Protein AF-A0A7J7MP45-F1 (afdb_monomer_lite)

Foldseek 3Di:
DPPWDKAKAKDDFAADPDPVPFAQQFEAEFEFEEEALVQDPHRDDDDDDDPVRVVLRVLLRQLVVQWAPGRVPHNTYMYMYMYTPHAWAPNSQVRSQNSLLNCVVLVGDTPARKGKWKWWADPNDIGTGDTPVRVVVQTKIWIWMARLVVRDIRDTDIDHDDDPVVVVVNVVVRSVVRNVVRVVSVVVSVVVVVVVVVVVVVVVDPPDPDDDDDDDDDDDDDDPDDPCPVVLVVVLVVLVVVVVVVVVPPPDDDDDDDDDDDDDDDDDDDDDDDDDDDPLDPVQLVVLLVDPPFDLDDDDDDDHDLFWTARPVPRDIDGLVVSLVVLSVQLNPDPDLLSVLVSLLSSLSSCPPGPVPVVVNVVSVVVNVVSCVVVDPPSNPD

Radius of gyration: 30.68 Å; chains: 1; bounding box: 60×50×95 Å

Organism: NCBI:txid39325

pLDDT: mean 71.86, std 23.41, range [21.91, 95.94]

Secondary structure (DSSP, 8-state):
-TT-EEEEEEEEEEE-SSGGG--SSSPEEEEEEEE-TTSSSS-----TT-HHHHHHHHHHHHHHHHHB-GGGSTTEEEEEEEEEEE-SS-HHHHHHHHHHHHHHHTT--BSS-EEEEEEEEETTEEEES--HHHHHTT-EEEEEEEETTTTEEEEEEEES---HHHHHHHHHHHHHHHHHHHHHHHHHHHHHHHHHHHHHHHHS-TT------------PPP---SSHHHHHHHHHHHHHHHHHHHHTT--------------------------------HHHHHHHHH-TT------SSS---TTEEE-TTT--EEEHHHHHHHHHHHHHH---HHHHHHHHHHHHHHHTT-STTHHHHHHHHHHHHHHHHHH-TTTT--

Sequence (382 aa):
MENTKVIATEYGPREVQNWSQQINDKALVRCEYSMANFSTGDRMRKQKGDRRFTEISLVIRQTMEACILMHLMPRSQIDIFVQVLQADGGTRSACINAATLALADSGIPMSDLVTSCSAGYLNSTPLFDLNYVEDSAGGADVTVGILAKLDKVTPLQMDGKLLMDTFENVMQLAVEGCKAIANYIREVLLENTKKLERRHNSIEDPCNEAIASEDVPYTFSFQVLRNSKILEFTIKLVIQTWIIQLDTNSHTPSYCIVSGFGAGVSVPSSEPPCESDSCGMSYHLECVLKDKRAGIAKETHQGGLDGSYNYISCRKVNDLLECWRKQLMMVKDTRRVDTLCYHVSLSQKLLFGTKKYQKLIEIVKIAAKKLETEVGPGKLNF

InterPro domains:
  IPR001247 Exoribonuclease, phosphorolytic domain 1 [PF01138] (1-109)
  IPR015847 Exoribonuclease, phosphorolytic domain 2 [PF03725] (112-177)
  IPR020568 Ribosomal protein uS5 domain 2-type superfamily [SSF54211] (2-109)
  IPR027408 PNPase/RNase PH domain superfamily [G3DSA:3.30.230.70] (1-200)
  IPR032881 Oberon-like, PHD finger domain [PF07227] (271-348)
  IPR036345 Exoribonuclease, PH domain 2 superfamily [SSF55666] (109-195)
  IPR050080 Ribonuclease PH [PTHR11953] (1-187)

Structure (mmCIF, N/CA/C/O backbone):
data_AF-A0A7J7MP45-F1
#
_entry.id   AF-A0A7J7MP45-F1
#
loop_
_atom_site.group_PDB
_atom_site.id
_atom_site.type_symbol
_atom_site.label_atom_id
_atom_site.label_alt_id
_atom_site.label_comp_id
_atom_site.label_asym_id
_atom_site.label_entity_id
_atom_site.label_seq_id
_atom_site.pdbx_PDB_ins_code
_atom_site.Cartn_x
_atom_site.Cartn_y
_atom_site.Cartn_z
_atom_site.occupancy
_atom_site.B_iso_or_equiv
_atom_site.auth_seq_id
_atom_site.auth_comp_id
_atom_site.auth_asym_id
_atom_site.auth_atom_id
_atom_site.pdbx_PDB_model_num
ATOM 1 N N . MET A 1 1 ? -1.727 -7.676 -10.074 1.00 66.19 1 MET A N 1
ATOM 2 C CA . MET A 1 1 ? -0.797 -7.255 -11.134 1.00 66.19 1 MET A CA 1
ATOM 3 C C . MET A 1 1 ? -0.276 -8.534 -11.735 1.00 66.19 1 MET A C 1
ATOM 5 O O . MET A 1 1 ? 0.500 -9.214 -11.079 1.00 66.19 1 MET A O 1
ATOM 9 N N . GLU A 1 2 ? -0.881 -8.938 -12.851 1.00 80.50 2 GLU A N 1
ATOM 10 C CA . GLU A 1 2 ? -0.577 -10.167 -13.599 1.00 80.50 2 GLU A CA 1
ATOM 11 C C . GLU A 1 2 ? -0.229 -11.396 -12.731 1.00 80.50 2 GLU A C 1
ATOM 13 O O . GLU A 1 2 ? -1.078 -11.871 -11.970 1.00 80.50 2 GLU A O 1
ATOM 18 N N . ASN A 1 3 ? 1.010 -11.896 -12.815 1.00 89.31 3 ASN A N 1
ATOM 19 C CA . ASN A 1 3 ? 1.487 -13.061 -12.065 1.00 89.31 3 ASN A CA 1
ATOM 20 C C . ASN A 1 3 ? 2.101 -12.709 -10.700 1.00 89.31 3 ASN A C 1
ATOM 22 O O . ASN A 1 3 ? 2.452 -13.611 -9.931 1.00 89.31 3 ASN A O 1
ATOM 26 N N . THR A 1 4 ? 2.240 -11.422 -10.377 1.00 91.44 4 THR A N 1
ATOM 27 C CA . THR A 1 4 ? 2.799 -10.964 -9.104 1.00 91.44 4 THR A CA 1
ATOM 28 C C . THR A 1 4 ? 1.819 -11.245 -7.969 1.00 91.44 4 THR A C 1
ATOM 30 O O . THR A 1 4 ? 0.694 -10.737 -7.933 1.00 91.44 4 THR A O 1
ATOM 33 N N . LYS A 1 5 ? 2.266 -12.048 -6.998 1.00 93.88 5 LYS A N 1
ATOM 34 C CA . LYS A 1 5 ? 1.482 -12.448 -5.824 1.00 93.88 5 LYS A CA 1
ATOM 35 C C . LYS A 1 5 ? 2.107 -11.869 -4.572 1.00 93.88 5 LYS A C 1
ATOM 37 O O . LYS A 1 5 ? 3.253 -12.173 -4.233 1.00 93.88 5 LYS A O 1
ATOM 42 N N . VAL A 1 6 ? 1.321 -11.070 -3.865 1.00 94.69 6 VAL A N 1
ATOM 43 C CA . VAL A 1 6 ? 1.719 -10.399 -2.630 1.00 94.69 6 VAL A CA 1
ATOM 44 C C . VAL A 1 6 ? 0.657 -10.660 -1.579 1.00 94.69 6 VAL A C 1
ATOM 46 O O . VAL A 1 6 ? -0.535 -10.620 -1.877 1.00 94.69 6 VAL A O 1
ATOM 49 N N . ILE A 1 7 ? 1.098 -10.910 -0.353 1.00 95.50 7 ILE A N 1
ATOM 50 C CA . ILE A 1 7 ? 0.238 -10.928 0.822 1.00 95.50 7 ILE A CA 1
ATOM 51 C C . ILE A 1 7 ? 0.645 -9.777 1.736 1.00 95.50 7 ILE A C 1
ATOM 53 O O . ILE A 1 7 ? 1.831 -9.556 1.988 1.00 95.50 7 ILE A O 1
ATOM 57 N N . ALA A 1 8 ? -0.344 -9.025 2.199 1.00 95.31 8 ALA A N 1
ATOM 58 C CA . ALA A 1 8 ? -0.166 -8.003 3.213 1.00 95.31 8 ALA A CA 1
ATOM 59 C C . ALA A 1 8 ? -0.925 -8.424 4.470 1.00 95.31 8 ALA A C 1
ATOM 61 O O . ALA A 1 8 ? -1.969 -9.071 4.394 1.00 95.31 8 ALA A O 1
ATOM 62 N N . THR A 1 9 ? -0.367 -8.098 5.625 1.00 95.19 9 THR A N 1
ATOM 63 C CA . THR A 1 9 ? -1.002 -8.323 6.917 1.00 95.19 9 THR A CA 1
ATOM 64 C C . THR A 1 9 ? -0.706 -7.146 7.812 1.00 95.19 9 THR A C 1
ATOM 66 O O . THR A 1 9 ? 0.441 -6.734 7.981 1.00 95.19 9 THR A O 1
ATOM 69 N N . GLU A 1 10 ? -1.747 -6.624 8.415 1.00 94.12 10 GLU A N 1
ATOM 70 C CA . GLU A 1 10 ? -1.714 -5.488 9.299 1.00 94.12 10 GLU A CA 1
ATOM 71 C C . GLU A 1 10 ? -2.104 -5.909 10.709 1.00 94.12 10 GLU A C 1
ATOM 73 O O . GLU A 1 10 ? -3.033 -6.676 10.945 1.00 94.12 10 GLU A O 1
ATOM 78 N N . TYR A 1 11 ? -1.363 -5.382 11.671 1.00 92.25 11 TYR A N 1
ATOM 79 C CA . TYR A 1 11 ? -1.656 -5.531 13.082 1.00 92.25 11 TYR A CA 1
ATOM 80 C C . TYR A 1 11 ? -1.833 -4.141 13.659 1.00 92.25 11 TYR A C 1
ATOM 82 O O . TYR A 1 11 ? -0.872 -3.379 13.790 1.00 92.25 11 TYR A O 1
ATOM 90 N N . GLY A 1 12 ? -3.058 -3.799 14.031 1.00 79.62 12 GLY A N 1
ATOM 91 C CA . GLY A 1 12 ? -3.319 -2.510 14.641 1.00 79.62 12 GLY A CA 1
ATOM 92 C C . GLY A 1 12 ? -4.735 -2.383 15.185 1.00 79.62 12 GLY A C 1
ATOM 93 O O . GLY A 1 12 ? -5.569 -3.256 14.958 1.00 79.62 12 GLY A O 1
ATOM 94 N N . PRO A 1 13 ? -5.013 -1.282 15.896 1.00 88.12 13 PRO A N 1
ATOM 95 C CA . PRO A 1 13 ? -4.059 -0.476 16.658 1.00 88.12 13 PRO A CA 1
ATOM 96 C C . PRO A 1 13 ? -3.683 -1.194 17.967 1.00 88.12 13 PRO A C 1
ATOM 98 O O . PRO A 1 13 ? -4.550 -1.508 18.782 1.00 88.12 13 PRO A O 1
ATOM 101 N N . ARG A 1 14 ? -2.387 -1.453 18.179 1.00 90.19 14 ARG A N 1
ATOM 102 C CA . ARG A 1 14 ? -1.869 -2.079 19.410 1.00 90.19 14 ARG A CA 1
ATOM 103 C C . ARG A 1 14 ? -1.088 -1.088 20.261 1.00 90.19 14 ARG A C 1
ATOM 105 O O . ARG A 1 14 ? -0.667 -0.047 19.769 1.00 90.19 14 ARG A O 1
ATOM 112 N N . GLU A 1 15 ? -0.883 -1.403 21.533 1.00 89.38 15 GLU A N 1
ATOM 113 C CA . GLU A 1 15 ? 0.029 -0.623 22.371 1.00 89.38 15 GLU A CA 1
ATOM 114 C C . GLU A 1 15 ? 1.467 -0.739 21.843 1.00 89.38 15 GLU A C 1
ATOM 116 O O . GLU A 1 15 ? 1.872 -1.785 21.323 1.00 89.38 15 GLU A O 1
ATOM 121 N N . VAL A 1 16 ? 2.224 0.356 21.930 1.00 90.25 16 VAL A N 1
ATOM 122 C CA . VAL A 1 16 ? 3.608 0.395 21.451 1.00 90.25 16 VAL A CA 1
ATOM 123 C C . VAL A 1 16 ? 4.456 -0.546 22.306 1.00 90.25 16 VAL A C 1
ATOM 125 O O . VAL A 1 16 ? 4.500 -0.410 23.525 1.00 90.25 16 VAL A O 1
ATOM 128 N N . GLN A 1 17 ? 5.172 -1.479 21.670 1.00 85.00 17 GLN A N 1
ATOM 129 C CA . GLN A 1 17 ? 5.990 -2.462 22.400 1.00 85.00 17 GLN A CA 1
ATOM 130 C C . GLN A 1 17 ? 7.137 -1.804 23.181 1.00 85.00 17 GLN A C 1
ATOM 132 O O . GLN A 1 17 ? 7.466 -2.221 24.288 1.00 85.00 17 GLN A O 1
ATOM 137 N N . ASN A 1 18 ? 7.739 -0.766 22.598 1.00 89.19 18 ASN A N 1
ATOM 138 C CA . ASN A 1 18 ? 8.827 -0.008 23.201 1.00 89.19 18 ASN A CA 1
ATOM 139 C C . ASN A 1 18 ? 8.335 1.368 23.644 1.00 89.19 18 ASN A C 1
ATOM 141 O O . ASN A 1 18 ? 8.137 2.254 22.811 1.00 89.19 18 ASN A O 1
ATOM 145 N N . TRP A 1 19 ? 8.251 1.590 24.954 1.00 83.88 19 TRP A N 1
ATOM 146 C CA . TRP A 1 19 ? 7.788 2.865 25.513 1.00 83.88 19 TRP A CA 1
ATOM 147 C C . TRP A 1 19 ? 8.603 4.076 25.026 1.00 83.88 19 TRP A C 1
ATOM 149 O O . TRP A 1 19 ? 8.069 5.164 24.836 1.00 83.88 19 TRP A O 1
ATOM 159 N N . SER A 1 20 ? 9.897 3.895 24.743 1.00 89.19 20 SER A N 1
ATOM 160 C CA . SER A 1 20 ? 10.769 4.960 24.223 1.00 89.19 20 SER A CA 1
ATOM 161 C C . SER A 1 20 ? 10.416 5.428 22.807 1.00 89.19 20 SER A C 1
ATOM 163 O O . SER A 1 20 ? 10.780 6.535 22.427 1.00 89.19 20 SER A O 1
ATOM 165 N N . GLN A 1 21 ? 9.746 4.590 22.010 1.00 87.50 21 GLN A N 1
ATOM 166 C CA . GLN A 1 21 ? 9.344 4.900 20.630 1.00 87.50 21 GLN A CA 1
ATOM 167 C C . GLN A 1 21 ? 7.908 5.430 20.552 1.00 87.50 21 GLN A C 1
ATOM 169 O O . GLN A 1 21 ? 7.406 5.721 19.466 1.00 87.50 21 GLN A O 1
ATOM 174 N N . GLN A 1 22 ? 7.236 5.539 21.697 1.00 88.94 22 GLN A N 1
ATOM 175 C CA . GLN A 1 22 ? 5.860 5.978 21.774 1.00 88.94 22 GLN A CA 1
ATOM 176 C C . GLN A 1 22 ? 5.747 7.463 21.447 1.00 88.94 22 GLN A C 1
ATOM 178 O O . GLN A 1 22 ? 6.386 8.315 22.064 1.00 88.94 22 GLN A O 1
ATOM 183 N N . ILE A 1 23 ? 4.875 7.773 20.492 1.00 89.25 23 ILE A N 1
ATOM 184 C CA . ILE A 1 23 ? 4.538 9.146 20.142 1.00 89.25 23 ILE A CA 1
ATOM 185 C C . ILE A 1 23 ? 3.193 9.480 20.790 1.00 89.25 23 ILE A C 1
ATOM 187 O O . ILE A 1 23 ? 2.220 8.736 20.662 1.00 89.25 23 ILE A O 1
ATOM 191 N N . ASN A 1 24 ? 3.143 10.586 21.532 1.00 90.06 24 ASN A N 1
ATOM 192 C CA . ASN A 1 24 ? 1.950 10.954 22.296 1.00 90.06 24 ASN A CA 1
ATOM 193 C C . ASN A 1 24 ? 0.824 11.497 21.413 1.00 90.06 24 ASN A C 1
ATOM 195 O O . ASN A 1 24 ? -0.337 11.200 21.679 1.00 90.06 24 ASN A O 1
ATOM 199 N N . ASP A 1 25 ? 1.167 12.234 20.356 1.00 92.25 25 ASP A N 1
ATOM 200 C CA . ASP A 1 25 ? 0.191 12.991 19.559 1.00 92.25 25 ASP A CA 1
ATOM 201 C C . ASP A 1 25 ? -0.344 12.222 18.341 1.00 92.25 25 ASP A C 1
ATOM 203 O O . ASP A 1 25 ? -1.362 12.598 17.755 1.00 92.25 25 ASP A O 1
ATOM 207 N N . LYS A 1 26 ? 0.350 11.152 17.937 1.00 92.56 26 LYS A N 1
ATOM 208 C CA . LYS A 1 26 ? 0.047 10.365 16.736 1.00 92.56 26 LYS A CA 1
ATOM 209 C C . LYS A 1 26 ? 0.383 8.889 16.932 1.00 92.56 26 LYS A C 1
ATOM 211 O O . LYS A 1 26 ? 1.203 8.548 17.781 1.00 92.56 26 LYS A O 1
ATOM 216 N N . ALA A 1 27 ? -0.227 8.031 16.119 1.00 92.44 27 ALA A N 1
ATOM 217 C CA . ALA A 1 27 ? 0.161 6.628 16.015 1.00 92.44 27 ALA A CA 1
ATOM 218 C C . ALA A 1 27 ? 1.603 6.472 15.494 1.00 92.44 27 ALA A C 1
ATOM 220 O O . ALA A 1 27 ? 2.125 7.345 14.804 1.00 92.44 27 ALA A O 1
ATOM 221 N N . LEU A 1 28 ? 2.246 5.349 15.787 1.00 93.62 28 LEU A N 1
ATOM 222 C CA . LEU A 1 28 ? 3.494 4.918 15.166 1.00 93.62 28 LEU A CA 1
ATOM 223 C C . LEU A 1 28 ? 3.163 3.914 14.058 1.00 93.62 28 LEU A C 1
ATOM 225 O O . LEU A 1 28 ? 2.558 2.881 14.335 1.00 93.62 28 LEU A O 1
ATOM 229 N N . VAL A 1 29 ? 3.569 4.193 12.820 1.00 94.25 29 VAL A N 1
ATOM 230 C CA . VAL A 1 29 ? 3.406 3.257 11.699 1.00 94.25 29 VAL A CA 1
ATOM 231 C C . VAL A 1 29 ? 4.738 2.570 11.435 1.00 94.25 29 VAL A C 1
ATOM 233 O O . VAL A 1 29 ? 5.763 3.223 11.236 1.00 94.25 29 VAL A O 1
ATOM 236 N N . ARG A 1 30 ? 4.731 1.241 11.416 1.00 93.94 30 ARG A N 1
ATOM 237 C CA . ARG A 1 30 ? 5.877 0.420 11.032 1.00 93.94 30 ARG A CA 1
ATOM 238 C C . ARG A 1 30 ? 5.504 -0.388 9.804 1.00 93.94 30 ARG A C 1
ATOM 240 O O . ARG A 1 30 ? 4.422 -0.957 9.746 1.00 93.94 30 ARG A O 1
ATOM 247 N N . CYS A 1 31 ? 6.415 -0.455 8.843 1.00 94.88 31 CYS A N 1
ATOM 248 C CA . CYS A 1 31 ? 6.270 -1.317 7.682 1.00 94.88 31 CYS A CA 1
ATOM 249 C C . CYS A 1 31 ? 7.498 -2.214 7.572 1.00 94.88 31 CYS A C 1
ATOM 251 O O . CYS A 1 31 ? 8.624 -1.729 7.701 1.00 94.88 31 CYS A O 1
ATOM 253 N N . GLU A 1 32 ? 7.279 -3.498 7.318 1.00 93.69 32 GLU A N 1
ATOM 254 C CA . GLU A 1 32 ? 8.326 -4.460 7.002 1.00 93.69 32 GLU A CA 1
ATOM 255 C C . GLU A 1 32 ? 8.008 -5.119 5.662 1.00 93.69 32 GLU A C 1
ATOM 257 O O . GLU A 1 32 ? 6.985 -5.784 5.501 1.00 93.69 32 GLU A O 1
ATOM 262 N N . TYR A 1 33 ? 8.891 -4.895 4.692 1.00 93.81 33 TYR A N 1
ATOM 263 C CA . TYR A 1 33 ? 8.855 -5.552 3.396 1.00 93.81 33 TYR A CA 1
ATOM 264 C C . TYR A 1 33 ? 9.792 -6.758 3.397 1.00 93.81 33 TYR A C 1
ATOM 266 O O . TYR A 1 33 ? 10.975 -6.646 3.729 1.00 93.81 33 TYR A O 1
ATOM 274 N N . SER A 1 34 ? 9.271 -7.900 2.967 1.00 91.69 34 SER A N 1
ATOM 275 C CA . SER A 1 34 ? 10.023 -9.138 2.818 1.00 91.69 34 SER A CA 1
ATOM 276 C C . SER A 1 34 ? 9.670 -9.820 1.498 1.00 91.69 34 SER A C 1
ATOM 278 O O . SER A 1 34 ? 8.526 -9.827 1.045 1.00 91.69 34 SER A O 1
ATOM 280 N N . MET A 1 35 ? 10.673 -10.418 0.864 1.00 91.06 35 MET A N 1
ATOM 281 C CA . MET A 1 35 ? 10.532 -11.166 -0.382 1.00 91.06 35 MET A CA 1
ATOM 282 C C . MET A 1 35 ? 10.846 -12.640 -0.121 1.00 91.06 35 MET A C 1
ATOM 284 O O . MET A 1 35 ? 11.781 -12.962 0.616 1.00 91.06 35 MET A O 1
ATOM 288 N N . ALA A 1 36 ? 10.028 -13.552 -0.652 1.00 90.44 36 ALA A N 1
ATOM 289 C CA . ALA A 1 36 ? 10.211 -14.976 -0.413 1.00 90.44 36 ALA A CA 1
ATOM 290 C C . ALA A 1 36 ? 11.434 -15.466 -1.189 1.00 90.44 36 ALA A C 1
ATOM 292 O O . ALA A 1 36 ? 11.668 -15.064 -2.320 1.00 90.44 36 ALA A O 1
ATOM 293 N N . ASN A 1 37 ? 12.202 -16.396 -0.622 1.00 90.56 37 ASN A N 1
ATOM 294 C CA . ASN A 1 37 ? 13.430 -16.870 -1.274 1.00 90.56 37 ASN A CA 1
ATOM 295 C C . ASN A 1 37 ? 13.187 -17.506 -2.658 1.00 90.56 37 ASN A C 1
ATOM 297 O O . ASN A 1 37 ? 14.130 -17.639 -3.429 1.00 90.56 37 ASN A O 1
ATOM 301 N N . PHE A 1 38 ? 11.958 -17.952 -2.932 1.00 90.38 38 PHE A N 1
ATOM 302 C CA . PHE A 1 38 ? 11.536 -18.583 -4.184 1.00 90.38 38 PHE A CA 1
ATOM 303 C C . PHE A 1 38 ? 10.714 -17.652 -5.091 1.00 90.38 38 PHE A C 1
ATOM 305 O O . PHE A 1 38 ? 10.179 -18.119 -6.088 1.00 90.38 38 PHE A O 1
ATOM 312 N N . SER A 1 39 ? 10.541 -16.371 -4.740 1.00 88.06 39 SER A N 1
ATOM 313 C CA . SER A 1 39 ? 9.633 -15.487 -5.484 1.00 88.06 39 SER A CA 1
ATOM 314 C C . SER A 1 39 ? 10.153 -15.080 -6.858 1.00 88.06 39 SER A C 1
ATOM 316 O O . SER A 1 39 ? 9.358 -14.699 -7.712 1.00 88.06 39 SER A O 1
ATOM 318 N N . THR A 1 40 ? 11.470 -15.105 -7.041 1.00 87.31 40 THR A N 1
ATOM 319 C CA . THR A 1 40 ? 12.175 -14.830 -8.298 1.00 87.31 40 THR A CA 1
ATOM 320 C C . THR A 1 40 ? 12.608 -16.134 -8.965 1.00 87.31 40 THR A C 1
ATOM 322 O O . THR A 1 40 ? 12.690 -17.168 -8.302 1.00 87.31 40 THR A O 1
ATOM 325 N N . GLY A 1 41 ? 12.929 -16.085 -10.266 1.00 81.75 41 GLY A N 1
ATOM 326 C CA . GLY A 1 41 ? 13.406 -17.257 -11.016 1.00 81.75 41 GLY A CA 1
ATOM 327 C C . GLY A 1 41 ? 14.647 -17.907 -10.395 1.00 81.75 41 GLY A C 1
ATOM 328 O O . GLY A 1 41 ? 14.707 -19.128 -10.262 1.00 81.75 41 GLY A O 1
ATOM 329 N N . ASP A 1 42 ? 15.587 -17.088 -9.916 1.00 84.50 42 ASP A N 1
ATOM 330 C CA . ASP A 1 42 ? 16.720 -17.553 -9.121 1.00 84.50 42 ASP A CA 1
ATOM 331 C C . ASP A 1 42 ? 16.417 -17.492 -7.627 1.00 84.50 42 ASP A C 1
ATOM 333 O O . ASP A 1 42 ? 15.926 -16.486 -7.102 1.00 84.50 42 ASP A O 1
ATOM 337 N N . ARG A 1 43 ? 16.768 -18.568 -6.914 1.00 84.12 43 ARG A N 1
ATOM 338 C CA . ARG A 1 43 ? 16.568 -18.646 -5.467 1.00 84.12 43 ARG A CA 1
ATOM 339 C C . ARG A 1 43 ? 17.478 -17.652 -4.750 1.00 84.12 43 ARG A C 1
ATOM 341 O O . ARG A 1 43 ? 18.697 -17.831 -4.689 1.00 84.12 43 ARG A O 1
ATOM 348 N N . MET A 1 44 ? 16.875 -16.661 -4.105 1.00 80.00 44 MET A N 1
ATOM 349 C CA . MET A 1 44 ? 17.604 -15.674 -3.316 1.00 80.00 44 MET A CA 1
ATOM 350 C C . MET A 1 44 ? 18.110 -16.275 -1.999 1.00 80.00 44 MET A C 1
ATOM 352 O O . MET A 1 44 ? 17.440 -17.077 -1.337 1.00 80.00 44 MET A O 1
ATOM 356 N N . ARG A 1 45 ? 19.310 -15.858 -1.577 1.00 79.69 45 ARG A N 1
ATOM 357 C CA . ARG A 1 45 ? 19.794 -16.109 -0.212 1.00 79.69 45 ARG A CA 1
ATOM 358 C C . ARG A 1 45 ? 19.126 -15.124 0.743 1.00 79.69 45 ARG A C 1
ATOM 360 O O . ARG A 1 45 ? 18.959 -13.956 0.411 1.00 79.69 45 ARG A O 1
ATOM 367 N N . LYS A 1 46 ? 18.792 -15.587 1.950 1.00 68.94 46 LYS A N 1
ATOM 368 C CA . LYS A 1 46 ? 18.142 -14.772 2.984 1.00 68.94 46 LYS A CA 1
ATOM 369 C C . LYS A 1 46 ? 19.058 -13.609 3.394 1.00 68.94 46 LYS A C 1
ATOM 371 O O . LYS A 1 46 ? 19.980 -13.801 4.184 1.00 68.94 46 LYS A O 1
ATOM 376 N N . GLN A 1 47 ? 18.817 -12.416 2.858 1.00 64.62 47 GLN A N 1
ATOM 377 C CA . GLN A 1 47 ? 19.539 -11.205 3.237 1.00 64.62 47 GLN A CA 1
ATOM 378 C C . GLN A 1 47 ? 18.787 -10.499 4.364 1.00 64.62 47 GLN A C 1
ATOM 380 O O . GLN A 1 47 ? 17.784 -9.823 4.152 1.00 64.62 47 GLN A O 1
ATOM 385 N N . LYS A 1 48 ? 19.266 -10.672 5.599 1.00 69.62 48 LYS A N 1
ATOM 386 C CA . LYS A 1 48 ? 18.814 -9.845 6.718 1.00 69.62 48 LYS A CA 1
ATOM 387 C C . LYS A 1 48 ? 19.445 -8.460 6.550 1.00 69.62 48 LYS A C 1
ATOM 389 O O . LYS A 1 48 ? 20.655 -8.335 6.699 1.00 69.62 48 LYS A O 1
ATOM 394 N N . GLY A 1 49 ? 18.631 -7.451 6.238 1.00 74.19 49 GLY A N 1
ATOM 395 C CA . GLY A 1 49 ? 19.085 -6.063 6.097 1.00 74.19 49 GLY A CA 1
ATOM 396 C C . GLY A 1 49 ? 19.523 -5.659 4.689 1.00 74.19 49 GLY A C 1
ATOM 397 O O . GLY A 1 49 ? 20.450 -4.864 4.556 1.00 74.19 49 GLY A O 1
ATOM 398 N N . ASP A 1 50 ? 18.881 -6.188 3.642 1.00 85.38 50 ASP A N 1
ATOM 399 C CA . ASP A 1 50 ? 19.087 -5.654 2.293 1.00 85.38 50 ASP A CA 1
ATOM 400 C C . ASP A 1 50 ? 18.686 -4.163 2.232 1.00 85.38 50 ASP A C 1
ATOM 402 O O . ASP A 1 50 ? 17.659 -3.733 2.780 1.00 85.38 50 ASP A O 1
ATOM 406 N N . ARG A 1 51 ? 19.518 -3.363 1.559 1.00 90.56 51 ARG A N 1
ATOM 407 C CA . ARG A 1 51 ? 19.304 -1.923 1.375 1.00 90.56 51 ARG A CA 1
ATOM 408 C C . ARG A 1 51 ? 18.038 -1.680 0.559 1.00 90.56 51 ARG A C 1
ATOM 410 O O . ARG A 1 51 ? 17.248 -0.822 0.943 1.00 90.56 51 ARG A O 1
ATOM 417 N N . ARG A 1 52 ? 17.801 -2.488 -0.483 1.00 88.62 52 ARG A N 1
ATOM 418 C CA . ARG A 1 52 ? 16.607 -2.377 -1.338 1.00 88.62 52 ARG A CA 1
ATOM 419 C C . ARG A 1 52 ? 15.325 -2.650 -0.552 1.00 88.62 52 ARG A C 1
ATOM 421 O O . ARG A 1 52 ? 14.350 -1.921 -0.685 1.00 88.62 52 ARG A O 1
ATOM 428 N N . PHE A 1 53 ? 15.323 -3.659 0.318 1.00 91.44 53 PHE A N 1
ATOM 429 C CA . PHE A 1 53 ? 14.151 -3.967 1.150 1.00 91.44 53 PHE A CA 1
ATOM 430 C C . PHE A 1 53 ? 13.861 -2.864 2.167 1.00 91.44 53 PHE A C 1
ATOM 432 O O . PHE A 1 53 ? 12.701 -2.530 2.410 1.00 91.44 53 PHE A O 1
ATOM 439 N N . THR A 1 54 ? 14.912 -2.268 2.732 1.00 91.88 54 THR A N 1
ATOM 440 C CA . THR A 1 54 ? 14.787 -1.141 3.665 1.00 91.88 54 THR A CA 1
ATOM 441 C C . THR A 1 54 ? 14.223 0.096 2.964 1.00 91.88 54 THR A C 1
ATOM 443 O O . THR A 1 54 ? 13.359 0.772 3.517 1.00 91.88 54 THR A O 1
ATOM 446 N N . GLU A 1 55 ? 14.663 0.361 1.733 1.00 93.94 55 GLU A N 1
ATOM 447 C CA . GLU A 1 55 ? 14.144 1.445 0.900 1.00 93.94 55 GLU A CA 1
ATOM 448 C C . GLU A 1 55 ? 12.657 1.250 0.581 1.00 93.94 55 GLU A C 1
ATOM 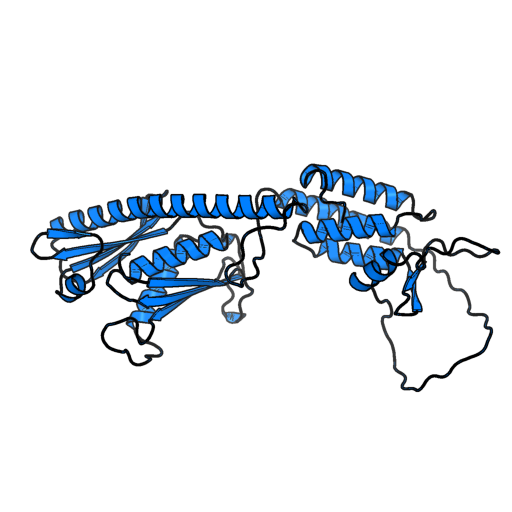450 O O . GLU A 1 55 ? 11.850 2.130 0.867 1.00 93.94 55 GLU A O 1
ATOM 455 N N . ILE A 1 56 ? 12.266 0.074 0.083 1.00 93.69 56 ILE A N 1
ATOM 456 C CA . ILE A 1 56 ? 10.861 -0.224 -0.237 1.00 93.69 56 ILE A CA 1
ATOM 457 C C . ILE A 1 56 ? 9.988 -0.139 1.023 1.00 93.69 56 ILE A C 1
ATOM 459 O O . ILE A 1 56 ? 8.911 0.455 0.992 1.00 93.69 56 ILE A O 1
ATOM 463 N N . SER A 1 57 ? 10.471 -0.657 2.157 1.00 94.94 57 SER A N 1
ATOM 464 C CA . SER A 1 57 ? 9.775 -0.534 3.448 1.00 94.94 57 SER A CA 1
ATOM 465 C C . SER A 1 57 ? 9.565 0.928 3.844 1.00 94.94 57 SER A C 1
ATOM 467 O O . SER A 1 57 ? 8.507 1.287 4.361 1.00 94.94 57 SER A O 1
ATOM 469 N N . LEU A 1 58 ? 10.566 1.781 3.608 1.00 94.31 58 LEU A N 1
ATOM 470 C CA . LEU A 1 58 ?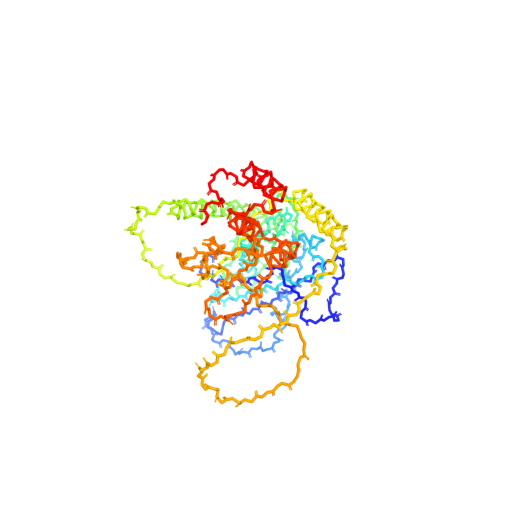 10.490 3.207 3.902 1.00 94.31 58 LEU A CA 1
ATOM 471 C C . LEU A 1 58 ? 9.455 3.906 3.017 1.00 94.31 58 LEU A C 1
ATOM 473 O O . LEU A 1 58 ? 8.658 4.681 3.543 1.00 94.31 58 LEU A O 1
ATOM 477 N N . VAL A 1 59 ? 9.442 3.600 1.718 1.00 95.38 59 VAL A N 1
ATOM 478 C CA . VAL A 1 59 ? 8.470 4.143 0.761 1.00 95.38 59 VAL A CA 1
ATOM 479 C C . VAL A 1 59 ? 7.061 3.751 1.183 1.00 95.38 59 VAL A C 1
ATOM 481 O O . VAL A 1 59 ? 6.237 4.630 1.418 1.00 95.38 59 VAL A O 1
ATOM 484 N N . ILE A 1 60 ? 6.796 2.457 1.397 1.00 95.94 60 ILE A N 1
ATOM 485 C CA . ILE A 1 60 ? 5.470 1.983 1.821 1.00 95.94 60 ILE A CA 1
ATOM 486 C C . ILE A 1 60 ? 5.063 2.660 3.135 1.00 95.94 60 ILE A C 1
ATOM 488 O O . ILE A 1 60 ? 3.961 3.197 3.233 1.00 95.94 60 ILE A O 1
ATOM 492 N N . ARG A 1 61 ? 5.961 2.741 4.124 1.00 95.88 61 ARG A N 1
ATOM 493 C CA . ARG A 1 61 ? 5.675 3.439 5.386 1.00 95.88 61 ARG A CA 1
ATOM 494 C C . ARG A 1 61 ? 5.273 4.899 5.160 1.00 95.88 61 ARG A C 1
ATOM 496 O O . ARG A 1 61 ? 4.252 5.318 5.692 1.00 95.88 61 ARG A O 1
ATOM 503 N N . GLN A 1 62 ? 6.028 5.653 4.361 1.00 95.25 62 GLN A N 1
ATOM 504 C CA . GLN A 1 62 ? 5.721 7.056 4.057 1.00 95.25 62 GLN A CA 1
ATOM 505 C C . GLN A 1 62 ? 4.375 7.209 3.337 1.00 95.25 62 GLN A C 1
ATOM 507 O O . GLN A 1 62 ? 3.608 8.116 3.660 1.00 95.25 62 GLN A O 1
ATOM 512 N N . THR A 1 63 ? 4.055 6.303 2.405 1.00 95.25 63 THR A N 1
ATOM 513 C CA . THR A 1 63 ? 2.753 6.322 1.718 1.00 95.25 63 THR A CA 1
ATOM 514 C C . THR A 1 63 ? 1.587 6.090 2.672 1.00 95.25 63 THR A C 1
ATOM 516 O O . THR A 1 63 ? 0.594 6.815 2.620 1.00 95.25 63 THR A O 1
ATOM 519 N N . MET A 1 64 ? 1.722 5.131 3.590 1.00 95.12 64 MET A N 1
ATOM 520 C CA . MET A 1 64 ? 0.665 4.788 4.539 1.00 95.12 64 MET A CA 1
ATOM 521 C C . MET A 1 64 ? 0.523 5.846 5.634 1.00 95.12 64 MET A C 1
ATOM 523 O O . MET A 1 64 ? -0.595 6.171 6.020 1.00 95.12 64 MET A O 1
ATOM 527 N N . GLU A 1 65 ? 1.621 6.459 6.086 1.00 93.69 65 GLU A N 1
ATOM 528 C CA . GLU A 1 65 ? 1.588 7.595 7.021 1.00 93.69 65 GLU A CA 1
ATOM 529 C C . GLU A 1 65 ? 0.827 8.802 6.453 1.00 93.69 65 GLU A C 1
ATOM 531 O O . GLU A 1 65 ? 0.131 9.488 7.196 1.00 93.69 65 GLU A O 1
ATOM 536 N N . ALA A 1 66 ? 0.913 9.051 5.141 1.00 92.81 66 ALA A N 1
ATOM 537 C CA . ALA A 1 66 ? 0.155 10.121 4.488 1.00 92.81 66 ALA A CA 1
ATOM 538 C C . ALA A 1 66 ? -1.352 9.815 4.373 1.00 92.81 66 ALA A C 1
ATOM 540 O O . ALA A 1 66 ? -2.167 10.731 4.249 1.00 92.81 66 ALA A O 1
ATOM 541 N N . CYS A 1 67 ? -1.717 8.533 4.401 1.00 93.00 67 CYS A N 1
ATOM 542 C CA . CYS A 1 67 ? -3.076 8.040 4.207 1.00 93.00 67 CYS A CA 1
ATOM 543 C C . CYS A 1 67 ? -3.837 7.850 5.529 1.00 93.00 67 CYS A C 1
ATOM 545 O O . CYS A 1 67 ? -5.011 8.207 5.644 1.00 93.00 67 CYS A O 1
ATOM 547 N N . ILE A 1 68 ? -3.180 7.287 6.543 1.00 94.19 68 ILE A N 1
ATOM 548 C CA . ILE A 1 68 ? -3.791 6.933 7.826 1.00 94.19 68 ILE A CA 1
ATOM 549 C C . ILE A 1 68 ? -4.032 8.190 8.671 1.00 94.19 68 ILE A C 1
ATOM 551 O O . ILE A 1 68 ? -3.156 9.037 8.844 1.00 94.19 68 ILE A O 1
ATOM 555 N N . LEU A 1 69 ? -5.209 8.285 9.294 1.00 93.19 69 LEU A N 1
ATOM 556 C CA . LEU A 1 69 ? -5.541 9.358 10.233 1.00 93.19 69 LEU A CA 1
ATOM 557 C C . LEU A 1 69 ? -4.936 9.076 11.616 1.00 93.19 69 LEU A C 1
ATOM 559 O O . LEU A 1 69 ? -5.625 8.732 12.578 1.00 93.19 69 LEU A O 1
ATOM 563 N N . MET A 1 70 ? -3.618 9.249 11.723 1.00 92.81 70 MET A N 1
ATOM 564 C CA . MET A 1 70 ? -2.829 8.895 12.911 1.00 92.81 70 MET A CA 1
ATOM 565 C C . MET A 1 70 ? -3.220 9.674 14.177 1.00 92.81 70 MET A C 1
ATOM 567 O O . MET A 1 70 ? -3.017 9.178 15.283 1.00 92.81 70 MET A O 1
ATOM 571 N N . HIS A 1 71 ? -3.791 10.874 14.035 1.00 91.00 71 HIS A N 1
ATOM 572 C CA . HIS A 1 71 ? -4.240 11.700 15.162 1.00 91.00 71 HIS A CA 1
ATOM 573 C C . HIS A 1 71 ? -5.393 11.058 15.955 1.00 91.00 71 HIS A C 1
ATOM 575 O O . HIS A 1 71 ? -5.558 11.317 17.143 1.00 91.00 71 HIS A O 1
ATOM 581 N N . LEU A 1 72 ? -6.177 10.181 15.320 1.00 92.12 72 LEU A N 1
ATOM 582 C CA . LEU A 1 72 ? -7.284 9.487 15.981 1.00 92.12 72 LEU A CA 1
ATOM 583 C C . LEU A 1 72 ? -6.812 8.373 16.927 1.00 92.12 72 LEU A C 1
ATOM 585 O O . LEU A 1 72 ? -7.600 7.903 17.746 1.00 92.12 72 LEU A O 1
ATOM 589 N N . MET A 1 73 ? -5.551 7.946 16.807 1.00 91.31 73 MET A N 1
ATOM 590 C CA . MET A 1 73 ? -4.979 6.795 17.512 1.00 91.31 73 MET A CA 1
ATOM 591 C C . MET A 1 73 ? -3.650 7.173 18.195 1.00 91.31 73 MET A C 1
ATOM 593 O O . MET A 1 73 ? -2.590 6.667 17.822 1.00 91.31 73 MET A O 1
ATOM 597 N N . PRO A 1 74 ? -3.664 8.078 19.191 1.00 92.12 74 PRO A N 1
ATOM 598 C CA . PRO A 1 74 ? -2.452 8.454 19.914 1.00 92.12 74 PRO A CA 1
ATOM 599 C C . PRO A 1 74 ? -1.863 7.251 20.663 1.00 92.12 74 PRO A C 1
ATOM 601 O O . PRO A 1 74 ? -2.604 6.369 21.107 1.00 92.12 74 PRO A O 1
ATOM 604 N N . ARG A 1 75 ? -0.532 7.219 20.828 1.00 90.81 75 ARG A N 1
ATOM 605 C CA . ARG A 1 75 ? 0.201 6.178 21.587 1.00 90.81 75 ARG A CA 1
ATOM 606 C C . ARG A 1 75 ? -0.018 4.743 21.097 1.00 90.81 75 ARG A C 1
ATOM 608 O O . ARG A 1 75 ? 0.293 3.794 21.809 1.00 90.81 75 ARG A O 1
ATOM 615 N N . SER A 1 76 ? -0.577 4.587 19.904 1.00 91.69 76 SER A N 1
ATOM 616 C CA . SER A 1 76 ? -0.852 3.291 19.296 1.00 91.69 76 SER A CA 1
ATOM 617 C C . SER A 1 76 ? 0.194 2.987 18.233 1.00 91.69 76 SER A C 1
ATOM 619 O O . SER A 1 76 ? 0.765 3.898 17.639 1.00 91.69 76 SER A O 1
ATOM 621 N N . GLN A 1 77 ? 0.422 1.711 17.969 1.00 93.00 77 GLN A N 1
ATOM 622 C CA . GLN A 1 77 ? 1.297 1.210 16.924 1.00 93.00 77 GLN A CA 1
ATOM 623 C C . GLN A 1 77 ? 0.470 0.439 15.892 1.00 93.00 77 GLN A C 1
ATOM 625 O O . GLN A 1 77 ? -0.420 -0.337 16.252 1.00 93.00 77 GLN A O 1
ATOM 630 N N . ILE A 1 78 ? 0.767 0.672 14.617 1.00 94.56 78 ILE A N 1
ATOM 631 C CA . ILE A 1 78 ? 0.227 -0.071 13.479 1.00 94.56 78 ILE A CA 1
ATOM 632 C C . ILE A 1 78 ? 1.417 -0.679 12.753 1.00 94.56 78 ILE A C 1
ATOM 634 O O . ILE A 1 78 ? 2.311 0.043 12.309 1.00 94.56 78 ILE A O 1
ATOM 638 N N . ASP A 1 79 ? 1.433 -2.000 12.644 1.00 94.44 79 ASP A N 1
ATOM 639 C CA . ASP A 1 79 ? 2.506 -2.738 11.993 1.00 94.44 79 ASP A CA 1
ATOM 640 C C . ASP A 1 79 ? 1.979 -3.416 10.736 1.00 94.44 79 ASP A C 1
ATOM 642 O O . ASP A 1 79 ? 1.059 -4.228 10.797 1.00 94.44 79 ASP A O 1
ATOM 646 N N . ILE A 1 80 ? 2.577 -3.072 9.603 1.00 95.81 80 ILE A N 1
ATOM 647 C CA . ILE A 1 80 ? 2.223 -3.563 8.278 1.00 95.81 80 ILE A CA 1
ATOM 648 C C . ILE A 1 80 ? 3.345 -4.492 7.821 1.00 95.81 80 ILE A C 1
ATOM 650 O O . ILE A 1 80 ? 4.500 -4.081 7.705 1.00 95.81 80 ILE A O 1
ATOM 654 N N . PHE A 1 81 ? 3.006 -5.743 7.551 1.00 95.88 81 PHE A N 1
ATOM 655 C CA . PHE A 1 81 ? 3.911 -6.741 7.004 1.00 95.88 81 PHE A CA 1
ATOM 656 C C . PHE A 1 81 ? 3.497 -7.036 5.577 1.00 95.88 81 PHE A C 1
ATOM 658 O O . PHE A 1 81 ? 2.352 -7.399 5.321 1.00 95.88 81 PHE A O 1
ATOM 665 N N . VAL A 1 82 ? 4.432 -6.891 4.647 1.00 95.44 82 VAL A N 1
ATOM 666 C CA . VAL A 1 82 ? 4.193 -7.210 3.245 1.00 95.44 82 VAL A CA 1
ATOM 667 C C . VAL A 1 82 ? 5.179 -8.276 2.814 1.00 95.44 82 VAL A C 1
ATOM 669 O O . VAL A 1 82 ? 6.393 -8.103 2.928 1.00 95.44 82 VAL A O 1
ATOM 672 N N . GLN A 1 83 ? 4.640 -9.385 2.320 1.00 93.69 83 GLN A N 1
ATOM 673 C CA . GLN A 1 83 ? 5.404 -10.531 1.871 1.00 93.69 83 GLN A CA 1
ATOM 674 C C . GLN A 1 83 ? 5.107 -10.802 0.397 1.00 93.69 83 GLN A C 1
ATOM 676 O O . GLN A 1 83 ? 3.989 -11.147 0.013 1.00 93.69 83 GLN A O 1
ATOM 681 N N . VAL A 1 84 ? 6.133 -10.689 -0.441 1.00 93.94 84 VAL A N 1
ATOM 682 C CA . VAL A 1 84 ? 6.039 -11.061 -1.857 1.00 93.94 84 VAL A CA 1
ATOM 683 C C . VAL A 1 84 ? 6.259 -12.564 -1.984 1.00 93.94 84 VAL A C 1
ATOM 685 O O . VAL A 1 84 ? 7.270 -13.087 -1.505 1.00 93.94 84 VAL A O 1
ATOM 688 N N . LEU A 1 85 ? 5.303 -13.254 -2.604 1.00 92.69 85 LEU A N 1
ATOM 689 C CA . LEU A 1 85 ? 5.340 -14.696 -2.855 1.00 92.69 85 LEU A CA 1
ATOM 690 C C . LEU A 1 85 ? 5.850 -15.006 -4.260 1.00 92.69 85 LEU A C 1
ATOM 692 O O . LEU A 1 85 ? 6.636 -15.931 -4.426 1.00 92.69 85 LEU A O 1
ATOM 696 N N . GLN A 1 86 ? 5.427 -14.223 -5.250 1.00 92.75 86 GLN A N 1
ATOM 697 C CA . GLN A 1 86 ? 5.842 -14.340 -6.646 1.00 92.75 86 GLN A CA 1
ATOM 698 C C . GLN A 1 86 ? 6.058 -12.930 -7.194 1.00 92.75 86 GLN A C 1
ATOM 700 O O . GLN A 1 86 ? 5.186 -12.081 -7.019 1.00 92.75 86 GLN A O 1
ATOM 705 N N . ALA A 1 87 ? 7.216 -12.679 -7.803 1.00 91.00 87 ALA A N 1
ATOM 706 C CA . ALA A 1 87 ? 7.602 -11.373 -8.326 1.00 91.00 87 ALA A CA 1
ATOM 707 C C . ALA A 1 87 ? 7.714 -11.430 -9.855 1.00 91.00 87 ALA A C 1
ATOM 709 O O . ALA A 1 87 ? 8.591 -12.118 -10.370 1.00 91.00 87 ALA A O 1
ATOM 710 N N . ASP A 1 88 ? 6.849 -10.695 -10.552 1.00 87.81 88 ASP A N 1
ATOM 711 C CA . ASP A 1 88 ? 6.797 -10.600 -12.016 1.00 87.81 88 ASP A CA 1
ATOM 712 C C . ASP A 1 88 ? 6.624 -9.133 -12.453 1.00 87.81 88 ASP A C 1
ATOM 714 O O . ASP A 1 88 ? 5.668 -8.776 -13.127 1.00 87.81 88 ASP A O 1
ATOM 718 N N . GLY A 1 89 ? 7.511 -8.251 -11.975 1.00 86.56 89 GLY A N 1
ATOM 719 C CA . GLY A 1 89 ? 7.420 -6.802 -12.212 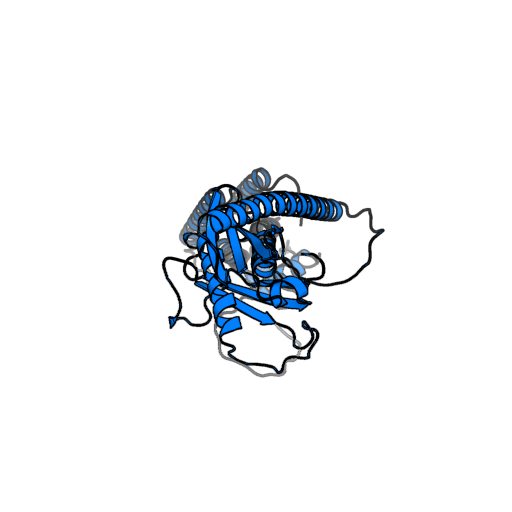1.00 86.56 89 GLY A CA 1
ATOM 720 C C . GLY A 1 89 ? 6.504 -6.059 -11.227 1.00 86.56 89 GLY A C 1
ATOM 721 O O . GLY A 1 89 ? 5.790 -6.669 -10.423 1.00 86.56 89 GLY A O 1
ATOM 722 N N . GLY A 1 90 ? 6.612 -4.725 -11.198 1.00 87.00 90 GLY A N 1
ATOM 723 C CA . GLY A 1 90 ? 5.715 -3.841 -10.432 1.00 87.00 90 GLY A CA 1
ATOM 724 C C . GLY A 1 90 ? 5.601 -4.119 -8.922 1.00 87.00 90 GLY A C 1
ATOM 725 O O . GLY A 1 90 ? 4.601 -3.763 -8.292 1.00 87.00 90 GLY A O 1
ATOM 726 N N . THR A 1 91 ? 6.591 -4.772 -8.296 1.00 91.31 91 THR A N 1
ATOM 727 C CA . THR A 1 91 ? 6.429 -5.319 -6.932 1.00 91.31 91 THR A CA 1
ATOM 728 C C . THR A 1 91 ? 6.142 -4.244 -5.887 1.00 91.31 91 THR A C 1
ATOM 730 O O . THR A 1 91 ? 5.345 -4.474 -4.977 1.00 91.31 91 THR A O 1
ATOM 733 N N . ARG A 1 92 ? 6.741 -3.053 -6.028 1.00 92.44 92 ARG A N 1
ATOM 734 C CA . ARG A 1 92 ? 6.514 -1.895 -5.145 1.00 92.44 92 ARG A CA 1
ATOM 735 C C . ARG A 1 92 ? 5.044 -1.476 -5.157 1.00 92.44 92 ARG A C 1
ATOM 737 O O . ARG A 1 92 ? 4.425 -1.369 -4.098 1.00 92.44 92 ARG A O 1
ATOM 744 N N . SER A 1 93 ? 4.477 -1.309 -6.348 1.00 93.50 93 SER A N 1
ATOM 745 C CA . SER A 1 93 ? 3.082 -0.916 -6.536 1.00 93.50 93 SER A CA 1
ATOM 746 C C . SER A 1 93 ? 2.108 -1.978 -6.046 1.00 93.50 93 SER A C 1
ATOM 748 O O . SER A 1 93 ? 1.161 -1.655 -5.326 1.00 93.50 93 SER A O 1
ATOM 750 N N . ALA A 1 94 ? 2.385 -3.253 -6.332 1.00 94.19 94 ALA A N 1
ATOM 751 C CA . ALA A 1 94 ? 1.591 -4.366 -5.821 1.00 94.19 94 ALA A CA 1
ATOM 752 C C . ALA A 1 94 ? 1.559 -4.383 -4.283 1.00 94.19 94 ALA A C 1
ATOM 754 O O . ALA A 1 94 ? 0.503 -4.588 -3.685 1.00 94.19 94 ALA A O 1
ATOM 755 N N . CYS A 1 95 ? 2.696 -4.110 -3.638 1.00 95.25 95 CYS A N 1
ATOM 756 C CA . CYS A 1 95 ? 2.804 -4.051 -2.182 1.00 95.25 95 CYS A CA 1
ATOM 757 C C . CYS A 1 95 ? 2.018 -2.894 -1.568 1.00 95.25 95 CYS A C 1
ATOM 759 O O . CYS A 1 95 ? 1.352 -3.092 -0.554 1.00 95.25 95 CYS A O 1
ATOM 761 N N . ILE A 1 96 ? 2.064 -1.709 -2.181 1.00 95.62 96 ILE A N 1
ATOM 762 C CA . ILE A 1 96 ? 1.281 -0.550 -1.733 1.00 95.62 96 ILE A CA 1
ATOM 763 C C . ILE A 1 96 ? -0.215 -0.866 -1.833 1.00 95.62 96 ILE A C 1
ATOM 765 O O . ILE A 1 96 ? -0.930 -0.718 -0.846 1.00 95.62 96 ILE A O 1
ATOM 769 N N . ASN A 1 97 ? -0.673 -1.385 -2.976 1.00 95.25 97 ASN A N 1
ATOM 770 C CA . ASN A 1 97 ? -2.081 -1.735 -3.185 1.00 95.25 97 ASN A CA 1
ATOM 771 C C . ASN A 1 97 ? -2.560 -2.811 -2.196 1.00 95.25 97 ASN A C 1
ATOM 773 O O . ASN A 1 97 ? -3.641 -2.689 -1.618 1.00 95.25 97 ASN A O 1
ATOM 777 N N . ALA A 1 98 ? -1.742 -3.844 -1.961 1.00 95.56 98 ALA A N 1
ATOM 778 C CA . ALA A 1 98 ? -2.043 -4.896 -0.994 1.00 95.56 98 ALA A CA 1
ATOM 779 C C . ALA A 1 98 ? -2.131 -4.344 0.436 1.00 95.56 98 ALA A C 1
ATOM 781 O O . ALA A 1 98 ? -3.072 -4.661 1.156 1.00 95.56 98 ALA A O 1
ATOM 782 N N . ALA A 1 99 ? -1.196 -3.477 0.833 1.00 95.69 99 ALA A N 1
ATOM 783 C CA . ALA A 1 99 ? -1.208 -2.839 2.144 1.00 95.69 99 ALA A CA 1
ATOM 784 C C . ALA A 1 99 ? -2.417 -1.903 2.331 1.00 95.69 99 ALA A C 1
ATOM 786 O O . ALA A 1 99 ? -2.998 -1.872 3.411 1.00 95.69 99 ALA A O 1
ATOM 787 N N . THR A 1 100 ? -2.853 -1.184 1.292 1.00 95.06 100 THR A N 1
ATOM 788 C CA . THR A 1 100 ? -4.073 -0.364 1.362 1.00 95.06 100 THR A CA 1
ATOM 789 C C . THR A 1 100 ? -5.326 -1.217 1.540 1.00 95.06 100 THR A C 1
ATOM 791 O O . THR A 1 100 ? -6.195 -0.856 2.331 1.00 95.06 100 THR A O 1
ATOM 794 N N . LEU A 1 101 ? -5.419 -2.353 0.842 1.00 94.56 101 LEU A N 1
ATOM 795 C CA . LEU A 1 101 ? -6.518 -3.307 1.014 1.00 94.56 101 LEU A CA 1
ATOM 796 C C . LEU A 1 101 ? -6.552 -3.886 2.433 1.00 94.56 101 LEU A C 1
ATOM 798 O O . LEU A 1 101 ? -7.609 -3.897 3.050 1.00 94.56 101 LEU A O 1
ATOM 802 N N . ALA A 1 102 ? -5.393 -4.280 2.955 1.00 94.75 102 ALA A N 1
ATOM 803 C CA . ALA A 1 102 ? -5.193 -4.710 4.337 1.00 94.75 102 ALA A CA 1
ATOM 804 C C . ALA A 1 102 ? -5.723 -3.667 5.345 1.00 94.75 102 ALA A C 1
ATOM 806 O O . ALA A 1 102 ? -6.613 -3.921 6.154 1.00 94.75 102 ALA A O 1
ATOM 807 N N . LEU A 1 103 ? -5.267 -2.417 5.241 1.00 93.62 103 LEU A N 1
ATOM 808 C CA . LEU A 1 103 ? -5.731 -1.342 6.127 1.00 93.62 103 LEU A CA 1
ATOM 809 C C . LEU A 1 103 ? -7.239 -1.058 6.005 1.00 93.62 103 LEU A C 1
ATOM 811 O O . LEU A 1 103 ? -7.877 -0.664 6.984 1.00 93.62 103 LEU A O 1
ATOM 815 N N . ALA A 1 104 ? -7.810 -1.231 4.810 1.00 92.94 104 ALA A N 1
ATOM 816 C CA . ALA A 1 104 ? -9.243 -1.083 4.591 1.00 92.94 104 ALA A CA 1
ATOM 817 C C . ALA A 1 104 ? -10.045 -2.227 5.233 1.00 92.94 104 ALA A C 1
ATOM 819 O O . ALA A 1 104 ? -11.091 -1.960 5.823 1.00 92.94 104 ALA A O 1
ATOM 820 N N . ASP A 1 105 ? -9.552 -3.466 5.154 1.00 91.00 105 ASP A N 1
ATOM 821 C CA . ASP A 1 105 ? -10.195 -4.655 5.729 1.00 91.00 105 ASP A CA 1
ATOM 822 C C . ASP A 1 105 ? -10.186 -4.627 7.267 1.00 91.00 105 ASP A C 1
ATOM 824 O O . ASP A 1 105 ? -11.216 -4.852 7.903 1.00 91.00 105 ASP A O 1
ATOM 828 N N . SER A 1 106 ? -9.071 -4.208 7.877 1.00 89.06 106 SER A N 1
ATOM 829 C CA . SER A 1 106 ? -8.983 -3.961 9.330 1.00 89.06 106 SER A CA 1
ATOM 830 C C . SER A 1 106 ? -9.816 -2.775 9.832 1.00 89.06 106 SER A C 1
ATOM 832 O O . SER A 1 106 ? -9.955 -2.588 11.044 1.00 89.06 106 SER A O 1
ATOM 834 N N . GLY A 1 107 ? -10.376 -1.951 8.941 1.00 89.88 107 GLY A N 1
ATOM 835 C CA . GLY A 1 107 ? -11.193 -0.797 9.319 1.00 89.88 107 GLY A CA 1
ATOM 836 C C . GLY A 1 107 ? -10.401 0.336 9.982 1.00 89.88 107 GLY A C 1
ATOM 837 O O . GLY A 1 107 ? -10.965 1.122 10.750 1.00 89.88 107 GLY A O 1
ATOM 838 N N . ILE A 1 108 ? -9.098 0.443 9.703 1.00 91.69 108 ILE A N 1
ATOM 839 C CA . ILE A 1 108 ? -8.270 1.551 10.188 1.00 91.69 108 ILE A CA 1
ATOM 840 C C . ILE A 1 108 ? -8.730 2.852 9.507 1.00 91.69 108 ILE A C 1
ATOM 842 O O . ILE A 1 108 ? -8.893 2.893 8.286 1.00 91.69 108 ILE A O 1
ATOM 846 N N . PRO A 1 109 ? -8.943 3.951 10.257 1.00 91.56 109 PRO A N 1
ATOM 847 C CA . PRO A 1 109 ? -9.421 5.194 9.670 1.00 91.56 109 PRO A CA 1
ATOM 848 C C . PRO A 1 109 ? -8.358 5.812 8.750 1.00 91.56 109 PRO A C 1
ATOM 850 O O . PRO A 1 109 ? -7.288 6.236 9.197 1.00 91.56 109 PRO A O 1
ATOM 853 N N . MET A 1 110 ? -8.688 5.905 7.464 1.00 92.19 110 MET A N 1
ATOM 854 C CA . MET A 1 110 ? -7.862 6.501 6.414 1.00 92.19 110 MET A CA 1
ATOM 855 C C . MET A 1 110 ? -8.569 7.706 5.785 1.00 92.19 110 MET A C 1
ATOM 857 O O . MET A 1 110 ? -9.800 7.767 5.748 1.00 92.19 110 MET A O 1
ATOM 861 N N . SER A 1 111 ? -7.794 8.676 5.300 1.00 91.88 111 SER A N 1
ATOM 862 C CA . SER A 1 111 ? -8.315 9.835 4.566 1.00 91.88 111 SER A CA 1
ATOM 863 C C . SER A 1 111 ? -8.835 9.439 3.180 1.00 91.88 111 SER A C 1
ATOM 865 O O . SER A 1 111 ? -9.862 9.950 2.727 1.00 91.88 111 SER A O 1
ATOM 867 N N . ASP A 1 112 ? -8.156 8.495 2.530 1.00 92.69 112 ASP A N 1
ATOM 868 C CA . ASP A 1 112 ? -8.460 8.019 1.187 1.00 92.69 112 ASP A CA 1
ATOM 869 C C . ASP A 1 112 ? -7.919 6.596 0.961 1.00 92.69 112 ASP A C 1
ATOM 871 O O . ASP A 1 112 ? -7.301 6.022 1.849 1.00 92.69 112 ASP A O 1
ATOM 875 N N . LEU A 1 113 ? -8.153 6.015 -0.216 1.00 92.56 113 LEU A N 1
ATOM 876 C CA . LEU A 1 113 ? -7.470 4.804 -0.666 1.00 92.56 113 LEU A CA 1
ATOM 877 C C . LEU A 1 113 ? -6.252 5.202 -1.503 1.00 92.56 113 LEU A C 1
ATOM 879 O O . LEU A 1 113 ? -6.387 5.911 -2.505 1.00 92.56 113 LEU A O 1
ATOM 883 N N . VAL A 1 114 ? -5.074 4.734 -1.095 1.00 94.69 114 VAL A N 1
ATOM 884 C CA . VAL A 1 114 ? -3.851 4.853 -1.893 1.00 94.69 114 VAL A CA 1
ATOM 885 C C . VAL A 1 114 ? -3.842 3.761 -2.951 1.00 94.69 114 VAL A C 1
ATOM 887 O O . VAL A 1 114 ? -4.107 2.596 -2.673 1.00 94.69 114 VAL A O 1
ATOM 890 N N . THR A 1 115 ? -3.510 4.143 -4.175 1.00 95.06 115 THR A N 1
ATOM 891 C CA . THR A 1 115 ? -3.257 3.200 -5.264 1.00 95.06 115 THR A CA 1
ATOM 892 C C . THR A 1 115 ? -1.954 3.539 -5.938 1.00 95.06 115 THR A C 1
ATOM 894 O O . THR A 1 115 ? -1.618 4.712 -6.057 1.00 95.06 115 THR A O 1
ATOM 897 N N . SER A 1 116 ? -1.203 2.528 -6.349 1.00 94.94 116 SER A N 1
ATOM 898 C CA . SER A 1 116 ? 0.073 2.704 -7.023 1.00 94.94 116 SER A CA 1
ATOM 899 C C . SER A 1 116 ? 0.154 1.850 -8.274 1.00 94.94 116 SER A C 1
ATOM 901 O O . SER A 1 116 ? -0.347 0.724 -8.298 1.00 94.94 116 SER A O 1
ATOM 903 N N . CYS A 1 117 ? 0.816 2.405 -9.285 1.00 93.31 117 CYS A N 1
ATOM 904 C CA . CYS A 1 117 ? 1.176 1.741 -10.526 1.00 93.31 117 CYS A CA 1
ATOM 905 C C . CYS A 1 117 ? 2.611 2.096 -10.907 1.00 93.31 117 CYS A C 1
ATOM 907 O O . CYS A 1 117 ? 3.094 3.191 -10.598 1.00 93.31 117 CYS A O 1
ATOM 909 N N . SER A 1 118 ? 3.246 1.180 -11.625 1.00 92.44 118 SER A N 1
ATOM 910 C CA . SER A 1 118 ? 4.505 1.414 -12.321 1.00 92.44 118 SER A CA 1
ATOM 911 C C . SER A 1 118 ? 4.211 1.636 -13.802 1.00 92.44 118 SER A C 1
ATOM 913 O O . SER A 1 118 ? 3.333 0.991 -14.374 1.00 92.44 118 SER A O 1
ATOM 915 N N . ALA A 1 119 ? 4.925 2.563 -14.420 1.00 93.50 119 ALA A N 1
ATOM 916 C CA . ALA A 1 119 ? 4.923 2.775 -15.856 1.00 93.50 119 ALA A CA 1
ATOM 917 C C . ALA A 1 119 ? 6.366 2.939 -16.308 1.00 93.50 119 ALA A C 1
ATOM 919 O O . ALA A 1 119 ? 7.176 3.531 -15.599 1.00 93.50 119 ALA A O 1
ATOM 920 N N . GLY A 1 120 ? 6.689 2.437 -17.489 1.00 92.25 120 GLY A N 1
ATOM 921 C CA . GLY A 1 120 ? 8.035 2.538 -18.018 1.00 92.25 120 GLY A CA 1
ATOM 922 C C . GLY A 1 120 ? 8.090 3.044 -19.432 1.00 92.25 120 GLY A C 1
ATOM 923 O O . GLY A 1 120 ? 7.082 3.310 -20.083 1.00 92.25 120 GLY A O 1
ATOM 924 N N . TYR A 1 121 ? 9.316 3.180 -19.905 1.00 92.19 121 TYR A N 1
ATOM 925 C CA . TYR A 1 121 ? 9.593 3.594 -21.265 1.00 92.19 121 TYR A CA 1
ATOM 926 C C . TYR A 1 121 ? 10.594 2.638 -21.897 1.00 92.19 121 TYR A C 1
ATOM 928 O O . TYR A 1 121 ? 11.747 2.550 -21.464 1.00 92.19 121 TYR A O 1
ATOM 936 N N . LEU A 1 122 ? 10.146 1.940 -22.938 1.00 89.75 122 LEU A N 1
ATOM 937 C CA . LEU A 1 122 ? 10.935 0.952 -23.663 1.00 89.75 122 LEU A CA 1
ATOM 938 C C . LEU A 1 122 ? 10.715 1.130 -25.167 1.00 89.75 122 LEU A C 1
ATOM 940 O O . LEU A 1 122 ? 9.594 1.362 -25.607 1.00 89.75 122 LEU A O 1
ATOM 944 N N . ASN A 1 123 ? 11.783 1.032 -25.966 1.00 86.88 123 ASN A N 1
ATOM 945 C CA . ASN A 1 123 ? 11.730 1.100 -27.437 1.00 86.88 123 ASN A CA 1
ATOM 946 C C . ASN A 1 123 ? 10.942 2.299 -28.003 1.00 86.88 123 ASN A C 1
ATOM 948 O O . ASN A 1 123 ? 10.212 2.175 -28.982 1.00 86.88 123 ASN A O 1
ATOM 952 N N . SER A 1 124 ? 11.105 3.472 -27.388 1.00 86.94 124 SER A N 1
ATOM 953 C CA . SER A 1 124 ? 10.391 4.705 -27.748 1.00 86.94 124 SER A CA 1
ATOM 954 C C . SER A 1 124 ? 8.871 4.679 -27.525 1.00 86.94 124 SER A C 1
ATOM 956 O O . SER A 1 124 ? 8.151 5.508 -28.080 1.00 86.94 124 SER A O 1
ATOM 958 N N . THR A 1 125 ? 8.377 3.751 -26.704 1.00 89.00 125 THR A N 1
ATOM 959 C CA . THR A 1 125 ? 6.959 3.630 -26.348 1.00 89.00 125 THR A CA 1
ATOM 960 C C . THR A 1 125 ? 6.772 3.632 -24.828 1.00 89.00 125 THR A C 1
ATOM 962 O O . THR A 1 125 ? 7.508 2.927 -24.130 1.00 89.00 125 THR A O 1
ATOM 965 N N . PRO A 1 126 ? 5.821 4.419 -24.287 1.00 91.00 126 PRO A N 1
ATOM 966 C CA . PRO A 1 126 ? 5.446 4.331 -22.883 1.00 91.00 126 PRO A CA 1
ATOM 967 C C . PRO A 1 126 ? 4.602 3.071 -22.652 1.00 91.00 126 PRO A C 1
ATOM 969 O O . PRO A 1 126 ? 3.663 2.797 -23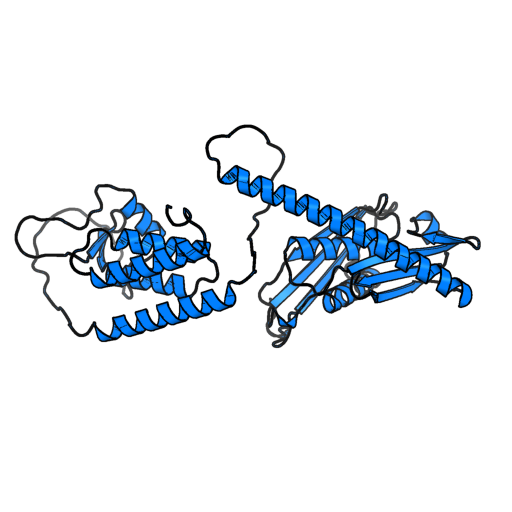.399 1.00 91.00 126 PRO A O 1
ATOM 972 N N . LEU A 1 127 ? 4.944 2.313 -21.617 1.00 90.88 127 LEU A N 1
ATOM 973 C CA . LEU A 1 127 ? 4.280 1.078 -21.215 1.00 90.88 127 LEU A CA 1
ATOM 974 C C . LEU A 1 127 ? 3.721 1.239 -19.804 1.00 90.88 127 LEU A C 1
ATOM 976 O O . LEU A 1 127 ? 4.326 1.884 -18.947 1.00 90.88 127 LEU A O 1
ATOM 980 N N . PHE A 1 128 ? 2.556 0.650 -19.569 1.00 91.06 128 PHE A N 1
ATOM 981 C CA . PHE A 1 128 ? 1.892 0.635 -18.273 1.00 91.06 128 PHE A CA 1
ATOM 982 C C . PHE A 1 128 ? 2.012 -0.759 -17.652 1.00 91.06 128 PHE A C 1
ATOM 984 O O . PHE A 1 128 ? 1.811 -1.729 -18.370 1.00 91.06 128 PHE A O 1
ATOM 991 N N . ASP A 1 129 ? 2.287 -0.832 -16.346 1.00 89.75 129 ASP A N 1
ATOM 992 C CA . ASP A 1 129 ? 2.491 -2.072 -15.574 1.00 89.75 129 ASP A CA 1
ATOM 993 C C . ASP A 1 129 ? 3.585 -2.970 -16.178 1.00 89.75 129 ASP A C 1
ATOM 995 O O . ASP A 1 129 ? 3.311 -3.967 -16.832 1.00 89.75 129 ASP A O 1
ATOM 999 N N . LEU A 1 130 ? 4.849 -2.570 -15.987 1.00 88.75 130 LEU A N 1
ATOM 1000 C CA . LEU A 1 130 ? 6.001 -3.283 -16.546 1.00 88.75 130 LEU A CA 1
ATOM 1001 C C . LEU A 1 130 ? 6.140 -4.698 -15.979 1.00 88.75 130 LEU A C 1
ATOM 1003 O O . LEU A 1 130 ? 6.194 -4.890 -14.757 1.00 88.75 130 LEU A O 1
ATOM 1007 N N . ASN A 1 131 ? 6.369 -5.652 -16.878 1.00 89.75 131 ASN A N 1
ATOM 1008 C CA . ASN A 1 131 ? 6.687 -7.034 -16.527 1.00 89.75 131 ASN A CA 1
ATOM 1009 C C . ASN A 1 131 ? 8.172 -7.214 -16.185 1.00 89.75 131 ASN A C 1
ATOM 1011 O O . ASN A 1 131 ? 9.014 -6.368 -16.490 1.00 89.75 131 ASN A O 1
ATOM 1015 N N . TYR A 1 132 ? 8.537 -8.355 -15.587 1.00 89.31 132 TYR A N 1
ATOM 1016 C CA . TYR A 1 132 ? 9.928 -8.621 -15.186 1.00 89.31 132 TYR A CA 1
ATOM 1017 C C . TYR A 1 132 ? 10.932 -8.511 -16.348 1.00 89.31 132 TYR A C 1
ATOM 1019 O O . TYR A 1 132 ? 12.034 -7.990 -16.177 1.00 89.31 132 TYR A O 1
ATOM 1027 N N . VAL A 1 133 ? 10.553 -8.983 -17.540 1.00 89.12 133 VAL A N 1
ATOM 1028 C CA . VAL A 1 133 ? 11.403 -8.921 -18.744 1.00 89.12 133 VAL A CA 1
ATOM 1029 C C . VAL A 1 133 ? 11.618 -7.478 -19.200 1.00 89.12 133 VAL A C 1
ATOM 1031 O O . VAL A 1 133 ? 12.715 -7.127 -19.627 1.00 89.12 133 VAL A O 1
ATOM 1034 N N . GLU A 1 134 ? 10.586 -6.646 -19.094 1.00 89.12 134 GLU A N 1
ATOM 1035 C CA . GLU A 1 134 ? 10.613 -5.248 -19.525 1.00 89.12 134 GLU A CA 1
ATOM 1036 C C . GLU A 1 134 ? 11.410 -4.384 -18.543 1.00 89.12 134 GLU A C 1
ATOM 1038 O O . GLU A 1 134 ? 12.241 -3.584 -18.968 1.00 89.12 134 GLU A O 1
ATOM 1043 N N . ASP A 1 135 ? 11.237 -4.618 -17.239 1.00 87.50 135 ASP A N 1
ATOM 1044 C CA . ASP A 1 135 ? 12.032 -3.996 -16.173 1.00 87.50 135 ASP A CA 1
ATOM 1045 C C . ASP A 1 135 ? 13.517 -4.396 -16.296 1.00 87.50 135 ASP A C 1
ATOM 1047 O O . ASP A 1 135 ? 14.427 -3.563 -16.271 1.00 87.50 135 ASP A O 1
ATOM 1051 N N . SER A 1 136 ? 13.788 -5.680 -16.565 1.00 87.44 136 SER A N 1
ATOM 1052 C CA . SER A 1 136 ? 15.151 -6.181 -16.774 1.00 87.44 136 SER A CA 1
ATOM 1053 C C . SER A 1 136 ? 15.797 -5.709 -18.083 1.00 87.44 136 SER A C 1
ATOM 1055 O O . SER A 1 136 ? 17.018 -5.828 -18.219 1.00 87.44 136 SER A O 1
ATOM 1057 N N . ALA A 1 137 ? 15.032 -5.178 -19.042 1.00 87.00 137 ALA A N 1
ATOM 1058 C CA . ALA A 1 137 ? 15.577 -4.634 -20.287 1.00 87.00 137 ALA A CA 1
ATOM 1059 C C . ALA A 1 137 ? 16.338 -3.310 -20.074 1.00 87.00 137 ALA A C 1
ATOM 1061 O O . ALA A 1 137 ? 16.985 -2.817 -21.000 1.00 87.00 137 ALA A O 1
ATOM 1062 N N . GLY A 1 138 ? 16.299 -2.744 -18.860 1.00 82.12 138 GLY A N 1
ATOM 1063 C CA . GLY A 1 138 ? 17.026 -1.525 -18.503 1.00 82.12 138 GLY A CA 1
ATOM 1064 C C . GLY A 1 138 ? 16.366 -0.246 -19.017 1.00 82.12 138 GLY A C 1
ATOM 1065 O O . GLY A 1 138 ? 17.043 0.776 -19.161 1.00 82.12 138 GLY A O 1
ATOM 1066 N N . GLY A 1 139 ? 15.064 -0.307 -19.315 1.00 87.00 139 GLY A N 1
ATOM 1067 C CA . GLY A 1 139 ? 14.240 0.871 -19.567 1.00 87.00 139 GLY A CA 1
ATOM 1068 C C . GLY A 1 139 ? 14.114 1.748 -18.320 1.00 87.00 139 GLY A C 1
ATOM 1069 O O . GLY A 1 139 ? 14.542 1.377 -17.228 1.00 87.00 139 GLY A O 1
ATOM 1070 N N . ALA A 1 140 ? 13.542 2.937 -18.484 1.00 91.25 140 ALA A N 1
ATOM 1071 C CA . ALA A 1 140 ? 13.207 3.754 -17.325 1.00 91.25 140 ALA A CA 1
ATOM 1072 C C . ALA A 1 140 ? 11.915 3.240 -16.682 1.00 91.25 140 ALA A C 1
ATOM 1074 O O . ALA A 1 140 ? 10.945 3.013 -17.404 1.00 91.25 140 ALA A O 1
ATOM 1075 N N . ASP A 1 141 ? 11.905 3.110 -15.358 1.00 92.25 141 ASP A N 1
ATOM 1076 C CA . ASP A 1 141 ? 10.736 2.774 -14.541 1.00 92.25 141 ASP A CA 1
ATOM 1077 C C . ASP A 1 141 ? 10.331 3.994 -13.711 1.00 92.25 141 ASP A C 1
ATOM 1079 O O . ASP A 1 141 ? 11.155 4.628 -13.050 1.00 92.25 141 ASP A O 1
ATOM 1083 N N . VAL A 1 142 ? 9.048 4.329 -13.742 1.00 93.44 142 VAL A N 1
ATOM 1084 C CA . VAL A 1 142 ? 8.424 5.386 -12.955 1.00 93.44 142 VAL A CA 1
ATOM 1085 C C . VAL A 1 142 ? 7.300 4.756 -12.143 1.00 93.44 142 VAL A C 1
ATOM 1087 O O . VAL A 1 142 ? 6.256 4.372 -12.664 1.00 93.44 142 VAL A O 1
ATOM 1090 N N . THR A 1 143 ? 7.491 4.695 -10.831 1.00 93.75 143 THR A N 1
ATOM 1091 C CA . THR A 1 143 ? 6.477 4.231 -9.887 1.00 93.75 143 THR A CA 1
ATOM 1092 C C . THR A 1 143 ? 5.774 5.427 -9.252 1.00 93.75 143 THR A C 1
ATOM 1094 O O . THR A 1 143 ? 6.404 6.256 -8.589 1.00 93.75 143 THR A O 1
ATOM 1097 N N . VAL A 1 144 ? 4.453 5.501 -9.415 1.00 94.81 144 VAL A N 1
ATOM 1098 C CA . VAL A 1 144 ? 3.605 6.574 -8.877 1.00 94.81 144 VAL A CA 1
ATOM 1099 C C . VAL A 1 144 ? 2.575 5.979 -7.926 1.00 94.81 144 VAL A C 1
ATOM 1101 O O . VAL A 1 144 ? 2.088 4.868 -8.136 1.00 94.81 144 VAL A O 1
ATOM 1104 N N . GLY A 1 145 ? 2.226 6.707 -6.868 1.00 95.19 145 GLY A N 1
ATOM 1105 C CA . GLY A 1 145 ? 1.071 6.394 -6.033 1.00 95.19 145 GLY A CA 1
ATOM 1106 C C . GLY A 1 145 ? 0.199 7.617 -5.782 1.00 95.19 145 GLY A C 1
ATOM 1107 O O . GLY A 1 145 ? 0.700 8.728 -5.616 1.00 95.19 145 GLY A O 1
ATOM 1108 N N . ILE A 1 146 ? -1.115 7.418 -5.773 1.00 95.44 146 ILE A N 1
ATOM 1109 C CA . ILE A 1 146 ? -2.125 8.475 -5.754 1.00 95.44 146 ILE A CA 1
ATOM 1110 C C . ILE A 1 146 ? -3.186 8.172 -4.706 1.00 95.44 146 ILE A C 1
ATOM 1112 O O . ILE A 1 146 ? -3.666 7.044 -4.582 1.00 95.44 146 ILE A O 1
ATOM 1116 N N . LEU A 1 147 ? -3.574 9.222 -3.985 1.00 94.12 147 LEU A N 1
ATOM 1117 C CA . LEU A 1 147 ? -4.792 9.278 -3.183 1.00 94.12 147 LEU A CA 1
ATOM 1118 C C . LEU A 1 147 ? -5.959 9.598 -4.126 1.00 94.12 147 LEU A C 1
ATOM 1120 O O . LEU A 1 147 ? -6.073 10.722 -4.619 1.00 94.12 147 LEU A O 1
ATOM 1124 N N . ALA A 1 148 ? -6.778 8.594 -4.441 1.00 87.88 148 ALA A N 1
ATOM 1125 C CA . ALA A 1 148 ? -7.689 8.634 -5.584 1.00 87.88 148 ALA A CA 1
ATOM 1126 C C . ALA A 1 148 ? -8.796 9.712 -5.529 1.00 87.88 148 ALA A C 1
ATOM 1128 O O . ALA A 1 148 ? -9.267 10.149 -6.575 1.00 87.88 148 ALA A O 1
ATOM 1129 N N . LYS A 1 149 ? -9.243 10.131 -4.343 1.00 89.19 149 LYS A N 1
ATOM 1130 C CA . LYS A 1 149 ? -10.215 11.221 -4.137 1.00 89.19 149 LYS A CA 1
ATOM 1131 C C . LYS A 1 149 ? -9.557 12.593 -4.097 1.00 89.19 149 LYS A C 1
ATOM 1133 O O . LYS A 1 149 ? -10.169 13.560 -4.535 1.00 89.19 149 LYS A O 1
ATOM 1138 N N . LEU A 1 150 ? -8.360 12.688 -3.518 1.00 89.50 150 LEU A N 1
ATOM 1139 C CA . LEU A 1 150 ? -7.639 13.959 -3.377 1.00 89.50 150 LEU A CA 1
ATOM 1140 C C . LEU A 1 150 ? -6.810 14.317 -4.618 1.00 89.50 150 LEU A C 1
ATOM 1142 O O . LEU A 1 150 ? -6.281 15.422 -4.682 1.00 89.50 150 LEU A O 1
ATOM 1146 N N . ASP A 1 151 ? -6.669 13.375 -5.555 1.00 89.81 151 ASP A N 1
ATOM 1147 C CA . ASP A 1 151 ? -5.794 13.437 -6.733 1.00 89.81 151 ASP A CA 1
ATOM 1148 C C . ASP A 1 151 ? -4.369 13.898 -6.382 1.00 89.81 151 ASP A C 1
ATOM 1150 O O . ASP A 1 151 ? -3.716 14.661 -7.091 1.00 89.81 151 ASP A O 1
ATOM 1154 N N . LYS A 1 152 ? -3.898 13.455 -5.211 1.00 93.31 152 LYS A N 1
ATOM 1155 C CA . LYS A 1 152 ? -2.606 13.839 -4.650 1.00 93.31 152 LYS A CA 1
ATOM 1156 C C . LYS A 1 152 ? -1.618 12.694 -4.798 1.00 93.31 152 LYS A C 1
ATOM 1158 O O . LYS A 1 152 ? -1.842 11.602 -4.270 1.00 93.31 152 LYS A O 1
ATOM 1163 N N . VAL A 1 153 ? -0.494 12.977 -5.449 1.00 93.88 153 VAL A N 1
ATOM 1164 C CA . VAL A 1 153 ? 0.634 12.047 -5.554 1.00 93.88 153 VAL A CA 1
ATOM 1165 C C . VAL A 1 153 ? 1.314 11.906 -4.187 1.00 93.88 153 VAL A C 1
ATOM 1167 O O . VAL A 1 153 ? 1.577 12.902 -3.510 1.00 93.88 153 VAL A O 1
ATOM 1170 N N . THR A 1 154 ? 1.556 10.666 -3.761 1.00 90.06 154 THR A N 1
ATOM 1171 C CA . THR A 1 154 ? 2.212 10.326 -2.487 1.00 90.06 154 THR A CA 1
ATOM 1172 C C . THR A 1 154 ? 3.647 9.854 -2.724 1.00 90.06 154 THR A C 1
ATOM 1174 O O . THR A 1 154 ? 4.545 10.668 -2.508 1.00 90.06 154 THR A O 1
ATOM 1177 N N . PRO A 1 155 ? 3.924 8.619 -3.194 1.00 93.06 155 PRO A N 1
ATOM 1178 C CA . PRO A 1 155 ? 5.244 8.280 -3.697 1.00 93.06 155 PRO A CA 1
ATOM 1179 C C . PRO A 1 155 ? 5.353 8.640 -5.185 1.00 93.06 155 PRO A C 1
ATOM 1181 O O . PRO A 1 155 ? 4.453 8.373 -5.985 1.00 93.06 155 PRO A O 1
ATOM 1184 N N . LEU A 1 156 ? 6.498 9.195 -5.557 1.00 94.38 156 LEU A N 1
ATOM 1185 C CA . LEU A 1 156 ? 6.969 9.251 -6.933 1.00 94.38 156 LEU A CA 1
ATOM 1186 C C . LEU A 1 156 ? 8.424 8.795 -6.906 1.00 94.38 156 LEU A C 1
ATOM 1188 O O . LEU A 1 156 ? 9.263 9.444 -6.280 1.00 94.38 156 LEU A O 1
ATOM 1192 N N . GLN A 1 157 ? 8.706 7.662 -7.537 1.00 93.88 157 GLN A N 1
ATOM 1193 C CA . GLN A 1 157 ? 10.056 7.134 -7.693 1.00 93.88 157 GLN A CA 1
ATOM 1194 C C . GLN A 1 157 ? 10.333 6.919 -9.173 1.00 93.88 157 GLN A C 1
ATOM 1196 O O . GLN A 1 157 ? 9.462 6.447 -9.898 1.00 93.88 157 GLN A O 1
ATOM 1201 N N . MET A 1 158 ? 11.538 7.267 -9.611 1.00 92.88 158 MET A N 1
ATOM 1202 C CA . MET A 1 158 ? 11.987 7.041 -10.977 1.00 92.88 158 MET A CA 1
ATOM 1203 C C . MET A 1 158 ? 13.376 6.422 -10.948 1.00 92.88 158 MET A C 1
ATOM 1205 O O . MET A 1 158 ? 14.289 6.985 -10.344 1.00 92.88 158 MET A O 1
ATOM 1209 N N . ASP A 1 159 ? 13.518 5.312 -11.658 1.00 90.25 159 ASP A N 1
ATOM 1210 C CA . ASP A 1 159 ? 14.767 4.610 -11.888 1.00 90.25 159 ASP A CA 1
ATOM 1211 C C . ASP A 1 159 ? 15.071 4.660 -13.396 1.00 90.25 159 ASP A C 1
ATOM 1213 O O . ASP A 1 159 ? 14.279 4.219 -14.221 1.00 90.25 159 ASP A O 1
ATOM 1217 N N . GLY A 1 160 ? 16.215 5.232 -13.781 1.00 89.81 160 GLY A N 1
ATOM 1218 C CA . GLY A 1 160 ? 16.624 5.361 -15.186 1.00 89.81 160 GLY A CA 1
ATOM 1219 C C . GLY A 1 160 ? 16.629 6.798 -15.715 1.00 89.81 160 GLY A C 1
ATOM 1220 O O . GLY A 1 160 ? 16.414 7.764 -14.986 1.00 89.81 160 GLY A O 1
ATOM 1221 N N . LYS A 1 161 ? 16.969 6.952 -17.000 1.00 90.00 161 LYS A N 1
ATOM 1222 C CA . LYS A 1 161 ? 17.110 8.259 -17.661 1.00 90.00 161 LYS A CA 1
ATOM 1223 C C . LYS A 1 161 ? 15.937 8.490 -18.604 1.00 90.00 161 LYS A C 1
ATOM 1225 O O . LYS A 1 161 ? 15.714 7.683 -19.500 1.00 90.00 161 LYS A O 1
ATOM 1230 N N . LEU A 1 162 ? 15.258 9.621 -18.444 1.00 90.06 162 LEU A N 1
ATOM 1231 C CA . LEU A 1 162 ? 14.165 10.053 -19.311 1.00 90.06 162 LEU A CA 1
ATOM 1232 C C . LEU A 1 162 ? 14.355 11.504 -19.741 1.00 90.06 162 LEU A C 1
ATOM 1234 O O . LEU A 1 162 ? 14.891 12.326 -18.999 1.00 90.06 162 LEU A O 1
ATOM 1238 N N . LEU A 1 163 ? 13.900 11.802 -20.956 1.00 91.44 163 LEU A N 1
ATOM 1239 C CA . LEU A 1 163 ? 13.694 13.171 -21.416 1.00 91.44 163 LEU A CA 1
ATOM 1240 C C . LEU A 1 163 ? 12.464 13.749 -20.708 1.00 91.44 163 LEU A C 1
ATOM 1242 O O . LEU A 1 163 ? 11.504 13.020 -20.457 1.00 91.44 163 LEU A O 1
ATOM 1246 N N . MET A 1 164 ? 12.482 15.051 -20.418 1.00 90.81 164 MET A N 1
ATOM 1247 C CA . MET A 1 164 ? 11.413 15.713 -19.661 1.00 90.81 164 MET A CA 1
ATOM 1248 C C . MET A 1 164 ? 10.041 15.565 -20.341 1.00 90.81 164 MET A C 1
ATOM 1250 O O . MET A 1 164 ? 9.073 15.189 -19.688 1.00 90.81 164 MET A O 1
ATOM 1254 N N . ASP A 1 165 ? 9.984 15.757 -21.661 1.00 90.69 165 ASP A N 1
ATOM 1255 C CA . ASP A 1 165 ? 8.741 15.648 -22.440 1.00 90.69 165 ASP A CA 1
ATOM 1256 C C . ASP A 1 165 ? 8.168 14.221 -22.412 1.00 90.69 165 ASP A C 1
ATOM 1258 O O . ASP A 1 165 ? 6.961 14.000 -22.377 1.00 90.69 165 ASP A O 1
ATOM 1262 N N . THR A 1 166 ? 9.044 13.214 -22.410 1.00 91.75 166 THR A N 1
ATOM 1263 C CA . THR A 1 166 ? 8.639 11.806 -22.318 1.00 91.75 166 THR A CA 1
ATOM 1264 C C . THR A 1 166 ? 8.181 11.447 -20.909 1.00 91.75 166 THR A C 1
ATOM 1266 O O . THR A 1 166 ? 7.238 10.676 -20.748 1.00 91.75 166 THR A O 1
ATOM 1269 N N . PHE A 1 167 ? 8.836 12.008 -19.893 1.00 94.12 167 PHE A N 1
ATOM 1270 C CA . PHE A 1 167 ? 8.495 11.778 -18.496 1.00 94.12 167 PHE A CA 1
ATOM 1271 C C . PHE A 1 167 ? 7.062 12.219 -18.179 1.00 94.12 167 PHE A C 1
ATOM 1273 O O . PHE A 1 167 ? 6.345 11.476 -17.514 1.00 94.12 167 PHE A O 1
ATOM 1280 N N . GLU A 1 168 ? 6.618 13.367 -18.699 1.00 93.25 168 GLU A N 1
ATOM 1281 C CA . GLU A 1 168 ? 5.241 13.844 -18.511 1.00 93.25 168 GLU A CA 1
ATOM 1282 C C . GLU A 1 168 ? 4.211 12.837 -19.048 1.00 93.25 168 GLU A C 1
ATOM 1284 O O . GLU A 1 168 ? 3.281 12.460 -18.333 1.00 93.25 168 GLU A O 1
ATOM 1289 N N . ASN A 1 169 ? 4.443 12.303 -20.252 1.00 93.06 169 ASN A N 1
ATOM 1290 C CA . ASN A 1 169 ? 3.570 11.294 -20.858 1.00 93.06 169 ASN A CA 1
ATOM 1291 C C . ASN A 1 169 ? 3.522 9.991 -20.040 1.00 93.06 169 ASN A C 1
ATOM 1293 O O . ASN A 1 169 ? 2.445 9.436 -19.818 1.00 93.06 169 ASN A O 1
ATOM 1297 N N . VAL A 1 170 ? 4.675 9.496 -19.571 1.00 94.06 170 VAL A N 1
ATOM 1298 C CA . VAL A 1 170 ? 4.749 8.267 -18.755 1.00 94.06 170 VAL A CA 1
ATOM 1299 C C . VAL A 1 170 ? 4.076 8.478 -17.397 1.00 94.06 170 VAL A C 1
ATOM 1301 O O . VAL A 1 170 ? 3.333 7.616 -16.926 1.00 94.06 170 VAL A O 1
ATOM 1304 N N . MET A 1 171 ? 4.291 9.637 -16.770 1.00 94.38 171 MET A N 1
ATOM 1305 C CA . MET A 1 171 ? 3.671 9.976 -15.492 1.00 94.38 171 MET A CA 1
ATOM 1306 C C . MET A 1 171 ? 2.150 10.063 -15.620 1.00 94.38 171 MET A C 1
ATOM 1308 O O . MET A 1 171 ? 1.438 9.530 -14.768 1.00 94.38 171 MET A O 1
ATOM 1312 N N . GLN A 1 172 ? 1.642 10.689 -16.682 1.00 93.62 172 GLN A N 1
ATOM 1313 C CA . GLN A 1 172 ? 0.208 10.762 -16.932 1.00 93.62 172 GLN A CA 1
ATOM 1314 C C . GLN A 1 172 ? -0.399 9.367 -17.140 1.00 93.62 172 GLN A C 1
ATOM 1316 O O . GLN A 1 172 ? -1.422 9.054 -16.529 1.00 93.62 172 GLN A O 1
ATOM 1321 N N . LEU A 1 173 ? 0.270 8.498 -17.904 1.00 94.31 173 LEU A N 1
ATOM 1322 C CA . LEU A 1 173 ? -0.151 7.107 -18.088 1.00 94.31 173 LEU A CA 1
ATOM 1323 C C . LEU A 1 173 ? -0.225 6.352 -16.747 1.00 94.31 173 LEU A C 1
ATOM 1325 O O . LEU A 1 173 ? -1.207 5.659 -16.470 1.00 94.31 173 LEU A O 1
ATOM 1329 N N . ALA A 1 174 ? 0.769 6.533 -15.872 1.00 93.88 174 ALA A N 1
ATOM 1330 C CA . ALA A 1 174 ? 0.766 5.940 -14.534 1.00 93.88 174 ALA A CA 1
ATOM 1331 C C . ALA A 1 174 ? -0.391 6.463 -13.663 1.00 93.88 174 ALA A C 1
ATOM 1333 O O . ALA A 1 174 ? -1.020 5.693 -12.932 1.00 93.88 174 ALA A O 1
ATOM 1334 N N . VAL A 1 175 ? -0.690 7.765 -13.741 1.00 94.62 175 VAL A N 1
ATOM 1335 C CA . VAL A 1 175 ? -1.785 8.414 -13.001 1.00 94.62 175 VAL A CA 1
ATOM 1336 C C . VAL A 1 175 ? -3.145 7.877 -13.440 1.00 94.62 175 VAL A C 1
ATOM 1338 O O . VAL A 1 175 ? -3.980 7.540 -12.597 1.00 94.62 175 VAL A O 1
ATOM 1341 N N . GLU A 1 176 ? -3.369 7.771 -14.748 1.00 93.56 176 GLU A N 1
ATOM 1342 C CA . GLU A 1 176 ? -4.599 7.222 -15.322 1.00 93.56 176 GLU A CA 1
ATOM 1343 C C . GLU A 1 176 ? -4.797 5.759 -14.908 1.00 93.56 176 GLU A C 1
ATOM 1345 O O . GLU A 1 176 ? -5.884 5.375 -14.462 1.00 93.56 176 GLU A O 1
ATOM 1350 N N . GLY A 1 177 ? -3.723 4.968 -14.927 1.00 93.19 177 GLY A N 1
ATOM 1351 C CA . GLY A 1 177 ? -3.743 3.598 -14.432 1.00 93.19 177 GLY A CA 1
ATOM 1352 C C . GLY A 1 177 ? -4.054 3.486 -12.938 1.00 93.19 177 GLY A C 1
ATOM 1353 O O . GLY A 1 177 ? -4.890 2.672 -12.544 1.00 93.19 177 GLY A O 1
ATOM 1354 N N . CYS A 1 178 ? -3.483 4.354 -12.093 1.00 94.19 178 CYS A N 1
ATOM 1355 C CA . CYS A 1 178 ? -3.810 4.383 -10.661 1.00 94.19 178 CYS A CA 1
ATOM 1356 C C . CYS A 1 178 ? -5.304 4.649 -10.436 1.00 94.19 178 CYS A C 1
ATOM 1358 O O . CYS A 1 178 ? -5.940 3.982 -9.618 1.00 94.19 178 CYS A O 1
ATOM 1360 N N . LYS A 1 179 ? -5.896 5.576 -11.201 1.00 93.94 179 LYS A N 1
ATOM 1361 C CA . LYS A 1 179 ? -7.335 5.879 -11.134 1.00 93.94 179 LYS A CA 1
ATOM 1362 C C . LYS A 1 179 ? -8.188 4.669 -11.526 1.00 93.94 179 LYS A C 1
ATOM 1364 O O . LYS A 1 179 ? -9.185 4.392 -10.854 1.00 93.94 179 LYS A O 1
ATOM 1369 N N . ALA A 1 180 ? -7.782 3.918 -12.551 1.00 93.62 180 ALA A N 1
ATOM 1370 C CA . ALA A 1 180 ? -8.454 2.681 -12.948 1.00 93.62 180 ALA A CA 1
ATOM 1371 C C . ALA A 1 180 ? -8.378 1.603 -11.849 1.00 93.62 180 ALA A C 1
ATOM 1373 O O . ALA A 1 180 ? -9.409 1.047 -11.462 1.00 93.62 180 ALA A O 1
ATOM 1374 N N . ILE A 1 181 ? -7.193 1.371 -11.271 1.00 93.62 181 ILE A N 1
ATOM 1375 C CA . ILE A 1 181 ? -7.013 0.418 -10.163 1.00 93.62 181 ILE A CA 1
ATOM 1376 C C . ILE A 1 181 ? -7.824 0.839 -8.933 1.00 93.62 181 ILE A C 1
ATOM 1378 O O . ILE A 1 181 ? -8.424 -0.005 -8.270 1.00 93.62 181 ILE A O 1
ATOM 1382 N N . ALA A 1 182 ? -7.907 2.135 -8.636 1.00 93.75 182 ALA A N 1
ATOM 1383 C CA . ALA A 1 182 ? -8.699 2.633 -7.516 1.00 93.75 182 ALA A CA 1
ATOM 1384 C C . ALA A 1 182 ? -10.195 2.343 -7.676 1.00 93.75 182 ALA A C 1
ATOM 1386 O O . ALA A 1 182 ? -10.865 2.028 -6.692 1.00 93.75 182 ALA A O 1
ATOM 1387 N N . ASN A 1 183 ? -10.726 2.429 -8.898 1.00 94.06 183 ASN A N 1
ATOM 1388 C CA . ASN A 1 183 ? -12.107 2.040 -9.178 1.00 94.06 183 ASN A CA 1
ATOM 1389 C C . ASN A 1 183 ? -12.304 0.539 -8.942 1.00 94.06 183 ASN A C 1
ATOM 1391 O O . ASN A 1 183 ? -13.207 0.159 -8.199 1.00 94.06 183 ASN A O 1
ATOM 1395 N N . TYR A 1 184 ? -11.396 -0.285 -9.467 1.00 94.19 184 TYR A N 1
ATOM 1396 C CA . TYR A 1 184 ? -11.433 -1.735 -9.289 1.00 94.19 184 TYR A CA 1
ATOM 1397 C C . TYR A 1 184 ? -11.363 -2.153 -7.810 1.00 94.19 184 TYR A C 1
ATOM 1399 O O . TYR A 1 184 ? -12.194 -2.921 -7.332 1.00 94.19 184 TYR A O 1
ATOM 1407 N N . ILE A 1 185 ? -10.428 -1.591 -7.037 1.00 93.69 185 ILE A N 1
ATOM 1408 C CA . ILE A 1 185 ? -10.305 -1.858 -5.596 1.00 93.69 185 ILE A CA 1
ATOM 1409 C C . ILE A 1 185 ? -11.594 -1.486 -4.854 1.00 93.69 185 ILE A C 1
ATOM 1411 O O . ILE A 1 185 ? -12.041 -2.231 -3.981 1.00 93.69 185 ILE A O 1
ATOM 1415 N N . ARG A 1 186 ? -12.224 -0.357 -5.201 1.00 92.81 186 ARG A N 1
ATOM 1416 C CA . ARG A 1 186 ? -13.495 0.048 -4.584 1.00 92.81 186 ARG A CA 1
ATOM 1417 C C . ARG A 1 186 ? -14.620 -0.937 -4.886 1.00 92.81 186 ARG A C 1
ATOM 1419 O O . ARG A 1 186 ? -15.391 -1.245 -3.981 1.00 92.81 186 ARG A O 1
ATOM 1426 N N . GLU A 1 187 ? -14.711 -1.444 -6.111 1.00 94.56 187 GLU A N 1
ATOM 1427 C CA . GLU A 1 187 ? -15.698 -2.466 -6.478 1.00 94.56 187 GLU A CA 1
ATOM 1428 C C . GLU A 1 187 ? -15.500 -3.757 -5.675 1.00 94.56 187 GLU A C 1
ATOM 1430 O O . GLU A 1 187 ? -16.456 -4.263 -5.083 1.00 94.56 187 GLU A O 1
ATOM 1435 N N . VAL A 1 188 ? -14.254 -4.226 -5.557 1.00 94.12 188 VAL A N 1
ATOM 1436 C CA . VAL A 1 188 ? -13.906 -5.423 -4.773 1.00 94.12 188 VAL A CA 1
ATOM 1437 C C . VAL A 1 188 ? -14.252 -5.244 -3.294 1.00 94.12 188 VAL A C 1
ATOM 1439 O O . VAL A 1 188 ? -14.853 -6.133 -2.687 1.00 94.12 188 VAL A O 1
ATOM 1442 N N . LEU A 1 189 ? -13.936 -4.087 -2.706 1.00 91.88 189 LEU A N 1
ATOM 1443 C CA . LEU A 1 189 ? -14.291 -3.788 -1.316 1.00 91.88 189 LEU A CA 1
ATOM 1444 C C . LEU A 1 189 ? -15.812 -3.771 -1.110 1.00 91.88 189 LEU A C 1
ATOM 1446 O O . LEU A 1 189 ? -16.303 -4.315 -0.118 1.00 91.88 189 LEU A O 1
ATOM 1450 N N . LEU A 1 190 ? -16.576 -3.199 -2.047 1.00 93.19 190 LEU A N 1
ATOM 1451 C CA . LEU A 1 190 ? -18.041 -3.187 -1.984 1.00 93.19 190 LEU A CA 1
ATOM 1452 C C . LEU A 1 190 ? -18.624 -4.601 -2.074 1.00 93.19 190 LEU A C 1
ATOM 1454 O O . LEU A 1 190 ? -19.563 -4.928 -1.345 1.00 93.19 190 LEU A O 1
ATOM 1458 N N . GLU A 1 191 ? -18.079 -5.449 -2.943 1.00 93.62 191 GLU A N 1
ATOM 1459 C CA . GLU A 1 191 ? -18.508 -6.841 -3.058 1.00 93.62 191 GLU A CA 1
ATOM 1460 C C . GLU A 1 191 ? -18.184 -7.640 -1.788 1.00 93.62 191 GLU A C 1
ATOM 1462 O O . GLU A 1 191 ? -19.051 -8.353 -1.275 1.00 93.62 191 GLU A O 1
ATOM 1467 N N . ASN A 1 192 ? -16.977 -7.482 -1.235 1.00 91.50 192 ASN A N 1
ATOM 1468 C CA . ASN A 1 192 ? -16.593 -8.125 0.022 1.00 91.50 192 ASN A CA 1
ATOM 1469 C C . ASN A 1 192 ? -17.500 -7.680 1.179 1.00 91.50 192 ASN A C 1
ATOM 1471 O O . ASN A 1 192 ? -18.009 -8.513 1.929 1.00 91.50 192 ASN A O 1
ATOM 1475 N N . THR A 1 193 ? -17.803 -6.382 1.260 1.00 90.62 193 THR A N 1
ATOM 1476 C CA . THR A 1 193 ? -18.733 -5.837 2.262 1.00 90.62 193 THR A CA 1
ATOM 1477 C C . THR A 1 193 ? -20.116 -6.486 2.153 1.00 90.62 193 THR A C 1
ATOM 1479 O O . THR A 1 193 ? -20.653 -6.953 3.155 1.00 90.62 193 THR A O 1
ATOM 1482 N N . LYS A 1 194 ? -20.666 -6.623 0.937 1.00 93.25 194 LYS A N 1
ATOM 1483 C CA . LYS A 1 194 ? -21.953 -7.311 0.712 1.00 93.25 194 LYS A CA 1
ATOM 1484 C C . LYS A 1 194 ? -21.905 -8.789 1.111 1.00 93.25 194 LYS A C 1
ATOM 1486 O O . LYS A 1 194 ? -22.882 -9.323 1.631 1.00 93.25 194 LYS A O 1
ATOM 1491 N N . LYS A 1 195 ? -20.785 -9.479 0.864 1.00 89.94 195 LYS A N 1
ATOM 1492 C CA . LYS A 1 195 ? -20.589 -10.878 1.288 1.00 89.94 195 LYS A CA 1
ATOM 1493 C C . LYS A 1 195 ? -20.534 -11.000 2.811 1.00 89.94 195 LYS A C 1
ATOM 1495 O O . LYS A 1 195 ? -21.072 -11.957 3.360 1.00 89.94 195 LYS A 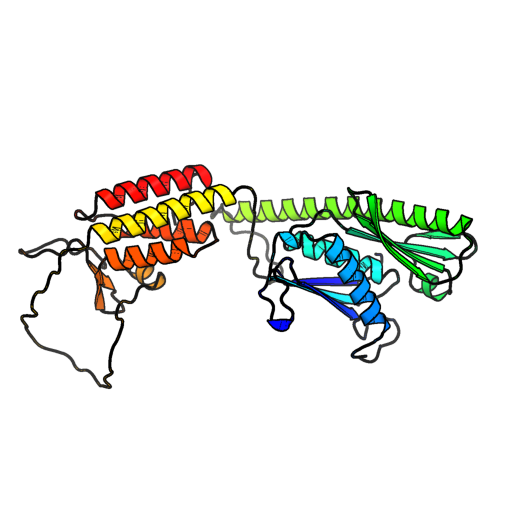O 1
ATOM 1500 N N . LEU A 1 196 ? -19.891 -10.057 3.496 1.00 85.88 196 LEU A N 1
ATOM 1501 C CA . LEU A 1 196 ? -19.864 -9.993 4.960 1.00 85.88 196 LEU A CA 1
ATOM 1502 C C . LEU A 1 196 ? -21.259 -9.722 5.538 1.00 85.88 196 LEU A C 1
ATOM 1504 O O . LEU A 1 196 ? -21.663 -10.404 6.473 1.00 85.88 196 LEU A O 1
ATOM 1508 N N . GLU A 1 197 ? -22.020 -8.808 4.937 1.00 89.31 197 GLU A N 1
ATOM 1509 C CA . GLU A 1 197 ? -23.399 -8.503 5.338 1.00 89.31 197 GLU A CA 1
ATOM 1510 C C . GLU A 1 197 ? -24.322 -9.726 5.213 1.00 89.31 197 GLU A C 1
ATOM 1512 O O . GLU A 1 197 ? -25.032 -10.068 6.154 1.00 89.31 197 GLU A O 1
ATOM 1517 N N . ARG A 1 198 ? -24.252 -10.463 4.095 1.00 89.00 198 ARG A N 1
ATOM 1518 C CA . ARG A 1 198 ? -25.018 -11.713 3.923 1.00 89.00 198 ARG A CA 1
ATOM 1519 C C . ARG A 1 198 ? -24.670 -12.761 4.978 1.00 89.00 198 ARG A C 1
ATOM 1521 O O . ARG A 1 198 ? -25.575 -13.398 5.505 1.00 89.00 198 ARG A O 1
ATOM 1528 N N . ARG A 1 199 ? -23.376 -12.919 5.289 1.00 82.50 199 ARG A N 1
ATOM 1529 C CA . ARG A 1 199 ? -22.898 -13.836 6.337 1.00 82.50 199 ARG A CA 1
ATOM 1530 C C . ARG A 1 199 ? -23.409 -13.437 7.719 1.00 82.50 199 ARG A C 1
ATOM 1532 O O . ARG A 1 199 ? -23.718 -14.313 8.519 1.00 82.50 199 ARG A O 1
ATOM 1539 N N . HIS A 1 200 ? -23.514 -12.139 7.993 1.00 81.19 200 HIS A N 1
ATOM 1540 C CA . HIS A 1 200 ? -24.089 -11.649 9.241 1.00 81.19 200 HIS A CA 1
ATOM 1541 C C . HIS A 1 200 ? -25.573 -12.015 9.351 1.00 81.19 200 HIS A C 1
ATOM 1543 O O . HIS A 1 200 ? -25.973 -12.618 10.341 1.00 81.19 200 HIS A O 1
ATOM 1549 N N . ASN A 1 201 ? -26.354 -11.756 8.298 1.00 77.69 201 ASN A N 1
ATOM 1550 C CA . ASN A 1 201 ? -27.790 -12.042 8.291 1.00 77.69 201 ASN A CA 1
ATOM 1551 C C . ASN A 1 201 ? -28.092 -13.547 8.414 1.00 77.69 201 ASN A C 1
ATOM 1553 O O . ASN A 1 201 ? -29.035 -13.921 9.096 1.00 77.69 201 ASN A O 1
ATOM 1557 N N . SER A 1 202 ? -27.268 -14.427 7.829 1.00 63.28 202 SER A N 1
ATOM 1558 C CA . SER A 1 202 ? -27.446 -15.883 7.971 1.00 63.28 202 SER A CA 1
ATOM 1559 C C . SER A 1 202 ? -27.194 -16.423 9.384 1.00 63.28 202 SER A C 1
ATOM 1561 O O . SER A 1 202 ? -27.623 -17.529 9.686 1.00 63.28 202 SER A O 1
ATOM 1563 N N . ILE A 1 203 ? -26.498 -15.678 10.252 1.00 60.22 203 ILE A N 1
ATOM 1564 C CA . ILE A 1 203 ? -26.271 -16.080 11.652 1.00 60.22 203 ILE A CA 1
ATOM 1565 C C . ILE A 1 203 ? -27.499 -15.755 12.522 1.00 60.22 203 ILE A C 1
ATOM 1567 O O . ILE A 1 203 ? -27.698 -16.387 13.558 1.00 60.22 203 ILE A O 1
ATOM 1571 N N . GLU A 1 204 ? -28.346 -14.807 12.104 1.00 50.69 204 GLU A N 1
ATOM 1572 C CA . GLU A 1 204 ? -29.575 -14.442 12.824 1.00 50.69 204 GLU A CA 1
ATOM 1573 C C . GLU A 1 204 ? -30.750 -15.413 12.562 1.00 50.69 204 GLU A C 1
ATOM 1575 O O . GLU A 1 204 ? -31.733 -15.383 13.301 1.00 50.69 204 GLU A O 1
ATOM 1580 N N . ASP A 1 205 ? -30.617 -16.339 11.600 1.00 38.22 205 ASP A N 1
ATOM 1581 C CA . ASP A 1 205 ? -31.604 -17.381 11.287 1.00 38.22 205 ASP A CA 1
ATOM 1582 C C . ASP A 1 205 ? -31.145 -18.774 11.788 1.00 38.22 205 ASP A C 1
ATOM 1584 O O . ASP A 1 205 ? -30.477 -19.508 11.056 1.00 38.22 205 ASP A O 1
ATOM 1588 N N . PRO A 1 206 ? -31.538 -19.233 12.995 1.00 42.72 206 PRO A N 1
ATOM 1589 C CA . PRO A 1 206 ? -31.146 -20.548 13.529 1.00 42.72 206 PRO A CA 1
ATOM 1590 C C . PRO A 1 206 ? -31.808 -21.752 12.825 1.00 42.72 206 PRO A C 1
ATOM 1592 O O . PRO A 1 206 ? -31.710 -22.876 13.310 1.00 42.72 206 PRO A O 1
ATOM 1595 N N . CYS A 1 207 ? -32.498 -21.546 11.698 1.00 36.56 207 CYS A N 1
ATOM 1596 C CA . CYS A 1 207 ? -33.281 -22.584 11.021 1.00 36.56 207 CYS A CA 1
ATOM 1597 C C . CYS A 1 207 ? -32.708 -23.061 9.676 1.00 36.56 207 CYS A C 1
ATOM 1599 O O . CYS A 1 207 ? -33.337 -23.908 9.050 1.00 36.56 207 CYS A O 1
ATOM 1601 N N . ASN A 1 208 ? -31.541 -22.583 9.228 1.00 35.09 208 ASN A N 1
ATOM 1602 C CA . ASN A 1 208 ? -30.917 -23.053 7.983 1.00 35.09 208 ASN A CA 1
ATOM 1603 C C . ASN A 1 208 ? -29.458 -23.488 8.194 1.00 35.09 208 ASN A C 1
ATOM 1605 O O . ASN A 1 208 ? -28.520 -22.939 7.620 1.00 35.09 208 ASN A O 1
ATOM 1609 N N . GLU A 1 209 ? -29.263 -24.543 8.986 1.00 37.91 209 GLU A N 1
ATOM 1610 C CA . GLU A 1 209 ? -28.056 -25.364 8.878 1.00 37.91 209 GLU A CA 1
ATOM 1611 C C . GLU A 1 209 ? -28.141 -26.233 7.618 1.00 37.91 209 GLU A C 1
ATOM 1613 O O . GLU A 1 209 ? -28.560 -27.387 7.661 1.00 37.91 209 GLU A O 1
ATOM 1618 N N . ALA A 1 210 ? -27.736 -25.674 6.479 1.00 37.50 210 ALA A N 1
ATOM 1619 C CA . ALA A 1 210 ? -27.143 -26.440 5.390 1.00 37.50 210 ALA A CA 1
ATOM 1620 C C . ALA A 1 210 ? -26.436 -25.498 4.405 1.00 37.50 210 ALA A C 1
ATOM 1622 O O . ALA A 1 210 ? -27.044 -24.574 3.875 1.00 37.50 210 ALA A O 1
ATOM 1623 N N . ILE A 1 211 ? -25.190 -25.857 4.073 1.00 35.53 211 ILE A N 1
ATOM 1624 C CA . ILE A 1 211 ? -24.371 -25.372 2.947 1.00 35.53 211 ILE A CA 1
ATOM 1625 C C . ILE A 1 211 ? -23.479 -24.156 3.261 1.00 35.53 211 ILE A C 1
ATOM 1627 O O . ILE A 1 211 ? -23.815 -23.013 2.975 1.00 35.53 211 ILE A O 1
ATOM 1631 N N . ALA A 1 212 ? -22.273 -24.427 3.769 1.00 30.47 212 ALA A N 1
ATOM 1632 C CA . ALA A 1 212 ? -21.034 -24.319 2.979 1.00 30.47 212 ALA A CA 1
ATOM 1633 C C . ALA A 1 212 ? -19.813 -24.536 3.892 1.00 30.47 212 ALA A C 1
ATOM 1635 O O . ALA A 1 212 ? -19.382 -23.645 4.621 1.00 30.47 212 ALA A O 1
ATOM 1636 N N . SER A 1 213 ? -19.260 -25.744 3.844 1.00 32.88 213 SER A N 1
ATOM 1637 C CA . SER A 1 213 ? -17.897 -26.037 4.277 1.00 32.88 213 SER A CA 1
ATOM 1638 C C . SER A 1 213 ? -16.924 -25.642 3.167 1.00 32.88 213 SER A C 1
ATOM 1640 O O . SER A 1 213 ? -17.083 -26.149 2.062 1.00 32.88 213 SER A O 1
ATOM 1642 N N . GLU A 1 214 ? -15.940 -24.795 3.473 1.00 34.00 214 GLU A N 1
ATOM 1643 C CA . GLU A 1 214 ? -14.547 -24.889 2.998 1.00 34.00 214 GLU A CA 1
ATOM 1644 C C . GLU A 1 214 ? -13.678 -23.838 3.737 1.00 34.00 214 GLU A C 1
ATOM 1646 O O . GLU A 1 214 ? -13.910 -22.635 3.661 1.00 34.00 214 GLU A O 1
ATOM 1651 N N . ASP A 1 215 ? -12.734 -24.360 4.526 1.00 27.56 215 ASP A N 1
ATOM 1652 C CA . ASP A 1 215 ? -11.436 -23.829 4.976 1.00 27.56 215 ASP A CA 1
ATOM 1653 C C . ASP A 1 215 ? -11.276 -22.492 5.769 1.00 27.56 215 ASP A C 1
ATOM 1655 O O . ASP A 1 215 ? -11.074 -21.416 5.219 1.00 27.56 215 ASP A O 1
ATOM 1659 N N . VAL A 1 216 ? -11.321 -22.639 7.112 1.00 29.81 216 VAL A N 1
ATOM 1660 C CA . VAL A 1 216 ? -10.451 -22.190 8.258 1.00 29.81 216 VAL A CA 1
ATOM 1661 C C . VAL A 1 216 ? -9.441 -21.004 8.115 1.00 29.81 216 VAL A C 1
ATOM 1663 O O . VAL A 1 216 ? -8.900 -20.786 7.040 1.00 29.81 216 VAL A O 1
ATOM 1666 N N . PRO A 1 217 ? -8.885 -20.424 9.218 1.00 35.28 217 PRO A N 1
ATOM 1667 C CA . PRO A 1 217 ? -9.447 -19.744 10.404 1.00 35.28 217 PRO A CA 1
ATOM 1668 C C . PRO A 1 217 ? -8.905 -18.298 10.561 1.00 35.28 217 PRO A C 1
ATOM 1670 O O . PRO A 1 217 ? -7.700 -18.155 10.623 1.00 35.28 217 PRO A O 1
ATOM 1673 N N . TYR A 1 218 ? -9.694 -17.248 10.820 1.00 30.72 218 TYR A N 1
ATOM 1674 C CA . TYR A 1 218 ? -9.168 -16.077 11.562 1.00 30.72 218 TYR A CA 1
ATOM 1675 C C . TYR A 1 218 ? -10.280 -15.363 12.338 1.00 30.72 218 TYR A C 1
ATOM 1677 O O . TYR A 1 218 ? -11.324 -14.996 11.806 1.00 30.72 218 TYR A O 1
ATOM 1685 N N . THR A 1 219 ? -10.043 -15.202 13.638 1.00 26.73 219 THR A N 1
ATOM 1686 C CA . THR A 1 219 ? -10.883 -14.482 14.596 1.00 26.73 219 THR A CA 1
ATOM 1687 C C . THR A 1 219 ? -10.918 -12.992 14.265 1.00 26.73 219 THR A C 1
ATOM 1689 O O . THR A 1 219 ? -9.919 -12.297 14.445 1.00 26.73 219 THR A O 1
ATOM 1692 N N . PHE A 1 220 ? -12.076 -12.499 13.830 1.00 27.09 220 PHE A N 1
ATOM 1693 C CA . PHE A 1 220 ? -12.331 -11.082 13.577 1.00 27.09 220 PHE A CA 1
ATOM 1694 C C . PHE A 1 220 ? -12.913 -10.411 14.828 1.00 27.09 220 PHE A C 1
ATOM 1696 O O . PHE A 1 220 ? -13.918 -10.860 15.379 1.00 27.09 220 PHE A O 1
ATOM 1703 N N . SER A 1 221 ? -12.292 -9.318 15.274 1.00 26.61 221 SER A N 1
ATOM 1704 C CA . SER A 1 221 ? -12.914 -8.359 16.193 1.00 26.61 221 SER A CA 1
ATOM 1705 C C . SER A 1 221 ? -13.488 -7.213 15.363 1.00 26.61 221 SER A C 1
ATOM 1707 O O . SER A 1 221 ? -12.748 -6.518 14.678 1.00 26.61 221 SER A O 1
ATOM 1709 N N . PHE A 1 222 ? -14.806 -7.037 15.413 1.00 31.47 222 PHE A N 1
ATOM 1710 C CA . PHE A 1 222 ? -15.546 -6.009 14.681 1.00 31.47 222 PHE A CA 1
ATOM 1711 C C . PHE A 1 222 ? -15.422 -4.633 15.354 1.00 31.47 222 PHE A C 1
ATOM 1713 O O . PHE A 1 222 ? -15.529 -4.528 16.578 1.00 31.47 222 PHE A O 1
ATOM 1720 N N . GLN A 1 223 ? -15.306 -3.564 14.557 1.00 29.86 223 GLN A N 1
ATOM 1721 C CA . GLN A 1 223 ? -15.548 -2.198 15.024 1.00 29.86 223 GLN A CA 1
ATOM 1722 C C . GLN A 1 223 ? -16.257 -1.363 13.944 1.00 29.86 223 GLN A C 1
ATOM 1724 O O . GLN A 1 223 ? -15.643 -0.624 13.180 1.00 29.86 223 GLN A O 1
ATOM 1729 N N . VAL A 1 224 ? -17.591 -1.437 13.916 1.00 30.06 224 VAL A N 1
ATOM 1730 C CA . VAL A 1 224 ? -18.429 -0.425 13.254 1.00 30.06 224 VAL A CA 1
ATOM 1731 C C . VAL A 1 224 ? -18.502 0.786 14.185 1.00 30.06 224 VAL A C 1
ATOM 1733 O O . VAL A 1 224 ? -19.296 0.836 15.119 1.00 30.06 224 VAL A O 1
ATOM 1736 N N . LEU A 1 225 ? -17.635 1.771 13.953 1.00 33.69 225 LEU A N 1
ATOM 1737 C CA . LEU A 1 225 ? -17.722 3.096 14.566 1.00 33.69 225 LEU A CA 1
ATOM 1738 C C . LEU A 1 225 ? -18.454 4.048 13.616 1.00 33.69 225 LEU A C 1
ATOM 1740 O O . LEU A 1 225 ? -17.845 4.854 12.916 1.00 33.69 225 LEU A O 1
ATOM 1744 N N . ARG A 1 226 ? -19.786 4.005 13.636 1.00 31.95 226 ARG A N 1
ATOM 1745 C CA . ARG A 1 226 ? -20.597 5.178 13.295 1.00 31.95 226 ARG A CA 1
ATOM 1746 C C . ARG A 1 226 ? -21.526 5.478 14.471 1.00 31.95 226 ARG A C 1
ATOM 1748 O O . ARG A 1 226 ? -22.366 4.669 14.828 1.00 31.95 226 ARG A O 1
ATOM 1755 N N . ASN A 1 227 ? -21.315 6.654 15.067 1.00 35.47 227 ASN A N 1
ATOM 1756 C CA . ASN A 1 227 ? -22.171 7.359 16.035 1.00 35.47 227 ASN A CA 1
ATOM 1757 C C . ASN A 1 227 ? -22.113 7.007 17.541 1.00 35.47 227 ASN A C 1
ATOM 1759 O O . ASN A 1 227 ? -22.772 7.683 18.326 1.00 35.47 227 ASN A O 1
ATOM 1763 N N . SER A 1 228 ? -21.259 6.090 18.011 1.00 44.91 228 SER A N 1
ATOM 1764 C CA . SER A 1 228 ? -21.264 5.679 19.434 1.00 44.91 228 SER A CA 1
ATOM 1765 C C . SER A 1 228 ? -20.635 6.656 20.447 1.00 44.91 228 SER A C 1
ATOM 1767 O O . SER A 1 228 ? -20.888 6.519 21.641 1.00 44.91 228 SER A O 1
ATOM 1769 N N . LYS A 1 229 ? -19.835 7.655 20.038 1.00 44.25 229 LYS A N 1
ATOM 1770 C CA . LYS A 1 229 ? -19.051 8.470 21.000 1.00 44.25 229 LYS A CA 1
ATOM 1771 C C . LYS A 1 229 ? -19.901 9.357 21.922 1.00 44.25 229 LYS A C 1
ATOM 1773 O O . LYS A 1 229 ? -19.523 9.566 23.070 1.00 44.25 229 LYS A O 1
ATOM 1778 N N . ILE A 1 230 ? -21.050 9.854 21.458 1.00 47.19 230 ILE A N 1
ATOM 1779 C CA . ILE A 1 230 ? -21.970 10.656 22.291 1.00 47.19 230 ILE A CA 1
ATOM 1780 C C . ILE A 1 230 ? -22.731 9.747 23.276 1.00 47.19 230 ILE A C 1
ATOM 1782 O O . ILE A 1 230 ? -22.993 10.131 24.420 1.00 47.19 230 ILE A O 1
ATOM 1786 N N . LEU A 1 231 ? -23.023 8.509 22.864 1.00 44.25 231 LEU A N 1
ATOM 1787 C CA . LEU A 1 231 ? -23.754 7.522 23.658 1.00 44.25 231 LEU A CA 1
ATOM 1788 C C . LEU A 1 231 ? -22.865 6.864 24.728 1.00 44.25 231 LEU A C 1
ATOM 1790 O O . LEU A 1 231 ? -23.277 6.716 25.874 1.00 44.25 231 LEU A O 1
ATOM 1794 N N . GLU A 1 232 ? -21.611 6.546 24.392 1.00 49.94 232 GLU A N 1
ATOM 1795 C CA . GLU A 1 232 ? -20.620 6.026 25.343 1.00 49.94 232 GLU A CA 1
ATOM 1796 C C . GLU A 1 232 ? -20.374 7.034 26.473 1.00 49.94 232 GLU A C 1
ATOM 1798 O O . GLU A 1 232 ? -20.310 6.656 27.642 1.00 49.94 232 GLU A O 1
ATOM 1803 N N . PHE A 1 233 ? -20.310 8.328 26.145 1.00 45.28 233 PHE A N 1
ATOM 1804 C CA . PHE A 1 233 ? -20.088 9.384 27.128 1.00 45.28 233 PHE A CA 1
ATOM 1805 C C . PHE A 1 233 ? -21.303 9.599 28.038 1.00 45.28 233 PHE A C 1
ATOM 1807 O O . PHE A 1 233 ? -21.142 9.715 29.250 1.00 45.28 233 PHE A O 1
ATOM 1814 N N . THR A 1 234 ? -22.522 9.598 27.487 1.00 49.78 234 THR A N 1
ATOM 1815 C CA . THR A 1 234 ? -23.759 9.772 28.271 1.00 49.78 234 THR A CA 1
ATOM 1816 C C . THR A 1 234 ? -24.059 8.564 29.154 1.00 49.78 234 THR A C 1
ATOM 1818 O O . THR A 1 234 ? -24.365 8.742 30.330 1.00 49.78 234 THR A O 1
ATOM 1821 N N . ILE A 1 235 ? -23.893 7.339 28.646 1.00 52.56 235 ILE A N 1
ATOM 1822 C CA . ILE A 1 235 ? -24.082 6.113 29.432 1.00 52.56 235 ILE A CA 1
ATOM 1823 C C . ILE A 1 235 ? -23.022 6.012 30.537 1.00 52.56 235 ILE A C 1
ATOM 1825 O O . ILE A 1 235 ? -23.374 5.738 31.684 1.00 52.56 235 ILE A O 1
ATOM 1829 N N . LYS A 1 236 ? -21.746 6.320 30.254 1.00 55.00 236 LYS A N 1
ATOM 1830 C CA . LYS A 1 236 ? -20.691 6.331 31.284 1.00 55.00 236 LYS A CA 1
ATOM 1831 C C . LYS A 1 236 ? -20.898 7.425 32.334 1.00 55.00 236 LYS A C 1
ATOM 1833 O O . LYS A 1 236 ? -20.675 7.150 33.510 1.00 55.00 236 LYS A O 1
ATOM 1838 N N . LEU A 1 237 ? -21.380 8.619 31.964 1.00 50.94 237 LEU A N 1
ATOM 1839 C CA . LEU A 1 237 ? -21.725 9.671 32.937 1.00 50.94 237 LEU A CA 1
ATOM 1840 C C . LEU A 1 237 ? -22.882 9.248 33.850 1.00 50.94 237 LEU A C 1
ATOM 1842 O O . LEU A 1 237 ? -22.852 9.513 35.052 1.00 50.94 237 LEU A O 1
ATOM 1846 N N . VAL A 1 238 ? -23.889 8.584 33.278 1.00 54.47 238 VAL A N 1
ATOM 1847 C CA . VAL A 1 238 ? -25.062 8.071 33.995 1.00 54.47 238 VAL A CA 1
ATOM 1848 C C . VAL A 1 238 ? -24.667 6.938 34.950 1.00 54.47 238 VAL A C 1
ATOM 1850 O O . VAL A 1 238 ? -25.042 6.963 36.117 1.00 54.47 238 VAL A O 1
ATOM 1853 N N . ILE A 1 239 ? -23.822 5.997 34.517 1.00 56.81 239 ILE A N 1
ATOM 1854 C CA . ILE A 1 239 ? -23.286 4.936 35.387 1.00 56.81 239 ILE A CA 1
ATOM 1855 C C . ILE A 1 239 ? -22.410 5.527 36.502 1.00 56.81 239 ILE A C 1
ATOM 1857 O O . ILE A 1 239 ? -22.516 5.114 37.654 1.00 56.81 239 ILE A O 1
ATOM 1861 N N . GLN A 1 240 ? -21.578 6.525 36.193 1.00 49.69 240 GLN A N 1
ATOM 1862 C CA . GLN A 1 240 ? -20.733 7.203 37.178 1.00 49.69 240 GLN A CA 1
ATOM 1863 C C . GLN A 1 240 ? -21.575 7.944 38.231 1.00 49.69 240 GLN A C 1
ATOM 1865 O O . GLN A 1 240 ? -21.266 7.867 39.418 1.00 49.69 240 GLN A O 1
ATOM 1870 N N . THR A 1 241 ? -22.665 8.608 37.830 1.00 51.06 241 THR A N 1
ATOM 1871 C CA . THR A 1 241 ? -23.614 9.218 38.780 1.00 51.06 241 THR A CA 1
ATOM 1872 C C . THR A 1 241 ? -24.352 8.165 39.606 1.00 51.06 241 THR A C 1
ATOM 1874 O O . THR A 1 241 ? -24.579 8.385 40.791 1.00 51.06 241 THR A O 1
ATOM 1877 N N . TRP A 1 242 ? -24.653 6.989 39.050 1.00 58.53 242 TRP A N 1
ATOM 1878 C CA . TRP A 1 242 ? -25.270 5.886 39.798 1.00 58.53 242 TRP A CA 1
ATOM 1879 C C . TRP A 1 242 ? -24.347 5.263 40.843 1.00 58.53 242 TRP A C 1
ATOM 1881 O O . TRP A 1 242 ? -24.810 4.968 41.942 1.00 58.53 242 TRP A O 1
ATOM 1891 N N . ILE A 1 243 ? -23.055 5.111 40.538 1.00 54.97 243 ILE A N 1
ATOM 1892 C CA . ILE A 1 243 ? -22.048 4.665 41.514 1.00 54.97 243 ILE A CA 1
ATOM 1893 C C . ILE A 1 243 ? -21.999 5.649 42.696 1.00 54.97 243 ILE A C 1
ATOM 1895 O O . ILE A 1 243 ? -22.085 5.228 43.845 1.00 54.97 243 ILE A O 1
ATOM 1899 N N . ILE A 1 244 ? -21.994 6.958 42.420 1.00 51.00 244 ILE A N 1
ATOM 1900 C CA . ILE A 1 244 ? -21.990 8.011 43.452 1.00 51.00 244 ILE A CA 1
ATOM 1901 C C . ILE A 1 244 ? -23.288 7.998 44.289 1.00 51.00 244 ILE A C 1
ATOM 1903 O O . ILE A 1 244 ? -23.249 8.174 45.507 1.00 51.00 244 ILE A O 1
ATOM 1907 N N . GLN A 1 245 ? -24.446 7.737 43.671 1.00 44.75 245 GLN A N 1
ATOM 1908 C CA . GLN A 1 245 ? -25.740 7.643 44.367 1.00 44.75 245 GLN A CA 1
ATOM 1909 C C . GLN A 1 245 ? -25.861 6.401 45.280 1.00 44.75 245 GLN A C 1
ATOM 1911 O O . GLN A 1 245 ? -26.727 6.352 46.156 1.00 44.75 245 GLN A O 1
ATOM 1916 N N . LEU A 1 246 ? -25.031 5.375 45.060 1.00 48.09 246 LEU A N 1
ATOM 1917 C CA . LEU A 1 246 ? -24.997 4.149 45.863 1.00 48.09 246 LEU A CA 1
ATOM 1918 C C . LEU A 1 246 ? -24.110 4.280 47.104 1.00 48.09 246 LEU A C 1
ATOM 1920 O O . LEU A 1 246 ? -24.393 3.612 48.097 1.00 48.09 246 LEU A O 1
ATOM 1924 N N . ASP A 1 247 ? -23.079 5.126 47.067 1.00 43.38 247 ASP A N 1
ATOM 1925 C CA . ASP A 1 247 ? -22.188 5.368 48.212 1.00 43.38 247 ASP A CA 1
ATOM 1926 C C . ASP A 1 247 ? -22.846 6.240 49.294 1.00 43.38 247 ASP A C 1
ATOM 1928 O O . ASP A 1 247 ? -22.530 6.120 50.476 1.00 43.38 247 ASP A O 1
ATOM 1932 N N . THR A 1 248 ? -23.846 7.051 48.934 1.00 42.09 248 THR A N 1
ATOM 1933 C CA . THR A 1 248 ? -24.615 7.857 49.901 1.00 42.09 248 THR A CA 1
ATOM 1934 C C . THR A 1 248 ? -25.639 7.050 50.709 1.00 42.09 248 THR A C 1
ATOM 1936 O O . THR A 1 248 ? -26.111 7.530 51.737 1.00 42.09 248 THR A O 1
ATOM 1939 N N . ASN A 1 249 ? -25.962 5.814 50.302 1.00 39.88 249 ASN A N 1
ATOM 1940 C CA . ASN A 1 249 ? -26.962 4.957 50.959 1.00 39.88 249 ASN A CA 1
ATOM 1941 C C . ASN A 1 249 ? -26.372 3.822 51.825 1.00 39.88 249 ASN A C 1
ATOM 1943 O O . ASN A 1 249 ? -27.138 3.023 52.361 1.00 39.88 249 ASN A O 1
ATOM 1947 N N . SER A 1 250 ? -25.044 3.715 51.984 1.00 35.72 250 SER A N 1
ATOM 1948 C CA . SER A 1 250 ? -24.397 2.592 52.696 1.00 35.72 250 SER A CA 1
ATOM 1949 C C . SER A 1 250 ? -23.984 2.853 54.152 1.00 35.72 250 SER A C 1
ATOM 1951 O O . SER A 1 250 ? -23.277 2.033 54.734 1.00 35.72 250 SER A O 1
ATOM 1953 N N . HIS A 1 251 ? -24.442 3.929 54.798 1.00 31.66 251 HIS A N 1
ATOM 1954 C CA . HIS A 1 251 ? -24.250 4.086 56.246 1.00 31.66 251 HIS A CA 1
ATOM 1955 C C . HIS A 1 251 ? -25.319 3.342 57.058 1.00 31.66 251 HIS A C 1
ATOM 1957 O O . HIS A 1 251 ? -26.161 3.957 57.700 1.00 31.66 251 HIS A O 1
ATOM 1963 N N . THR A 1 252 ? -25.240 2.010 57.087 1.00 26.12 252 THR A N 1
ATOM 1964 C CA . THR A 1 252 ? -25.696 1.215 58.240 1.00 26.12 252 THR A CA 1
ATOM 1965 C C . THR A 1 252 ? -24.775 -0.000 58.435 1.00 26.12 252 THR A C 1
ATOM 1967 O O . THR A 1 252 ? -24.816 -0.943 57.644 1.00 26.12 252 THR A O 1
ATOM 1970 N N . PRO A 1 253 ? -23.919 -0.022 59.475 1.00 26.89 253 PRO A N 1
ATOM 1971 C CA . PRO A 1 253 ? -23.118 -1.195 59.788 1.00 26.89 253 PRO A CA 1
ATOM 1972 C C . PRO A 1 253 ? -24.016 -2.215 60.493 1.00 26.89 253 PRO A C 1
ATOM 1974 O O . PRO A 1 253 ? -24.510 -1.967 61.590 1.00 26.89 253 PRO A O 1
ATOM 1977 N N . SER A 1 254 ? -24.244 -3.364 59.863 1.00 25.25 254 SER A N 1
ATOM 1978 C CA . SER A 1 254 ? -24.932 -4.491 60.501 1.00 25.25 254 SER A CA 1
ATOM 1979 C C . SER A 1 254 ? -23.888 -5.512 60.948 1.00 25.25 254 SER A C 1
ATOM 1981 O O . SER A 1 254 ? -23.559 -6.438 60.215 1.00 25.25 254 SER A O 1
ATOM 1983 N N . TYR A 1 255 ? -23.343 -5.326 62.149 1.00 27.75 255 TYR A N 1
ATOM 1984 C CA . TYR A 1 255 ? -22.766 -6.427 62.923 1.00 27.75 255 TYR A CA 1
ATOM 1985 C C . TYR A 1 255 ? -23.905 -7.355 63.373 1.00 27.75 255 TYR A C 1
ATOM 1987 O O . TYR A 1 255 ? -24.904 -6.840 63.862 1.00 27.75 255 TYR A O 1
ATOM 1995 N N . CYS A 1 256 ? -23.748 -8.681 63.256 1.00 22.53 256 CYS A N 1
ATOM 1996 C CA . CYS A 1 256 ? -24.278 -9.705 64.183 1.00 22.53 256 CYS A CA 1
ATOM 1997 C C . CYS A 1 256 ? -23.750 -11.098 63.773 1.00 22.53 256 CYS A C 1
ATOM 1999 O O . CYS A 1 256 ? -23.988 -11.547 62.659 1.00 22.53 256 CYS A O 1
ATOM 2001 N N . ILE A 1 257 ? -22.822 -11.672 64.548 1.00 23.06 257 ILE A N 1
ATOM 2002 C CA . ILE A 1 257 ? -23.030 -12.730 65.565 1.00 23.06 257 ILE A CA 1
ATOM 2003 C C . ILE A 1 257 ? -23.352 -14.096 64.939 1.00 23.06 257 ILE A C 1
ATOM 2005 O O . ILE A 1 257 ? -24.480 -14.387 64.557 1.00 23.06 257 ILE A O 1
ATOM 2009 N N . VAL A 1 258 ? -22.327 -14.952 64.903 1.00 22.11 258 VAL A N 1
ATOM 2010 C CA . VAL A 1 258 ? -22.441 -16.391 64.645 1.00 22.11 258 VAL A CA 1
ATOM 2011 C C . VAL A 1 258 ? -22.868 -17.073 65.946 1.00 22.11 258 VAL A C 1
ATOM 2013 O O . VAL A 1 258 ? -22.106 -17.092 66.911 1.00 22.11 258 VAL A O 1
ATOM 2016 N N . SER A 1 259 ? -24.066 -17.654 65.973 1.00 21.91 259 SER A N 1
ATOM 2017 C CA . SER A 1 259 ? -24.440 -18.702 66.926 1.00 21.91 259 SER A CA 1
ATOM 2018 C C . SER A 1 259 ? -24.463 -20.044 66.190 1.00 21.91 259 SER A C 1
ATOM 2020 O O . SER A 1 259 ? -25.031 -20.175 65.108 1.00 21.91 259 SER A O 1
ATOM 2022 N N . GLY A 1 260 ? -23.730 -21.014 66.738 1.00 23.05 260 GLY A N 1
ATOM 2023 C CA . GLY A 1 260 ? -23.415 -22.280 66.085 1.00 23.05 260 GLY A CA 1
ATOM 2024 C C . GLY A 1 260 ? -24.475 -23.370 66.225 1.00 23.05 260 GLY A C 1
ATOM 2025 O O . GLY A 1 260 ? -25.357 -23.275 67.062 1.00 23.05 260 GLY A O 1
ATOM 2026 N N . PHE A 1 261 ? -24.318 -24.398 65.390 1.00 22.78 261 PHE A N 1
ATOM 2027 C CA . PHE A 1 261 ? -24.691 -25.825 65.487 1.00 22.78 261 PHE A CA 1
ATOM 2028 C C . PHE A 1 261 ? -24.391 -26.369 64.071 1.00 22.78 261 PHE A C 1
ATOM 2030 O O . PHE A 1 261 ? -24.780 -25.742 63.096 1.00 22.78 261 PHE A O 1
ATOM 2037 N N . GLY A 1 262 ? -23.690 -27.457 63.778 1.00 22.92 262 GLY A N 1
ATOM 2038 C CA . GLY A 1 262 ? -23.119 -28.563 64.525 1.00 22.92 262 GLY A CA 1
ATOM 2039 C C . GLY A 1 262 ? -23.007 -29.725 63.521 1.00 22.92 262 GLY A C 1
ATOM 2040 O O . GLY A 1 262 ? -23.998 -30.069 62.891 1.00 22.92 262 GLY A O 1
ATOM 2041 N N . ALA A 1 263 ? -21.808 -30.305 63.408 1.00 23.72 263 ALA A N 1
ATOM 2042 C CA . ALA A 1 263 ? -21.473 -31.613 62.825 1.00 23.72 263 ALA A CA 1
ATOM 2043 C C . ALA A 1 263 ? -21.443 -31.821 61.287 1.00 23.72 263 ALA A C 1
ATOM 2045 O O . ALA A 1 263 ? -22.461 -31.923 60.613 1.00 23.72 263 ALA A O 1
ATOM 2046 N N . GLY A 1 264 ? -20.227 -32.116 60.801 1.00 23.17 264 GLY A N 1
ATOM 2047 C CA . GLY A 1 264 ? -19.979 -33.344 60.035 1.00 23.17 264 GLY A CA 1
ATOM 2048 C C . GLY A 1 264 ? -19.639 -33.195 58.551 1.00 23.17 264 GLY A C 1
ATOM 2049 O O . GLY A 1 264 ? -20.516 -33.319 57.706 1.00 23.17 264 GLY A O 1
ATOM 2050 N N . VAL A 1 265 ? -18.351 -33.039 58.225 1.00 24.94 265 VAL A N 1
ATOM 2051 C CA . VAL A 1 265 ? -17.515 -34.028 57.499 1.00 24.94 265 VAL A CA 1
ATOM 2052 C C . VAL A 1 265 ? -16.219 -33.349 57.013 1.00 24.94 265 VAL A C 1
ATOM 2054 O O . VAL A 1 265 ? -16.199 -32.203 56.578 1.00 24.94 265 VAL A O 1
ATOM 2057 N N . SER A 1 266 ? -15.141 -34.109 57.184 1.00 23.98 266 SER A N 1
ATOM 2058 C CA . SER A 1 266 ? -13.698 -33.859 57.116 1.00 23.98 266 SER A CA 1
ATOM 2059 C C . SER A 1 266 ? -13.117 -33.020 55.969 1.00 23.98 266 SER A C 1
ATOM 2061 O O . SER A 1 266 ? -13.383 -33.252 54.791 1.00 23.98 266 SER A O 1
ATOM 2063 N N . VAL A 1 267 ? -12.182 -32.163 56.384 1.00 25.61 267 VAL A N 1
ATOM 2064 C CA . VAL A 1 267 ? -11.107 -31.482 55.639 1.00 25.61 267 VAL A CA 1
ATOM 2065 C C . VAL A 1 267 ? -9.837 -32.370 55.624 1.00 25.61 267 VAL A C 1
ATOM 2067 O O . VAL A 1 267 ? -9.669 -33.185 56.532 1.00 25.61 267 VAL A O 1
ATOM 2070 N N . PRO A 1 268 ? -8.935 -32.214 54.635 1.00 26.28 268 PRO A N 1
ATOM 2071 C CA . PRO A 1 268 ? -7.520 -31.926 54.946 1.00 26.28 268 PRO A CA 1
ATOM 2072 C C . PRO A 1 268 ? -7.010 -30.727 54.105 1.00 26.28 268 PRO A C 1
ATOM 2074 O O . PRO A 1 268 ? -7.031 -30.780 52.880 1.00 26.28 268 PRO A O 1
ATOM 2077 N N . SER A 1 269 ? -6.834 -29.534 54.696 1.00 23.23 269 SER A N 1
ATOM 2078 C CA . SER A 1 269 ? -5.608 -28.927 55.267 1.00 23.23 269 SER A CA 1
ATOM 2079 C C . SER A 1 269 ? -4.583 -28.570 54.180 1.00 23.23 269 SER A C 1
ATOM 2081 O O . SER A 1 269 ? -3.953 -29.465 53.629 1.00 23.23 269 SER A O 1
ATOM 2083 N N . SER A 1 270 ? -4.428 -27.295 53.804 1.00 27.00 270 SER A N 1
ATOM 2084 C CA . SER A 1 270 ? -3.596 -26.319 54.538 1.00 27.00 270 SER A CA 1
ATOM 2085 C C . SER A 1 270 ? -4.108 -24.859 54.483 1.00 27.00 270 SER A C 1
ATOM 2087 O O . SER A 1 270 ? -4.566 -24.401 53.440 1.00 27.00 270 SER A O 1
ATOM 2089 N N . GLU A 1 271 ? -3.984 -24.142 55.606 1.00 25.45 271 GLU A N 1
ATOM 2090 C CA . GLU A 1 271 ? -4.520 -22.798 55.919 1.00 25.45 271 GLU A CA 1
ATOM 2091 C C . GLU A 1 271 ? -3.657 -21.573 55.476 1.00 25.45 271 GLU A C 1
ATOM 2093 O O . GLU A 1 271 ? -2.508 -21.765 55.076 1.00 25.45 271 GLU A O 1
ATOM 2098 N N . PRO A 1 272 ? -4.210 -20.327 55.535 1.00 38.75 272 PRO A N 1
ATOM 2099 C CA . PRO A 1 272 ? -3.768 -19.102 54.831 1.00 38.75 272 PRO A CA 1
ATOM 2100 C C . PRO A 1 272 ? -3.042 -18.054 55.726 1.00 38.75 272 PRO A C 1
ATOM 2102 O O . PRO A 1 272 ? -2.635 -18.382 56.840 1.00 38.75 272 PRO A O 1
ATOM 2105 N N . PRO A 1 273 ? -2.859 -16.788 55.262 1.00 34.66 273 PRO A N 1
ATOM 2106 C CA . PRO A 1 273 ? -3.806 -15.736 55.686 1.00 34.66 273 PRO A CA 1
ATOM 2107 C C . PRO A 1 273 ? -4.241 -14.712 54.598 1.00 34.66 273 PRO A C 1
ATOM 2109 O O . PRO A 1 273 ? -3.439 -14.298 53.769 1.00 34.66 273 PRO A O 1
ATOM 2112 N N . CYS A 1 274 ? -5.538 -14.351 54.669 1.00 25.86 274 CYS A N 1
ATOM 2113 C CA . CYS A 1 274 ? -6.336 -13.179 54.205 1.00 25.86 274 CYS A CA 1
ATOM 2114 C C . CYS A 1 274 ? -5.660 -12.068 53.350 1.00 25.86 274 CYS A C 1
ATOM 2116 O O . CYS A 1 274 ? -4.553 -11.657 53.659 1.00 25.86 274 CYS A O 1
ATOM 2118 N N . GLU A 1 275 ? -6.274 -11.467 52.312 1.00 28.33 275 GLU A N 1
ATOM 2119 C CA . GLU A 1 275 ? -7.539 -10.693 52.325 1.00 28.33 275 GLU A CA 1
ATOM 2120 C C . GLU A 1 275 ? -8.211 -10.572 50.924 1.00 28.33 275 GLU A C 1
ATOM 2122 O O . GLU A 1 275 ? -7.538 -10.523 49.895 1.00 28.33 275 GLU A O 1
ATOM 2127 N N . SER A 1 276 ? -9.544 -10.397 50.915 1.00 35.22 276 SER A N 1
ATOM 2128 C CA . SER A 1 276 ? -10.478 -10.096 49.794 1.00 35.22 276 SER A CA 1
ATOM 2129 C C . SER A 1 276 ? -11.278 -11.275 49.200 1.00 35.22 276 SER A C 1
ATOM 2131 O O . SER A 1 276 ? -11.070 -11.756 48.088 1.00 35.22 276 SER A O 1
ATOM 2133 N N . ASP A 1 277 ? -12.287 -11.712 49.956 1.00 44.09 277 ASP A N 1
ATOM 2134 C CA . ASP A 1 277 ? -13.175 -12.824 49.617 1.00 44.09 277 ASP A CA 1
ATOM 2135 C C . ASP A 1 277 ? -14.522 -12.373 49.019 1.00 44.09 277 ASP A C 1
ATOM 2137 O O . ASP A 1 277 ? -15.510 -12.236 49.731 1.00 44.09 277 ASP A O 1
ATOM 2141 N N . SER A 1 278 ? -14.615 -12.248 47.691 1.00 42.53 278 SER A N 1
ATOM 2142 C CA . SER A 1 278 ? -15.896 -12.459 46.986 1.00 42.53 278 SER A CA 1
ATOM 2143 C C . SER A 1 278 ? -15.668 -12.885 45.528 1.00 42.53 278 SER A C 1
ATOM 2145 O O . SER A 1 278 ? -15.064 -12.159 44.732 1.00 42.53 278 SER A O 1
ATOM 2147 N N . CYS A 1 279 ? -16.145 -14.082 45.146 1.00 50.16 279 CYS A N 1
ATOM 2148 C CA . CYS A 1 279 ? -15.992 -14.603 43.782 1.00 50.16 279 CYS A CA 1
ATOM 2149 C C . CYS A 1 279 ? -16.977 -13.893 42.832 1.00 50.16 279 CYS A C 1
ATOM 2151 O O . CYS A 1 279 ? -18.108 -14.314 42.624 1.00 50.16 279 CYS A O 1
ATOM 2153 N N . GLY A 1 280 ? -16.561 -12.748 42.294 1.00 49.50 280 GLY A N 1
ATOM 2154 C CA . GLY A 1 280 ? -17.407 -11.857 41.491 1.00 49.50 280 GLY A CA 1
ATOM 2155 C C . GLY A 1 280 ? -17.343 -12.062 39.974 1.00 49.50 280 GLY A C 1
ATOM 2156 O O . GLY A 1 280 ? -17.656 -11.125 39.247 1.00 49.50 280 GLY A O 1
ATOM 2157 N N . MET A 1 281 ? -16.892 -13.221 39.480 1.00 56.78 281 MET A N 1
ATOM 2158 C CA . MET A 1 281 ? -16.737 -13.451 38.035 1.00 56.78 281 MET A CA 1
ATOM 2159 C C . MET A 1 281 ? -18.061 -13.834 37.354 1.00 56.78 281 MET A C 1
ATOM 2161 O O . MET A 1 281 ? -18.806 -14.676 37.856 1.00 56.78 281 MET A O 1
ATOM 2165 N N . SER A 1 282 ? -18.330 -13.242 36.182 1.00 54.00 282 SER A N 1
ATOM 2166 C CA . SER A 1 282 ? -19.549 -13.425 35.365 1.00 54.00 282 SER A CA 1
ATOM 2167 C C . SER A 1 282 ? -19.871 -14.891 35.042 1.00 54.00 282 SER A C 1
ATOM 2169 O O . SER A 1 282 ? -21.038 -15.270 35.019 1.00 54.00 282 SER A O 1
ATOM 2171 N N . TYR A 1 283 ? -18.855 -15.748 34.905 1.00 54.53 283 TYR A N 1
ATOM 2172 C CA . TYR A 1 283 ? -19.032 -17.185 34.667 1.00 54.53 283 TYR A CA 1
ATOM 2173 C C . TYR A 1 283 ? -19.762 -17.918 35.803 1.00 54.53 283 TYR A C 1
ATOM 2175 O O . TYR A 1 283 ? -20.567 -18.811 35.549 1.00 54.53 283 TYR A O 1
ATOM 2183 N N . HIS A 1 284 ? -19.529 -17.542 37.065 1.00 56.47 284 HIS A N 1
ATOM 2184 C CA . HIS A 1 284 ? -20.224 -18.172 38.192 1.00 56.47 284 HIS A CA 1
ATOM 2185 C C . HIS A 1 284 ? -21.692 -17.721 38.274 1.00 56.47 284 HIS A C 1
ATOM 2187 O O . HIS A 1 284 ? -22.553 -18.492 38.702 1.00 56.47 284 HIS A O 1
ATOM 2193 N N . LEU A 1 285 ? -21.985 -16.491 37.842 1.00 60.59 285 LEU A N 1
ATOM 2194 C CA . LEU A 1 285 ? -23.337 -15.929 37.775 1.00 60.59 285 LEU A CA 1
ATOM 2195 C C . LEU A 1 285 ? -24.215 -16.653 36.752 1.00 60.59 285 LEU A C 1
ATOM 2197 O O . LEU A 1 285 ? -25.381 -16.927 37.029 1.00 60.59 285 LEU A O 1
ATOM 2201 N N . GLU A 1 286 ? -23.658 -17.034 35.605 1.00 57.78 286 GLU A N 1
ATOM 2202 C CA . GLU A 1 286 ? -24.385 -17.848 34.628 1.00 57.78 286 GLU A CA 1
ATOM 2203 C C . GLU A 1 286 ? -24.702 -19.255 35.141 1.00 57.78 286 GLU A C 1
ATOM 2205 O O . GLU A 1 286 ? -25.792 -19.761 34.877 1.00 57.78 286 GLU A O 1
ATOM 2210 N N . CYS A 1 287 ? -23.799 -19.877 35.910 1.00 57.47 287 CYS A N 1
ATOM 2211 C CA . CYS A 1 287 ? -24.071 -21.168 36.550 1.00 57.47 287 CYS A CA 1
ATOM 2212 C C . CYS A 1 287 ? -25.256 -21.084 37.526 1.00 57.47 287 CYS A C 1
ATOM 2214 O O . CYS A 1 287 ? -26.072 -21.999 37.579 1.00 57.47 287 CYS A O 1
ATOM 2216 N N . VAL A 1 288 ? -25.385 -19.972 38.257 1.00 56.16 288 VAL A N 1
ATOM 2217 C CA . VAL A 1 288 ? -26.524 -19.704 39.154 1.00 56.16 288 VAL A CA 1
ATOM 2218 C C . VAL A 1 288 ? -27.814 -19.503 38.358 1.00 56.16 288 VAL A C 1
ATOM 2220 O O . VAL A 1 288 ? -28.841 -20.061 38.718 1.00 56.16 288 VAL A O 1
ATOM 2223 N N . LEU A 1 289 ? -27.779 -18.749 37.257 1.00 59.09 289 LEU A N 1
ATOM 2224 C CA . LEU A 1 289 ? -28.980 -18.466 36.462 1.00 59.09 289 LEU A CA 1
ATOM 2225 C C . LEU A 1 289 ? -29.492 -19.676 35.656 1.00 59.09 289 LEU A C 1
ATOM 2227 O O . LEU A 1 289 ? -30.667 -19.701 35.293 1.00 59.09 289 LEU A O 1
ATOM 2231 N N . LYS A 1 290 ? -28.641 -20.674 35.378 1.00 56.44 290 LYS A N 1
ATOM 2232 C CA . LYS A 1 290 ? -29.011 -21.906 34.654 1.00 56.44 290 LYS A CA 1
ATOM 2233 C C . LYS A 1 290 ? -29.691 -22.958 35.542 1.00 56.44 290 LYS A C 1
ATOM 2235 O O . LYS A 1 290 ? -30.484 -23.748 35.030 1.00 56.44 290 LYS A O 1
ATOM 2240 N N . ASP A 1 291 ? -29.440 -22.958 36.852 1.00 50.62 291 ASP A N 1
ATOM 2241 C CA . ASP A 1 291 ? -29.961 -23.975 37.771 1.00 50.62 291 ASP A CA 1
ATOM 2242 C C . ASP A 1 291 ? -31.195 -23.507 38.555 1.00 50.62 291 ASP A C 1
ATOM 2244 O O . ASP A 1 291 ? -31.134 -22.608 39.389 1.00 50.62 291 ASP A O 1
ATOM 2248 N N . LYS A 1 292 ? -32.318 -24.228 38.412 1.00 43.81 292 LYS A N 1
ATOM 2249 C CA . LYS A 1 292 ? -33.572 -23.976 39.162 1.00 43.81 292 LYS A CA 1
ATOM 2250 C C . LYS A 1 292 ? -33.438 -24.111 40.691 1.00 43.81 292 LYS A C 1
ATOM 2252 O O . LYS A 1 292 ? -34.368 -23.760 41.412 1.00 43.81 292 LYS A O 1
ATOM 2257 N N . ARG A 1 293 ? -32.324 -24.668 41.186 1.00 40.66 293 ARG A N 1
ATOM 2258 C CA . ARG A 1 293 ? -32.023 -24.845 42.623 1.00 40.66 293 ARG A CA 1
ATOM 2259 C C . ARG A 1 293 ? -31.231 -23.682 43.221 1.00 40.66 293 ARG A C 1
ATOM 2261 O O . ARG A 1 293 ? -31.091 -23.623 44.439 1.00 40.66 293 ARG A O 1
ATOM 2268 N N . ALA A 1 294 ? -30.725 -22.771 42.394 1.00 45.03 294 ALA A N 1
ATOM 2269 C CA . ALA A 1 294 ? -30.123 -21.535 42.853 1.00 45.03 294 ALA A CA 1
ATOM 2270 C C . ALA A 1 294 ? -31.217 -20.460 42.886 1.00 45.03 294 ALA A C 1
ATOM 2272 O O . ALA A 1 294 ? -31.617 -19.905 41.868 1.00 45.03 294 ALA A O 1
ATOM 2273 N N . GLY A 1 295 ? -31.773 -20.226 44.070 1.00 42.66 295 GLY A N 1
ATOM 2274 C CA . GLY A 1 295 ? -32.863 -19.280 44.267 1.00 42.66 295 GLY A CA 1
ATOM 2275 C C . GLY A 1 295 ? -32.583 -18.357 45.440 1.00 42.66 295 GLY A C 1
ATOM 2276 O O . GLY A 1 295 ? -32.002 -18.774 46.441 1.00 42.66 295 GLY A O 1
ATOM 2277 N N . ILE A 1 296 ? -33.045 -17.111 45.318 1.00 46.62 296 ILE A N 1
ATOM 2278 C CA . ILE A 1 296 ? -33.307 -16.235 46.465 1.00 46.62 296 ILE A CA 1
ATOM 2279 C C . ILE A 1 296 ? -34.205 -17.039 47.407 1.00 46.62 296 ILE A C 1
ATOM 2281 O O . ILE A 1 296 ? -35.309 -17.428 47.014 1.00 46.62 296 ILE A O 1
ATOM 2285 N N . ALA A 1 297 ? -33.707 -17.355 48.602 1.00 41.31 297 ALA A N 1
ATOM 2286 C CA . ALA A 1 297 ? -34.404 -18.212 49.549 1.00 41.31 297 ALA A CA 1
ATOM 2287 C C . ALA A 1 297 ? -35.783 -17.613 49.871 1.00 41.31 297 ALA A C 1
ATOM 2289 O O . ALA A 1 297 ? -35.889 -16.585 50.539 1.00 41.31 297 ALA A O 1
ATOM 2290 N N . LYS A 1 298 ? -36.851 -18.250 49.382 1.00 35.12 298 LYS A N 1
ATOM 2291 C CA . LYS A 1 298 ? -38.227 -17.915 49.757 1.00 35.12 298 LYS A CA 1
ATOM 2292 C C . LYS A 1 298 ? -38.724 -18.920 50.796 1.00 35.12 298 LYS A C 1
ATOM 2294 O O . LYS A 1 298 ? -39.181 -19.996 50.443 1.00 35.12 298 LYS A O 1
ATOM 2299 N N . GLU A 1 299 ? -38.571 -18.476 52.046 1.00 39.41 299 GLU A N 1
ATOM 2300 C CA . GLU A 1 299 ? -39.320 -18.763 53.284 1.00 39.41 299 GLU A CA 1
ATOM 2301 C C . GLU A 1 299 ? -39.475 -20.211 53.783 1.00 39.41 299 GLU A C 1
ATOM 2303 O O . GLU A 1 299 ? -40.121 -21.030 53.150 1.00 39.41 299 GLU A O 1
ATOM 2308 N N . THR A 1 300 ? -39.047 -20.443 55.034 1.00 33.94 300 THR A N 1
ATOM 2309 C CA . THR A 1 300 ? -39.977 -20.608 56.175 1.00 33.94 300 THR A CA 1
ATOM 2310 C C . THR A 1 300 ? -39.261 -20.310 57.505 1.00 33.94 300 THR A C 1
ATOM 2312 O O . THR A 1 300 ? -38.167 -20.812 57.732 1.00 33.94 300 THR A O 1
ATOM 2315 N N . HIS A 1 301 ? -39.927 -19.528 58.368 1.00 36.22 301 HIS A N 1
ATOM 2316 C CA . HIS A 1 301 ? -39.580 -19.109 59.743 1.00 36.22 301 HIS A CA 1
ATOM 2317 C C . HIS A 1 301 ? -38.564 -17.952 59.920 1.00 36.22 301 HIS A C 1
ATOM 2319 O O . HIS A 1 301 ? -37.361 -18.146 59.958 1.00 36.22 301 HIS A O 1
ATOM 2325 N N . GLN A 1 302 ? -39.123 -16.736 60.052 1.00 38.75 302 GLN A N 1
ATOM 2326 C CA . GLN A 1 302 ? -38.585 -15.499 60.661 1.00 38.75 302 GLN A CA 1
ATOM 2327 C C . GLN A 1 302 ? -37.052 -15.286 60.668 1.00 38.75 302 GLN A C 1
ATOM 2329 O O . GLN A 1 302 ? -36.350 -15.778 61.543 1.00 38.75 302 GLN A O 1
ATOM 2334 N N . GLY A 1 303 ? -36.572 -14.410 59.770 1.00 34.19 303 GLY A N 1
ATOM 2335 C CA . GLY A 1 303 ? -35.210 -13.846 59.782 1.00 34.19 303 GLY A CA 1
ATOM 2336 C C . GLY A 1 303 ? -34.608 -13.779 58.377 1.00 34.19 303 GLY A C 1
ATOM 2337 O O . GLY A 1 303 ? -33.910 -14.691 57.959 1.00 34.19 303 GLY A O 1
ATOM 2338 N N . GLY A 1 304 ? -34.972 -12.752 57.603 1.00 38.56 304 GLY A N 1
ATOM 2339 C CA . GLY A 1 304 ? -34.841 -12.739 56.142 1.00 38.56 304 GLY A CA 1
ATOM 2340 C C . GLY A 1 304 ? -33.435 -12.576 55.563 1.00 38.56 304 GLY A C 1
ATOM 2341 O O . GLY A 1 304 ? -32.563 -11.981 56.181 1.00 38.56 304 GLY A O 1
ATOM 2342 N N . LEU A 1 305 ? -33.283 -12.993 54.301 1.00 45.12 305 LEU A N 1
ATOM 2343 C CA . LEU A 1 305 ? -32.227 -12.529 53.397 1.00 45.12 305 LEU A CA 1
ATOM 2344 C C . LEU A 1 305 ? -32.779 -12.382 51.969 1.00 45.12 305 LEU A C 1
ATOM 2346 O O . LEU A 1 305 ? -32.541 -13.196 51.083 1.00 45.12 305 LEU A O 1
ATOM 2350 N N . ASP A 1 306 ? -33.530 -11.304 51.747 1.00 51.25 306 ASP A N 1
ATOM 2351 C CA . ASP A 1 306 ? -33.815 -10.783 50.409 1.00 51.25 306 ASP A CA 1
ATOM 2352 C C . ASP A 1 306 ? -32.642 -9.855 50.033 1.00 51.25 306 ASP A C 1
ATOM 2354 O O . ASP A 1 306 ? -32.634 -8.673 50.387 1.00 51.25 306 ASP A O 1
ATOM 2358 N N . GLY A 1 307 ? -31.575 -10.411 49.445 1.00 56.94 307 GLY A N 1
ATOM 2359 C CA . GLY A 1 307 ? -30.368 -9.638 49.109 1.00 56.94 307 GLY A CA 1
ATOM 2360 C C . GLY A 1 307 ? -29.030 -10.379 49.090 1.00 56.94 307 GLY A C 1
ATOM 2361 O O . GLY A 1 307 ? -28.025 -9.739 48.789 1.00 56.94 307 GLY A O 1
ATOM 2362 N N . SER A 1 308 ? -28.994 -11.685 49.357 1.00 61.47 308 SER A N 1
ATOM 2363 C CA . SER A 1 308 ? -27.789 -12.509 49.208 1.00 61.47 308 SER A CA 1
ATOM 2364 C C . SER A 1 308 ? -28.061 -13.756 48.367 1.00 61.47 308 SER A C 1
ATOM 2366 O O . SER A 1 308 ? -29.206 -14.190 48.219 1.00 61.47 308 SER A O 1
ATOM 2368 N N . TYR A 1 309 ? -27.012 -14.305 47.759 1.00 62.66 309 TYR A N 1
ATOM 2369 C CA . TYR A 1 309 ? -27.099 -15.481 46.899 1.00 62.66 309 TYR A CA 1
ATOM 2370 C C . TYR A 1 309 ? -25.898 -16.413 47.116 1.00 62.66 309 TYR A C 1
ATOM 2372 O O . TYR A 1 309 ? -24.794 -15.966 47.431 1.00 62.66 309 TYR A O 1
ATOM 2380 N N . ASN A 1 310 ? -26.117 -17.721 46.948 1.00 56.28 310 ASN A N 1
ATOM 2381 C CA . ASN A 1 310 ? -25.101 -18.752 47.169 1.00 56.28 310 ASN A CA 1
ATOM 2382 C C . ASN A 1 310 ? -24.690 -19.397 45.849 1.00 56.28 310 ASN A C 1
ATOM 2384 O O . ASN A 1 310 ? -25.530 -19.921 45.116 1.00 56.28 310 ASN A O 1
ATOM 2388 N N . TYR A 1 311 ? -23.386 -19.430 45.574 1.00 55.34 311 TYR A N 1
ATOM 2389 C CA . TYR A 1 311 ? -22.858 -20.220 44.464 1.00 55.34 311 TYR A CA 1
ATOM 2390 C C . TYR A 1 311 ? -22.813 -21.700 44.840 1.00 55.34 311 TYR A C 1
ATOM 2392 O O . TYR A 1 311 ? -22.189 -22.067 45.835 1.00 55.34 311 TYR A O 1
ATOM 2400 N N . ILE A 1 312 ? -23.396 -22.561 44.003 1.00 48.06 312 ILE A N 1
ATOM 2401 C CA . ILE A 1 312 ? -23.375 -24.021 44.195 1.00 48.06 312 ILE A CA 1
ATOM 2402 C C . ILE A 1 312 ? -21.929 -24.552 44.215 1.00 48.06 312 ILE A C 1
ATOM 2404 O O . ILE A 1 312 ? -21.607 -25.434 45.008 1.00 48.06 312 ILE A O 1
ATOM 2408 N N . SER A 1 313 ? -21.044 -23.970 43.399 1.00 48.53 313 SER A N 1
ATOM 2409 C CA . SER A 1 313 ? -19.634 -24.366 43.284 1.00 48.53 313 SER A CA 1
ATOM 2410 C C . SER A 1 313 ? -18.740 -23.849 44.415 1.00 48.53 313 SER A C 1
ATOM 2412 O O . SER A 1 313 ? -17.781 -24.519 44.782 1.00 48.53 313 SER A O 1
ATOM 2414 N N . CYS A 1 314 ? -19.031 -22.669 44.974 1.00 54.56 314 CYS A N 1
ATOM 2415 C CA . CYS A 1 314 ? -18.150 -22.000 45.940 1.00 54.56 314 CYS A CA 1
ATOM 2416 C C . CYS A 1 314 ? -18.689 -22.030 47.383 1.00 54.56 314 CYS A C 1
ATOM 2418 O O . CYS A 1 314 ? -17.943 -21.744 48.312 1.00 54.56 314 CYS A O 1
ATOM 2420 N N . ARG A 1 315 ? -19.978 -22.348 47.588 1.00 54.31 315 ARG A N 1
ATOM 2421 C CA . ARG A 1 315 ? -20.706 -22.305 48.879 1.00 54.31 315 ARG A CA 1
ATOM 2422 C C . ARG A 1 315 ? -20.591 -20.986 49.669 1.00 54.31 315 ARG A C 1
ATOM 2424 O O . ARG A 1 315 ? -21.081 -20.912 50.791 1.00 54.31 315 ARG A O 1
ATOM 2431 N N . LYS A 1 316 ? -19.996 -19.938 49.091 1.00 60.88 316 LYS A N 1
ATOM 2432 C CA . LYS A 1 316 ? -19.908 -18.598 49.679 1.00 60.88 316 LYS A CA 1
ATOM 2433 C C . LYS A 1 316 ? -21.216 -17.837 49.467 1.00 60.88 316 LYS A C 1
ATOM 2435 O O . LYS A 1 316 ? -21.736 -17.801 48.346 1.00 60.88 316 LYS A O 1
ATOM 2440 N N . VAL A 1 317 ? -21.693 -17.216 50.545 1.00 58.03 317 VAL A N 1
ATOM 2441 C CA . VAL A 1 317 ? -22.781 -16.234 50.532 1.00 58.03 317 VAL A CA 1
ATOM 2442 C C . VAL A 1 317 ? -22.222 -14.941 49.957 1.00 58.03 317 VAL A C 1
ATOM 2444 O O . VAL A 1 317 ? -21.250 -14.413 50.488 1.00 58.03 317 VAL A O 1
ATOM 2447 N N . ASN A 1 318 ? -22.793 -14.454 48.859 1.00 64.06 318 ASN A N 1
ATOM 2448 C CA . ASN A 1 318 ? -22.423 -13.166 48.279 1.00 64.06 318 ASN A CA 1
ATOM 2449 C C . ASN A 1 318 ? -23.585 -12.186 48.371 1.00 64.06 318 ASN A C 1
ATOM 2451 O O . ASN A 1 318 ? -24.740 -12.549 48.128 1.00 64.06 318 ASN A O 1
ATOM 2455 N N . ASP A 1 319 ? -23.260 -10.929 48.656 1.00 67.94 319 ASP A N 1
ATOM 2456 C CA . ASP A 1 319 ? -24.225 -9.841 48.645 1.00 67.94 319 ASP A CA 1
ATOM 2457 C C . ASP A 1 319 ? -24.575 -9.453 47.206 1.00 67.94 319 ASP A C 1
ATOM 2459 O O . ASP A 1 319 ? -23.718 -9.156 46.368 1.00 67.94 319 ASP A O 1
ATOM 2463 N N . LEU A 1 320 ? -25.875 -9.417 46.914 1.00 69.94 320 LEU A N 1
ATOM 2464 C CA . LEU A 1 320 ? -26.409 -9.092 45.593 1.00 69.94 320 LEU A CA 1
ATOM 2465 C C . LEU A 1 320 ? -25.955 -7.699 45.130 1.00 69.94 320 LEU A C 1
ATOM 2467 O O . LEU A 1 320 ? -25.607 -7.512 43.966 1.00 69.94 320 LEU A O 1
ATOM 2471 N N . LEU A 1 321 ? -25.917 -6.729 46.052 1.00 68.88 321 LEU A N 1
ATOM 2472 C CA . LEU A 1 321 ? -25.446 -5.370 45.777 1.00 68.88 321 LEU A CA 1
ATOM 2473 C C . LEU A 1 321 ? -23.961 -5.329 45.426 1.00 68.88 321 LEU A C 1
ATOM 2475 O O . LEU A 1 321 ? -23.576 -4.598 44.518 1.00 68.88 321 LEU A O 1
ATOM 2479 N N . GLU A 1 322 ? -23.128 -6.089 46.132 1.00 67.38 322 GLU A N 1
ATOM 2480 C CA . GLU A 1 322 ? -21.688 -6.107 45.886 1.00 67.38 322 GLU A CA 1
ATOM 2481 C C . GLU A 1 322 ? -21.387 -6.716 44.514 1.00 67.38 322 GLU A C 1
ATOM 2483 O O . GLU A 1 322 ? -20.568 -6.210 43.747 1.00 67.38 322 GLU A O 1
ATOM 2488 N N . CYS A 1 323 ? -22.119 -7.761 44.142 1.00 71.25 323 CYS A N 1
ATOM 2489 C CA . CYS A 1 323 ? -21.946 -8.391 42.842 1.00 71.25 323 CYS A CA 1
ATOM 2490 C C . CYS A 1 323 ? -22.528 -7.558 41.708 1.00 71.25 323 CYS A C 1
ATOM 2492 O O . CYS A 1 323 ? -21.901 -7.458 40.656 1.00 71.25 323 CYS A O 1
ATOM 2494 N N . TRP A 1 324 ? -23.644 -6.871 41.937 1.00 73.06 324 TRP A N 1
ATOM 2495 C CA . TRP A 1 324 ? -24.157 -5.884 40.995 1.00 73.06 324 TRP A CA 1
ATOM 2496 C C . TRP A 1 324 ? -23.189 -4.699 40.813 1.00 73.06 324 TRP A C 1
ATOM 2498 O O . TRP A 1 324 ? -22.930 -4.291 39.682 1.00 73.06 324 TRP A O 1
ATOM 2508 N N . ARG A 1 325 ? -22.550 -4.213 41.890 1.00 70.75 325 ARG A N 1
ATOM 2509 C CA . ARG A 1 325 ? -21.471 -3.208 41.818 1.00 70.75 325 ARG A CA 1
ATOM 2510 C C . ARG A 1 325 ? -20.305 -3.692 40.957 1.00 70.75 325 ARG A C 1
ATOM 2512 O O . ARG A 1 325 ? -19.837 -2.944 40.105 1.00 70.75 325 ARG A O 1
ATOM 2519 N N . LYS A 1 326 ? -19.866 -4.945 41.116 1.00 73.62 326 LYS A N 1
ATOM 2520 C CA . LYS A 1 326 ? -18.807 -5.531 40.274 1.00 73.62 326 LYS A CA 1
ATOM 2521 C C . LYS A 1 326 ? -19.205 -5.595 38.797 1.00 73.62 326 LYS A C 1
ATOM 2523 O O . LYS A 1 326 ? -18.386 -5.259 37.947 1.00 73.62 326 LYS A O 1
ATOM 2528 N N . GLN A 1 327 ? -20.458 -5.944 38.487 1.00 73.56 327 GLN A N 1
ATOM 2529 C CA . GLN A 1 327 ? -20.966 -5.895 37.110 1.00 73.56 327 GLN A CA 1
ATOM 2530 C C . GLN A 1 327 ? -20.929 -4.467 36.546 1.00 73.56 327 GLN A C 1
ATOM 2532 O O . GLN A 1 327 ? -20.441 -4.266 35.439 1.00 73.56 327 GLN A O 1
ATOM 2537 N N . LEU A 1 328 ? -21.353 -3.461 37.317 1.00 70.69 328 LEU A N 1
ATOM 2538 C CA . LEU A 1 328 ? -21.304 -2.056 36.893 1.00 70.69 328 LEU A CA 1
ATOM 2539 C C . LEU A 1 328 ? -19.881 -1.517 36.704 1.00 70.69 328 LEU A C 1
ATOM 2541 O O . LEU A 1 328 ? -19.645 -0.727 35.790 1.00 70.69 328 LEU A O 1
ATOM 2545 N N . MET A 1 329 ? -18.928 -1.940 37.536 1.00 67.31 329 MET A N 1
ATOM 2546 C CA . MET A 1 329 ? -17.520 -1.571 37.365 1.00 67.31 329 MET A CA 1
ATOM 2547 C C . MET A 1 329 ? -16.955 -2.139 36.058 1.00 67.31 329 MET A C 1
ATOM 2549 O O . MET A 1 329 ? -16.294 -1.416 35.320 1.00 67.31 329 MET A O 1
ATOM 2553 N N . MET A 1 330 ? -17.304 -3.380 35.702 1.00 69.19 330 MET A N 1
ATOM 2554 C CA . MET A 1 330 ? -16.935 -3.943 34.397 1.00 69.19 330 MET A CA 1
ATOM 2555 C C . MET A 1 330 ? -17.583 -3.168 33.241 1.00 69.19 330 MET A C 1
ATOM 2557 O O . MET A 1 330 ? -16.902 -2.817 32.282 1.00 69.19 330 MET A O 1
ATOM 2561 N N . VAL A 1 331 ? -18.866 -2.809 33.354 1.00 67.62 331 VAL A N 1
ATOM 2562 C CA . VAL A 1 331 ? -19.587 -1.977 32.367 1.00 67.62 331 VAL A CA 1
ATOM 2563 C C . VAL A 1 331 ? -18.882 -0.635 32.145 1.00 67.62 331 VAL A C 1
ATOM 2565 O O . VAL A 1 331 ? -18.700 -0.222 30.999 1.00 67.62 331 VAL A O 1
ATOM 2568 N N . LYS A 1 332 ? -18.436 0.033 33.216 1.00 64.19 332 LYS A N 1
ATOM 2569 C CA . LYS A 1 332 ? -17.718 1.314 33.141 1.00 64.19 332 LYS A CA 1
ATOM 2570 C C . LYS A 1 332 ? -16.438 1.222 32.301 1.00 64.19 332 LYS A C 1
ATOM 2572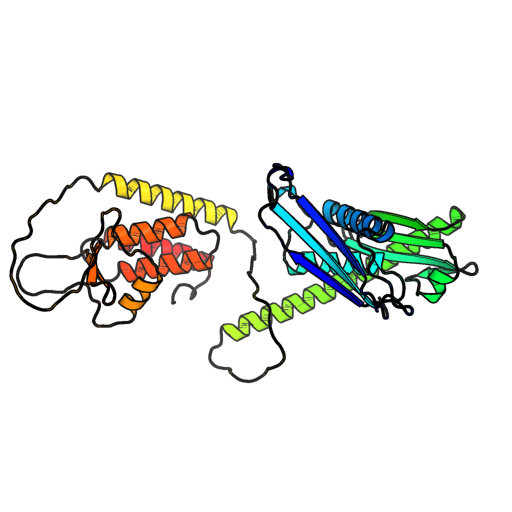 O O . LYS A 1 332 ? -16.176 2.118 31.493 1.00 64.19 332 LYS A O 1
ATOM 2577 N N . ASP A 1 333 ? -15.677 0.146 32.472 1.00 60.88 333 ASP A N 1
ATOM 2578 C CA . ASP A 1 333 ? -14.385 -0.038 31.805 1.00 60.88 333 ASP A CA 1
ATOM 2579 C C . ASP A 1 333 ? -14.525 -0.631 30.392 1.00 60.88 333 ASP A C 1
ATOM 2581 O O . ASP A 1 333 ? -13.621 -0.505 29.560 1.00 60.88 333 ASP A O 1
ATOM 2585 N N . THR A 1 334 ? -15.685 -1.213 30.067 1.00 62.84 334 THR A N 1
ATOM 2586 C CA . THR A 1 334 ? -15.943 -1.762 28.732 1.00 62.84 334 THR A CA 1
ATOM 2587 C C . THR A 1 334 ? -16.085 -0.675 27.661 1.00 62.84 334 THR A C 1
ATOM 2589 O O . THR A 1 334 ? -16.656 0.400 27.861 1.00 62.84 334 THR A O 1
ATOM 2592 N N . ARG A 1 335 ? -15.520 -0.966 26.484 1.00 59.06 335 ARG A N 1
ATOM 2593 C CA . ARG A 1 335 ? -15.607 -0.136 25.265 1.00 59.06 335 ARG A CA 1
ATOM 2594 C C . ARG A 1 335 ? -16.454 -0.789 24.164 1.00 59.06 335 ARG A C 1
ATOM 2596 O O . ARG A 1 335 ? -16.664 -0.189 23.116 1.00 59.06 335 ARG A O 1
ATOM 2603 N N . ARG A 1 336 ? -16.906 -2.031 24.378 1.00 63.06 336 ARG A N 1
ATOM 2604 C CA . ARG A 1 336 ? -17.678 -2.832 23.416 1.00 63.06 336 ARG A CA 1
ATOM 2605 C C . ARG A 1 336 ? -19.160 -2.820 23.791 1.00 63.06 336 ARG A C 1
ATOM 2607 O O . ARG A 1 336 ? -19.500 -3.098 24.939 1.00 63.06 336 ARG A O 1
ATOM 2614 N N . VAL A 1 337 ? -20.022 -2.526 22.816 1.00 65.88 337 VAL A N 1
ATOM 2615 C CA . VAL A 1 337 ? -21.484 -2.446 23.001 1.00 65.88 337 VAL A CA 1
ATOM 2616 C C . VAL A 1 337 ? -22.075 -3.808 23.369 1.00 65.88 337 VAL A C 1
ATOM 2618 O O . VAL A 1 337 ? -22.956 -3.871 24.218 1.00 65.88 337 VAL A O 1
ATOM 2621 N N . ASP A 1 338 ? -21.544 -4.901 22.822 1.00 61.78 338 ASP A N 1
ATOM 2622 C CA . ASP A 1 338 ? -22.037 -6.254 23.117 1.00 61.78 338 ASP A CA 1
ATOM 2623 C C . ASP A 1 338 ? -21.793 -6.633 24.583 1.00 61.78 338 ASP A C 1
ATOM 2625 O O . ASP A 1 338 ? -22.680 -7.137 25.268 1.00 61.78 338 ASP A O 1
ATOM 2629 N N . THR A 1 339 ? -20.605 -6.308 25.103 1.00 68.75 339 THR A N 1
ATOM 2630 C CA . THR A 1 339 ? -20.249 -6.533 26.511 1.00 68.75 339 THR A CA 1
ATOM 2631 C C . THR A 1 339 ? -21.091 -5.658 27.441 1.00 68.75 339 THR A C 1
ATOM 2633 O O . THR A 1 339 ? -21.544 -6.123 28.485 1.00 68.75 339 THR A O 1
ATOM 2636 N N . LEU A 1 340 ? -21.374 -4.416 27.035 1.00 71.44 340 LEU A N 1
ATOM 2637 C CA . LEU A 1 340 ? -22.290 -3.521 27.741 1.00 71.44 340 LEU A CA 1
ATOM 2638 C C . LEU A 1 340 ? -23.706 -4.121 27.816 1.00 71.44 340 LEU A C 1
ATOM 2640 O O . LEU A 1 340 ? -24.271 -4.229 28.903 1.00 71.44 340 LEU A O 1
ATOM 2644 N N . CYS A 1 341 ? -24.258 -4.553 26.678 1.00 73.19 341 CYS A N 1
ATOM 2645 C CA . CYS A 1 341 ? -25.588 -5.160 26.591 1.00 73.19 341 CYS A CA 1
ATOM 2646 C C . CYS A 1 341 ? -25.682 -6.437 27.433 1.00 73.19 341 CYS A C 1
ATOM 2648 O O . CYS A 1 341 ? -26.649 -6.615 28.172 1.00 73.19 341 CYS A O 1
ATOM 2650 N N . TYR A 1 342 ? -24.647 -7.278 27.389 1.00 75.81 342 TYR A N 1
ATOM 2651 C CA . TYR A 1 342 ? -24.543 -8.490 28.195 1.00 75.81 342 TYR A CA 1
ATOM 2652 C C . TYR A 1 342 ? -24.570 -8.199 29.702 1.00 75.81 342 TYR A C 1
ATOM 2654 O O . TYR A 1 342 ? -25.356 -8.787 30.441 1.00 75.81 342 TYR A O 1
ATOM 2662 N N . HIS A 1 343 ? -23.761 -7.259 30.192 1.00 74.75 343 HIS A N 1
ATOM 2663 C CA . HIS A 1 343 ? -23.740 -6.957 31.626 1.00 74.75 343 HIS A CA 1
ATOM 2664 C C . HIS A 1 343 ? -25.008 -6.229 32.101 1.00 74.75 343 HIS A C 1
ATOM 2666 O O . HIS A 1 343 ? -25.412 -6.392 33.257 1.00 74.75 343 HIS A O 1
ATOM 2672 N N . VAL A 1 344 ? -25.666 -5.453 31.232 1.00 76.12 344 VAL A N 1
ATOM 2673 C CA . VAL A 1 344 ? -26.963 -4.826 31.531 1.00 76.12 344 VAL A CA 1
ATOM 2674 C C . VAL A 1 344 ? -28.079 -5.874 31.594 1.00 76.12 344 VAL A C 1
ATOM 2676 O O . VAL A 1 344 ? -28.858 -5.861 32.550 1.00 76.12 344 VAL A O 1
ATOM 2679 N N . SER A 1 345 ? -28.125 -6.827 30.659 1.00 76.50 345 SER A N 1
ATOM 2680 C CA . SER A 1 345 ? -29.099 -7.927 30.697 1.00 76.50 345 SER A CA 1
ATOM 2681 C C . SER A 1 345 ? -28.862 -8.844 31.903 1.00 76.50 345 SER A C 1
ATOM 2683 O O . SER A 1 345 ? -29.806 -9.209 32.609 1.00 76.50 345 SER A O 1
ATOM 2685 N N . LEU A 1 346 ? -27.598 -9.127 32.233 1.00 75.38 346 LEU A N 1
ATOM 2686 C CA . LEU A 1 346 ? -27.220 -9.883 33.426 1.00 75.38 346 LEU A CA 1
ATOM 2687 C C . LEU A 1 346 ? -27.636 -9.153 34.711 1.00 75.38 346 LEU A C 1
ATOM 2689 O O . LEU A 1 346 ? -28.164 -9.773 35.632 1.00 75.38 346 LEU A O 1
ATOM 2693 N N . SER A 1 347 ? -27.473 -7.828 34.755 1.00 76.38 347 SER A N 1
ATOM 2694 C CA . SER A 1 347 ? -27.929 -6.985 35.868 1.00 76.38 347 SER A CA 1
ATOM 2695 C C . SER A 1 347 ? -29.449 -7.023 36.042 1.00 76.38 347 SER A C 1
ATOM 2697 O O . SER A 1 347 ? -29.945 -7.094 37.167 1.00 76.38 347 SER A O 1
ATOM 2699 N N . GLN A 1 348 ? -30.198 -7.012 34.939 1.00 76.38 348 GLN A N 1
ATOM 2700 C CA . GLN A 1 348 ? -31.654 -7.130 34.964 1.00 76.38 348 GLN A CA 1
ATOM 2701 C C . GLN A 1 348 ? -32.102 -8.505 35.477 1.00 76.38 348 GLN A C 1
ATOM 2703 O O . GLN A 1 348 ? -33.009 -8.573 36.307 1.00 76.38 348 GLN A O 1
ATOM 2708 N N . LYS A 1 349 ? -31.445 -9.586 35.034 1.00 74.44 349 LYS A N 1
ATOM 2709 C CA . LYS A 1 349 ? -31.700 -10.956 35.511 1.00 74.44 349 LYS A CA 1
ATOM 2710 C C . LYS A 1 349 ? -31.358 -11.127 36.991 1.00 74.44 349 LYS A C 1
ATOM 2712 O O . LYS A 1 349 ? -32.118 -11.756 37.715 1.00 74.44 349 LYS A O 1
ATOM 2717 N N . LEU A 1 350 ? -30.261 -10.524 37.450 1.00 72.31 350 LEU A N 1
ATOM 2718 C CA . LEU A 1 350 ? -29.831 -10.556 38.850 1.00 72.31 350 LEU A CA 1
ATOM 2719 C C . LEU A 1 350 ? -30.843 -9.922 39.804 1.00 72.31 350 LEU A C 1
ATOM 2721 O O . LEU A 1 350 ? -31.090 -10.438 40.890 1.00 72.31 350 LEU A O 1
ATOM 2725 N N . LEU A 1 351 ? -31.418 -8.788 39.410 1.00 71.06 351 LEU A N 1
ATOM 2726 C CA . LEU A 1 351 ? -32.367 -8.054 40.245 1.00 71.06 351 LEU A CA 1
ATOM 2727 C C . LEU A 1 351 ? -33.800 -8.607 40.139 1.00 71.06 351 LEU A C 1
ATOM 2729 O O . LEU A 1 351 ? -34.670 -8.224 40.930 1.00 71.06 351 LEU A O 1
ATOM 2733 N N . PHE A 1 352 ? -34.060 -9.509 39.188 1.00 68.44 352 PHE A N 1
ATOM 2734 C CA . PHE A 1 352 ? -35.378 -10.080 38.941 1.00 68.44 352 PHE A CA 1
ATOM 2735 C C . PHE A 1 352 ? -35.854 -10.926 40.133 1.00 68.44 352 PHE A C 1
ATOM 2737 O O . PHE A 1 352 ? -35.273 -11.952 40.471 1.00 68.44 352 PHE A O 1
ATOM 2744 N N . GLY A 1 353 ? -36.947 -10.499 40.775 1.00 63.56 353 GLY A N 1
ATOM 2745 C CA . GLY A 1 353 ? -37.583 -11.232 41.877 1.00 63.56 353 GLY A CA 1
ATOM 2746 C C . GLY A 1 353 ? -37.240 -10.749 43.291 1.00 63.56 353 GLY A C 1
ATOM 2747 O O . GLY A 1 353 ? -37.832 -11.268 44.240 1.00 63.56 353 GLY A O 1
ATOM 2748 N N . THR A 1 354 ? -36.369 -9.742 43.435 1.00 68.25 354 THR A N 1
ATOM 2749 C CA . THR A 1 354 ? -36.042 -9.111 44.730 1.00 68.25 354 THR A CA 1
ATOM 2750 C C . THR A 1 354 ? -37.105 -8.086 45.146 1.00 68.25 354 THR A C 1
ATOM 2752 O O . THR A 1 354 ? -37.567 -7.292 44.323 1.00 68.25 354 THR A O 1
ATOM 2755 N N . LYS A 1 355 ? -37.512 -8.069 46.425 1.00 65.31 355 LYS A N 1
ATOM 2756 C CA . LYS A 1 355 ? -38.443 -7.053 46.966 1.00 65.31 355 LYS A CA 1
ATOM 2757 C C . LYS A 1 355 ? -37.694 -5.853 47.558 1.00 65.31 355 LYS A C 1
ATOM 2759 O O . LYS A 1 355 ? -38.212 -4.741 47.513 1.00 65.31 355 LYS A O 1
ATOM 2764 N N . LYS A 1 356 ? -36.465 -6.048 48.052 1.00 67.88 356 LYS A N 1
ATOM 2765 C CA . LYS A 1 356 ? -35.638 -4.997 48.684 1.00 67.88 356 LYS A CA 1
ATOM 2766 C C . LYS A 1 356 ? -35.157 -3.893 47.724 1.00 67.88 356 LYS A C 1
ATOM 2768 O O . LYS A 1 356 ? -35.008 -2.747 48.140 1.00 67.88 356 LYS A O 1
ATOM 2773 N N . TYR A 1 357 ? -34.946 -4.203 46.441 1.00 70.88 357 TYR A N 1
ATOM 2774 C CA . TYR A 1 357 ? -34.270 -3.316 45.478 1.00 70.88 357 TYR A CA 1
ATOM 2775 C C . TYR A 1 357 ? -35.167 -2.832 44.324 1.00 70.88 357 TYR A C 1
ATOM 2777 O O . TYR A 1 357 ? -34.707 -2.646 43.199 1.00 70.88 357 TYR A O 1
ATOM 2785 N N . GLN A 1 358 ? -36.450 -2.566 44.592 1.00 69.75 358 GLN A N 1
ATOM 2786 C CA . GLN A 1 358 ? -37.417 -2.141 43.564 1.00 69.75 358 GLN A CA 1
ATOM 2787 C C . GLN A 1 358 ? -37.015 -0.862 42.811 1.00 69.75 358 GLN A C 1
ATOM 2789 O O . GLN A 1 358 ? -37.143 -0.813 41.589 1.00 69.75 358 GLN A O 1
ATOM 2794 N N . LYS A 1 359 ? -36.453 0.139 43.505 1.00 71.44 359 LYS A N 1
ATOM 2795 C CA . LYS A 1 359 ? -35.961 1.376 42.866 1.00 71.44 359 LYS A CA 1
ATOM 2796 C C . LYS A 1 359 ? -34.832 1.104 41.863 1.00 71.44 359 LYS A C 1
ATOM 2798 O O . LYS A 1 359 ? -34.774 1.729 40.812 1.00 71.44 359 LYS A O 1
ATOM 2803 N N . LEU A 1 360 ? -33.951 0.147 42.164 1.00 67.88 360 LEU A N 1
ATOM 2804 C CA . LEU A 1 360 ? -32.847 -0.240 41.277 1.00 67.88 360 LEU A CA 1
ATOM 2805 C C . LEU A 1 360 ? -33.354 -1.007 40.053 1.00 67.88 360 LEU A C 1
ATOM 2807 O O . LEU A 1 360 ? -32.874 -0.773 38.948 1.00 67.88 360 LEU A O 1
ATOM 2811 N N . ILE A 1 361 ? -34.370 -1.859 40.227 1.00 72.62 361 ILE A N 1
ATOM 2812 C CA . ILE A 1 361 ? -35.041 -2.549 39.116 1.00 72.62 361 ILE A CA 1
ATOM 2813 C C . ILE A 1 361 ? -35.633 -1.537 38.127 1.00 72.62 361 ILE A C 1
ATOM 2815 O O . ILE A 1 361 ? -35.509 -1.720 36.919 1.00 72.62 361 ILE A O 1
ATOM 2819 N N . GLU A 1 362 ? -36.269 -0.472 38.618 1.00 74.38 362 GLU A N 1
ATOM 2820 C CA . GLU A 1 362 ? -36.847 0.574 37.767 1.00 74.38 362 GLU A CA 1
ATOM 2821 C C . GLU A 1 362 ? -35.771 1.314 36.959 1.00 74.38 362 GLU A C 1
ATOM 2823 O O . GLU A 1 362 ? -35.908 1.475 35.746 1.00 74.38 362 GLU A O 1
ATOM 2828 N N . ILE A 1 363 ? -34.652 1.663 37.598 1.00 71.56 363 ILE A N 1
ATOM 2829 C CA . ILE A 1 363 ? -33.509 2.314 36.942 1.00 71.56 363 ILE A CA 1
ATOM 2830 C C . ILE A 1 363 ? -32.913 1.419 35.848 1.00 71.56 363 ILE A C 1
ATOM 2832 O O . ILE A 1 363 ? -32.711 1.875 34.721 1.00 71.56 363 ILE A O 1
ATOM 2836 N N . VAL A 1 364 ? -32.678 0.136 36.143 1.00 73.56 364 VAL A N 1
ATOM 2837 C CA . VAL A 1 364 ? -32.123 -0.819 35.170 1.00 73.56 364 VAL A CA 1
ATOM 2838 C C . VAL A 1 364 ? -33.090 -1.052 34.006 1.00 73.56 364 VAL A C 1
ATOM 2840 O O . VAL A 1 364 ? -32.649 -1.125 32.863 1.00 73.56 364 VAL A O 1
ATOM 2843 N N . LYS A 1 365 ? -34.408 -1.077 34.248 1.00 76.75 365 LYS A N 1
ATOM 2844 C CA . LYS A 1 365 ? -35.420 -1.160 33.179 1.00 76.75 365 LYS A CA 1
ATOM 2845 C C . LYS A 1 365 ? -35.419 0.067 32.269 1.00 76.75 365 LYS A C 1
ATOM 2847 O O . LYS A 1 365 ? -35.517 -0.078 31.053 1.00 76.75 365 LYS A O 1
ATOM 2852 N N . ILE A 1 366 ? -35.294 1.269 32.835 1.00 76.31 366 ILE A N 1
ATOM 2853 C CA . ILE A 1 366 ? -35.168 2.505 32.048 1.00 76.31 366 ILE A CA 1
ATOM 2854 C C . ILE A 1 366 ? -33.887 2.462 31.203 1.00 76.31 366 ILE A C 1
ATOM 2856 O O . ILE A 1 366 ? -33.908 2.865 30.041 1.00 76.31 366 ILE A O 1
ATOM 2860 N N . ALA A 1 367 ? -32.789 1.950 31.765 1.00 70.50 367 ALA A N 1
ATOM 2861 C CA . ALA A 1 367 ? -31.517 1.788 31.067 1.00 70.50 367 ALA A CA 1
ATOM 2862 C C . ALA A 1 367 ? -31.621 0.800 29.897 1.00 70.50 367 ALA A C 1
ATOM 2864 O O . ALA A 1 367 ? -31.242 1.141 28.780 1.00 70.50 367 ALA A O 1
ATOM 2865 N N . ALA A 1 368 ? -32.188 -0.384 30.143 1.00 74.56 368 ALA A N 1
ATOM 2866 C CA . ALA A 1 368 ? -32.420 -1.407 29.130 1.00 74.56 368 ALA A CA 1
ATOM 2867 C C . ALA A 1 368 ? -33.278 -0.860 27.981 1.00 74.56 368 ALA A C 1
ATOM 2869 O O . ALA A 1 368 ? -32.884 -0.963 26.827 1.00 74.56 368 ALA A O 1
ATOM 2870 N N . LYS A 1 369 ? -34.373 -0.151 28.288 1.00 76.06 369 LYS A N 1
ATOM 2871 C CA . LYS A 1 369 ? -35.244 0.457 27.270 1.00 76.06 369 LYS A CA 1
ATOM 2872 C C . LYS A 1 369 ? -34.525 1.509 26.416 1.00 76.06 369 LYS A C 1
ATOM 2874 O O . LYS A 1 369 ? -34.757 1.577 25.216 1.00 76.06 369 LYS A O 1
ATOM 2879 N N . LYS A 1 370 ? -33.649 2.323 27.021 1.00 72.38 370 LYS A N 1
ATOM 2880 C CA . LYS A 1 370 ? -32.810 3.295 26.292 1.00 72.38 370 LYS A CA 1
ATOM 2881 C C . LYS A 1 370 ? -31.741 2.619 25.428 1.00 72.38 370 LYS A C 1
ATOM 2883 O O . LYS A 1 370 ? -31.372 3.155 24.392 1.00 72.38 370 LYS A O 1
ATOM 2888 N N . LEU A 1 371 ? -31.238 1.462 25.851 1.00 69.69 371 LEU A N 1
ATOM 2889 C CA . LEU A 1 371 ? -30.316 0.650 25.058 1.00 69.69 371 LEU A CA 1
ATOM 2890 C C . LEU A 1 371 ? -31.035 -0.019 23.877 1.00 69.69 371 LEU A C 1
ATOM 2892 O O . LEU A 1 371 ? -30.516 0.010 22.768 1.00 69.69 371 LEU A O 1
ATOM 2896 N N . GLU A 1 372 ? -32.247 -0.546 24.069 1.00 70.44 372 GLU A N 1
ATOM 2897 C CA . GLU A 1 372 ? -33.050 -1.171 23.001 1.00 70.44 372 GLU A CA 1
ATOM 2898 C C . GLU A 1 372 ? -33.422 -0.196 21.884 1.00 70.44 372 GLU A C 1
ATOM 2900 O O . GLU A 1 372 ? -33.411 -0.575 20.714 1.00 70.44 372 GLU A O 1
ATOM 2905 N N . THR A 1 373 ? -33.720 1.064 22.217 1.00 70.88 373 THR A N 1
ATOM 2906 C CA . THR A 1 373 ? -34.027 2.091 21.209 1.00 70.88 373 THR A CA 1
ATOM 2907 C C . THR A 1 373 ? -32.844 2.412 20.297 1.00 70.88 373 THR A C 1
ATOM 2909 O O . THR A 1 373 ? -33.059 2.855 19.175 1.00 70.88 373 THR A O 1
ATOM 2912 N N . GLU A 1 374 ? -31.614 2.178 20.760 1.00 62.25 374 GLU A N 1
ATOM 2913 C CA . GLU A 1 374 ? -30.375 2.521 20.047 1.00 62.25 374 GLU A CA 1
ATOM 2914 C C . GLU A 1 374 ? -29.733 1.303 19.360 1.00 62.25 374 GLU A C 1
ATOM 2916 O O . GLU A 1 374 ? -29.139 1.425 18.293 1.00 62.25 374 GLU A O 1
ATOM 2921 N N . VAL A 1 375 ? -29.854 0.116 19.964 1.00 62.62 375 VAL A N 1
ATOM 2922 C CA . VAL A 1 375 ? -29.246 -1.139 19.482 1.00 62.62 375 VAL A CA 1
ATOM 2923 C C . VAL A 1 375 ? -30.211 -1.948 18.594 1.00 62.62 375 VAL A C 1
ATOM 2925 O O . VAL A 1 375 ? -29.774 -2.826 17.848 1.00 62.62 375 VAL A O 1
ATOM 2928 N N . GLY A 1 376 ? -31.507 -1.617 18.621 1.00 55.50 376 GLY A N 1
ATOM 2929 C CA . GLY A 1 376 ? -32.579 -2.308 17.904 1.00 55.50 376 GLY A CA 1
ATOM 2930 C C . GLY A 1 376 ? -33.301 -3.352 18.776 1.00 55.50 376 GLY A C 1
ATOM 2931 O O . GLY A 1 376 ? -32.697 -3.926 19.690 1.00 55.50 376 GLY A O 1
ATOM 2932 N N . PRO A 1 377 ? -34.602 -3.612 18.531 1.00 50.91 377 PRO A N 1
ATOM 2933 C CA . PRO A 1 377 ? -35.378 -4.568 19.318 1.00 50.91 377 PRO A CA 1
ATOM 2934 C C . PRO A 1 377 ? -34.840 -5.998 19.134 1.00 50.91 377 PRO A C 1
ATOM 2936 O O . PRO A 1 377 ? -34.698 -6.463 18.009 1.00 50.91 377 PRO A O 1
ATOM 2939 N N . GLY A 1 378 ? -34.564 -6.704 20.238 1.00 55.78 378 GLY A N 1
ATOM 2940 C CA . GLY A 1 378 ? -34.210 -8.135 20.236 1.00 55.78 378 GLY A CA 1
ATOM 2941 C C . GLY A 1 378 ? -32.814 -8.489 20.764 1.00 55.78 378 GLY A C 1
ATOM 2942 O O . GLY A 1 378 ? -32.610 -9.618 21.196 1.00 55.78 378 GLY A O 1
ATOM 2943 N N . LYS A 1 379 ? -31.878 -7.533 20.844 1.00 51.97 379 LYS A N 1
ATOM 2944 C CA . LYS A 1 379 ? -30.483 -7.791 21.269 1.00 51.97 379 LYS A CA 1
ATOM 2945 C C . LYS A 1 379 ? -30.244 -7.891 22.786 1.00 51.97 379 LYS A C 1
ATOM 2947 O O . LYS A 1 379 ? -29.115 -8.122 23.205 1.00 51.97 379 LYS A O 1
ATOM 2952 N N . LEU A 1 380 ? -31.271 -7.729 23.626 1.00 50.97 380 LEU A N 1
ATOM 2953 C CA . LEU A 1 380 ? -31.160 -7.893 25.089 1.00 50.97 380 LEU A CA 1
ATOM 2954 C C . LEU A 1 380 ? -31.670 -9.247 25.613 1.00 50.97 380 LEU A C 1
ATOM 2956 O O . LEU A 1 380 ? -31.505 -9.538 26.800 1.00 50.97 380 LEU A O 1
ATOM 2960 N N . ASN A 1 381 ? -32.229 -10.094 24.745 1.00 46.28 381 ASN A N 1
ATOM 2961 C CA . ASN A 1 381 ? -32.683 -11.440 25.094 1.00 46.28 381 ASN A CA 1
ATOM 2962 C C . ASN A 1 381 ? -31.558 -12.462 24.870 1.00 46.28 381 ASN A C 1
ATOM 2964 O O . ASN A 1 381 ? -31.640 -13.283 23.963 1.00 46.28 381 ASN A O 1
ATOM 2968 N N . PHE A 1 382 ? -30.495 -12.386 25.672 1.00 44.19 382 PHE A N 1
ATOM 2969 C CA . PHE A 1 382 ? -29.510 -13.473 25.770 1.00 44.19 382 PHE A CA 1
ATOM 2970 C C . PHE A 1 382 ? -29.983 -14.558 26.727 1.00 44.19 382 PHE A C 1
ATOM 2972 O O . PHE A 1 382 ? -30.651 -14.196 27.725 1.00 44.19 382 PHE A O 1
#